Protein AF-A0A7S0QPC2-F1 (afdb_monomer)

InterPro domains:
  IPR026116 Glycosyltransferase family 18, catalytic domain [PF15024] (34-340)
  IPR052105 Alpha-1,6-mannosylglycoprotein 6-beta-N-acetylglucosaminyltransferase [PTHR15075] (93-345)

Foldseek 3Di:
DDPDDDDQDAAEEEEAEQLQPPVCVVVCCLPPVQLVQVVVQLLVLCVVVRHHYHYHPDLVVVLVVLVVCLVPVSSLVRYAYEYELVSLVVCLPPPSCVSNLLRYAYEYAQAFACDFPPTSNVVSVVSPRAQASYEYQFDDDRYHYQHGADAQDDQDAADLEEEEDDQAVVQCPPLLVLLLLVLVRHAYEYEYQDPDDDPSCVVSNYDYHYDDDPVVLLVVLLRHLAYEGRLPDAQGCVLLSSLSSQHAYAKEADPDFDDDPRRDTHRISYVRQVLLDPPRYHYDHSVPSVRVSVVSNCSSPDDGGGRDHQQCRHPVNSSVSSVCSVPVSRSPPDPRDDDDDDDDDDDRDNRPPRDPVVSVVVVVVPD

Structure (mmCIF, N/CA/C/O backbone):
data_AF-A0A7S0QPC2-F1
#
_entry.id   AF-A0A7S0QPC2-F1
#
loop_
_atom_site.group_PDB
_atom_site.id
_atom_site.type_symbol
_atom_site.label_atom_id
_atom_site.label_alt_id
_atom_site.label_comp_id
_atom_site.label_asym_id
_atom_site.label_entity_id
_atom_site.label_seq_id
_atom_site.pdbx_PDB_ins_code
_atom_site.Cartn_x
_atom_site.Cartn_y
_atom_site.Cartn_z
_atom_site.occupancy
_atom_site.B_iso_or_equiv
_atom_site.auth_seq_id
_atom_site.auth_comp_id
_atom_site.auth_asym_id
_atom_site.auth_atom_id
_atom_site.pdbx_PDB_model_num
ATOM 1 N N . GLY A 1 1 ? 50.950 -0.397 -15.034 1.00 32.41 1 GLY A N 1
ATOM 2 C CA . GLY A 1 1 ? 50.327 -1.667 -15.443 1.00 32.41 1 GLY A CA 1
ATOM 3 C C . GLY A 1 1 ? 48.891 -1.641 -14.996 1.00 32.41 1 GLY A C 1
ATOM 4 O O . GLY A 1 1 ? 48.644 -1.534 -13.806 1.00 32.41 1 GLY A O 1
ATOM 5 N N . SER A 1 2 ? 47.982 -1.620 -15.960 1.00 34.16 2 SER A N 1
ATOM 6 C CA . SER A 1 2 ? 46.530 -1.596 -15.806 1.00 34.16 2 SER A CA 1
ATOM 7 C C . SER A 1 2 ? 45.998 -2.786 -15.003 1.00 34.16 2 SER A C 1
ATOM 9 O O . SER A 1 2 ? 46.196 -3.928 -15.411 1.00 34.16 2 SER A O 1
ATOM 11 N N . SER A 1 3 ? 45.238 -2.530 -13.940 1.00 33.03 3 SER A N 1
ATOM 12 C CA . SER A 1 3 ? 44.296 -3.496 -13.365 1.00 33.03 3 SER A CA 1
ATOM 13 C C . SER A 1 3 ? 42.883 -3.163 -13.853 1.00 33.03 3 SER A C 1
ATOM 15 O O . SER A 1 3 ? 42.058 -2.625 -13.119 1.00 33.03 3 SER A O 1
ATOM 17 N N . GLY A 1 4 ? 42.637 -3.417 -15.137 1.00 39.22 4 GLY A N 1
ATOM 18 C CA . GLY A 1 4 ? 41.299 -3.494 -15.713 1.00 39.22 4 GLY A CA 1
ATOM 19 C C . GLY A 1 4 ? 40.951 -4.963 -15.927 1.00 39.22 4 GLY A C 1
ATOM 20 O O . GLY A 1 4 ? 41.639 -5.641 -16.683 1.00 39.22 4 GLY A O 1
ATOM 21 N N . GLY A 1 5 ? 39.919 -5.463 -15.250 1.00 34.91 5 GLY A N 1
ATOM 22 C CA . GLY A 1 5 ? 39.438 -6.832 -15.446 1.00 34.91 5 GLY A CA 1
ATOM 23 C C . GLY A 1 5 ? 38.620 -7.339 -14.264 1.00 34.91 5 GLY A C 1
ATOM 24 O O . GLY A 1 5 ? 39.170 -7.938 -13.350 1.00 34.91 5 GLY A O 1
ATOM 25 N N . GLY A 1 6 ? 37.306 -7.093 -14.276 1.00 33.53 6 GLY A N 1
ATOM 26 C CA . GLY A 1 6 ? 36.401 -7.659 -13.265 1.00 33.53 6 GLY A CA 1
ATOM 27 C C . GLY A 1 6 ? 34.941 -7.183 -13.278 1.00 33.53 6 GLY A C 1
ATOM 28 O O . GLY A 1 6 ? 34.157 -7.667 -12.472 1.00 33.53 6 GLY A O 1
ATOM 29 N N . GLY A 1 7 ? 34.545 -6.255 -14.159 1.00 41.00 7 GLY A N 1
ATOM 30 C CA . GLY A 1 7 ? 33.204 -5.643 -14.120 1.00 41.00 7 GLY A CA 1
ATOM 31 C C . GLY A 1 7 ? 32.109 -6.315 -14.963 1.00 41.00 7 GLY A C 1
ATOM 32 O O . GLY A 1 7 ? 30.962 -5.895 -14.900 1.00 41.00 7 GLY A O 1
ATOM 33 N N . GLY A 1 8 ? 32.426 -7.332 -15.771 1.00 46.69 8 GLY A N 1
ATOM 34 C CA . GLY A 1 8 ? 31.545 -7.767 -16.870 1.00 46.69 8 GLY A CA 1
ATOM 35 C C . GLY A 1 8 ? 30.385 -8.711 -16.527 1.00 46.69 8 GLY A C 1
ATOM 36 O O . GLY A 1 8 ? 29.610 -9.020 -17.422 1.00 46.69 8 GLY A O 1
ATOM 37 N N . ASN A 1 9 ? 30.259 -9.200 -15.287 1.00 61.09 9 ASN A N 1
ATOM 38 C CA . ASN A 1 9 ? 29.373 -10.341 -14.985 1.00 61.09 9 ASN A CA 1
ATOM 39 C C . ASN A 1 9 ? 28.439 -10.147 -13.778 1.00 61.09 9 ASN A C 1
ATOM 41 O O . ASN A 1 9 ? 27.847 -11.111 -13.294 1.00 61.09 9 ASN A O 1
ATOM 45 N N . ARG A 1 10 ? 28.328 -8.925 -13.242 1.00 81.62 10 ARG A N 1
ATOM 46 C CA . ARG A 1 10 ? 27.405 -8.639 -12.135 1.00 81.62 10 ARG A CA 1
ATOM 47 C C . ARG A 1 10 ? 26.031 -8.266 -12.676 1.00 81.62 10 ARG A C 1
ATOM 49 O O . ARG A 1 10 ? 25.919 -7.508 -13.633 1.00 81.62 10 ARG A O 1
ATOM 56 N N . ARG A 1 11 ? 24.995 -8.818 -12.047 1.00 91.62 11 ARG A N 1
ATOM 57 C CA . ARG A 1 11 ? 23.597 -8.503 -12.344 1.00 91.62 11 ARG A CA 1
ATOM 58 C C . ARG A 1 11 ? 23.274 -7.117 -11.791 1.00 91.62 11 ARG A C 1
ATOM 60 O O . ARG A 1 11 ? 23.555 -6.858 -10.621 1.00 91.62 11 ARG A O 1
ATOM 67 N N . ARG A 1 12 ? 22.701 -6.250 -12.623 1.00 92.56 12 ARG A N 1
ATOM 68 C CA . ARG A 1 12 ? 22.417 -4.847 -12.299 1.00 92.56 12 ARG A CA 1
ATOM 69 C C . ARG A 1 12 ? 20.920 -4.583 -12.316 1.00 92.56 12 ARG A C 1
ATOM 71 O O . ARG A 1 12 ? 20.208 -5.074 -13.194 1.00 92.56 12 ARG A O 1
ATOM 78 N N . ALA A 1 13 ? 20.455 -3.806 -11.353 1.00 93.56 13 ALA A N 1
ATOM 79 C CA . ALA A 1 13 ? 19.083 -3.340 -11.259 1.00 93.56 13 ALA A CA 1
ATOM 80 C C . ALA A 1 13 ? 19.103 -1.826 -11.080 1.00 93.56 13 ALA A C 1
ATOM 82 O O . ALA A 1 13 ? 19.592 -1.328 -10.070 1.00 93.56 13 ALA A O 1
ATOM 83 N N . LEU A 1 14 ? 18.604 -1.101 -12.075 1.00 91.38 14 LEU A N 1
ATOM 84 C CA . LEU A 1 14 ? 18.576 0.352 -12.033 1.00 91.38 14 LEU A CA 1
ATOM 85 C C . LEU A 1 14 ? 17.140 0.822 -11.848 1.00 91.38 14 LEU A C 1
ATOM 87 O O . LEU A 1 14 ? 16.267 0.466 -12.640 1.00 91.38 14 LEU A O 1
ATOM 91 N N . PHE A 1 15 ? 16.911 1.601 -10.801 1.00 90.75 15 PHE A N 1
ATOM 92 C CA . PHE A 1 15 ? 15.613 2.151 -10.443 1.00 90.75 15 PHE A CA 1
ATOM 93 C C . PHE A 1 15 ? 15.548 3.622 -10.835 1.00 90.75 15 PHE A C 1
ATOM 95 O O . PHE A 1 15 ? 16.399 4.419 -10.440 1.00 90.75 15 PHE A O 1
ATOM 102 N N . PHE A 1 16 ? 14.505 3.974 -11.583 1.00 83.50 16 PHE A N 1
ATOM 103 C CA . PHE A 1 16 ? 14.240 5.336 -12.032 1.00 83.50 16 PHE A CA 1
ATOM 104 C C . PHE A 1 16 ? 12.796 5.677 -11.738 1.00 83.50 16 PHE A C 1
ATOM 106 O O . PHE A 1 16 ? 11.876 5.223 -12.421 1.00 83.50 16 PHE A O 1
ATOM 113 N N . LEU A 1 17 ? 12.602 6.423 -10.663 1.00 78.06 17 LEU A N 1
ATOM 114 C CA . LEU A 1 17 ? 11.300 6.595 -10.045 1.00 78.06 17 LEU A CA 1
ATOM 115 C C . LEU A 1 17 ? 11.073 8.064 -9.743 1.00 78.06 17 LEU A C 1
ATOM 117 O O . LEU A 1 17 ? 11.996 8.745 -9.300 1.00 78.06 17 LEU A O 1
ATOM 121 N N . VAL A 1 18 ? 9.835 8.530 -9.910 1.00 70.06 18 VAL A N 1
ATOM 122 C CA . VAL A 1 18 ? 9.461 9.939 -9.692 1.00 70.06 18 VAL A CA 1
ATOM 123 C C . VAL A 1 18 ? 9.918 10.463 -8.327 1.00 70.06 18 VAL A C 1
ATOM 125 O O . VAL A 1 18 ? 10.309 11.615 -8.199 1.00 70.06 18 VAL A O 1
ATOM 128 N N . HIS A 1 19 ? 9.903 9.633 -7.285 1.00 65.62 19 HIS A N 1
ATOM 129 C CA . HIS A 1 19 ? 10.271 10.071 -5.938 1.00 65.62 19 HIS A CA 1
ATOM 130 C C . HIS A 1 19 ? 11.774 10.272 -5.715 1.00 65.62 19 HIS A C 1
ATOM 132 O O . HIS A 1 19 ? 12.151 10.801 -4.671 1.00 65.62 19 HIS A O 1
ATOM 138 N N . LEU A 1 20 ? 12.614 9.835 -6.655 1.00 62.03 20 LEU A N 1
ATOM 139 C CA . LEU A 1 20 ? 14.053 10.086 -6.632 1.00 62.03 20 LEU A CA 1
ATOM 140 C C . LEU A 1 20 ? 14.397 11.474 -7.195 1.00 62.03 20 LEU A C 1
ATOM 142 O O . LEU A 1 20 ? 15.501 11.951 -6.955 1.00 62.03 20 LEU A O 1
ATOM 146 N N . ASP A 1 21 ? 13.467 12.136 -7.896 1.00 67.62 21 ASP A N 1
ATOM 147 C CA . ASP A 1 21 ? 13.591 13.546 -8.284 1.00 67.62 21 ASP A CA 1
ATOM 148 C C . ASP A 1 21 ? 13.544 14.422 -7.013 1.00 67.62 21 ASP A C 1
ATOM 150 O O . ASP A 1 21 ? 12.507 14.458 -6.331 1.00 67.62 21 ASP A O 1
ATOM 154 N N . PRO A 1 22 ? 14.622 15.159 -6.672 1.00 67.56 22 PRO A N 1
ATOM 155 C CA . PRO A 1 22 ? 14.681 15.980 -5.462 1.00 67.56 22 PRO A CA 1
ATOM 156 C C . PRO A 1 22 ? 13.561 17.024 -5.366 1.00 67.56 22 PRO A C 1
ATOM 158 O O . PRO A 1 22 ? 13.160 17.406 -4.263 1.00 67.56 22 PRO A O 1
ATOM 161 N N . THR A 1 23 ? 13.029 17.476 -6.505 1.00 69.19 23 THR A N 1
ATOM 162 C CA . THR A 1 23 ? 11.945 18.464 -6.565 1.00 69.19 23 THR A CA 1
ATOM 163 C C . THR A 1 23 ? 10.582 17.858 -6.218 1.00 69.19 23 THR A C 1
ATOM 165 O O . THR A 1 23 ? 9.699 18.562 -5.721 1.00 69.19 23 THR A O 1
ATOM 168 N N . GLN A 1 24 ? 10.422 16.543 -6.396 1.00 66.81 24 GLN A N 1
ATOM 169 C CA . GLN A 1 24 ? 9.170 15.816 -6.168 1.00 66.81 24 GLN A CA 1
ATOM 170 C C . GLN A 1 24 ? 9.211 14.922 -4.923 1.00 66.81 24 GLN A C 1
ATOM 172 O O . GLN A 1 24 ? 8.157 14.619 -4.359 1.00 66.81 24 GLN A O 1
ATOM 177 N N . ALA A 1 25 ? 10.401 14.571 -4.428 1.00 68.62 25 ALA A N 1
ATOM 178 C CA . ALA A 1 25 ? 10.615 13.655 -3.309 1.00 68.62 25 ALA A CA 1
ATOM 179 C C . ALA A 1 25 ? 9.787 14.009 -2.060 1.00 68.62 25 ALA A C 1
ATOM 181 O O . ALA A 1 25 ? 9.115 13.151 -1.486 1.00 68.62 25 ALA A O 1
ATOM 182 N N . SER A 1 26 ? 9.767 15.286 -1.652 1.00 71.94 26 SER A N 1
ATOM 183 C CA . SER A 1 26 ? 9.012 15.718 -0.462 1.00 71.94 26 SER A CA 1
ATOM 184 C C . SER A 1 26 ? 7.496 15.604 -0.647 1.00 71.94 26 SER A C 1
ATOM 186 O O . SER A 1 26 ? 6.785 15.195 0.272 1.00 71.94 26 SER A O 1
ATOM 188 N N . TRP A 1 27 ? 6.983 15.969 -1.826 1.00 73.62 27 TRP A N 1
ATOM 189 C CA . TRP A 1 27 ? 5.561 15.847 -2.153 1.00 73.62 27 TRP A CA 1
ATOM 190 C C . TRP A 1 27 ? 5.144 14.375 -2.219 1.00 73.62 27 TRP A C 1
ATOM 192 O O . TRP A 1 27 ? 4.123 13.998 -1.637 1.00 73.62 27 TRP A O 1
ATOM 202 N N . PHE A 1 28 ? 5.977 13.547 -2.854 1.00 71.81 28 PHE A N 1
ATOM 203 C CA . PHE A 1 28 ? 5.722 12.127 -3.035 1.00 71.81 28 PHE A CA 1
ATOM 204 C C . PHE A 1 28 ? 5.739 11.393 -1.696 1.00 71.81 28 PHE A C 1
ATOM 206 O O . PHE A 1 28 ? 4.764 10.734 -1.358 1.00 71.81 28 PHE A O 1
ATOM 213 N N . ALA A 1 29 ? 6.771 11.584 -0.867 1.00 68.50 29 ALA A N 1
ATOM 214 C CA . ALA A 1 29 ? 6.882 10.922 0.434 1.00 68.50 29 ALA A CA 1
ATOM 215 C C . ALA A 1 29 ? 5.712 11.236 1.380 1.00 68.50 29 ALA A C 1
ATOM 217 O O . ALA A 1 29 ? 5.265 10.373 2.137 1.00 68.50 29 ALA A O 1
ATOM 218 N N . LYS A 1 30 ? 5.157 12.452 1.305 1.00 68.69 30 LYS A N 1
ATOM 219 C CA . LYS A 1 30 ? 3.980 12.833 2.099 1.00 68.69 30 LYS A CA 1
ATOM 220 C C . LYS A 1 30 ? 2.735 12.046 1.697 1.00 68.69 30 LYS A C 1
ATOM 222 O O . LYS A 1 30 ? 1.950 11.668 2.565 1.00 68.69 30 LYS A O 1
ATOM 227 N N . ARG A 1 31 ? 2.552 11.748 0.409 1.00 70.38 31 ARG A N 1
ATOM 228 C CA . ARG A 1 31 ? 1.316 11.145 -0.121 1.00 70.38 31 ARG A CA 1
ATOM 229 C C . ARG A 1 31 ? 1.423 9.638 -0.359 1.00 70.38 31 ARG A C 1
ATOM 231 O O . ARG A 1 31 ? 0.548 8.907 0.097 1.00 70.38 31 ARG A O 1
ATOM 238 N N . HIS A 1 32 ? 2.551 9.169 -0.869 1.00 78.12 32 HIS A N 1
ATOM 239 C CA . HIS A 1 32 ? 2.758 7.847 -1.466 1.00 78.12 32 HIS A CA 1
ATOM 240 C C . HIS A 1 32 ? 3.716 6.963 -0.650 1.00 78.12 32 HIS A C 1
ATOM 242 O O . HIS A 1 32 ? 4.691 6.400 -1.148 1.00 78.12 32 HIS A O 1
ATOM 248 N N . SER A 1 33 ? 3.474 6.872 0.660 1.00 80.69 33 SER A N 1
ATOM 249 C CA . SER A 1 33 ? 4.322 6.088 1.567 1.00 80.69 33 SER A CA 1
ATOM 250 C C . SER A 1 33 ? 4.280 4.584 1.270 1.00 80.69 33 SER A C 1
ATOM 252 O O . SER A 1 33 ? 5.255 3.894 1.543 1.00 80.69 33 SER A O 1
ATOM 254 N N . GLY A 1 34 ? 3.181 4.078 0.696 1.00 86.25 34 GLY A N 1
ATOM 255 C CA . GLY A 1 34 ? 3.071 2.663 0.340 1.00 86.25 34 GLY A CA 1
ATOM 256 C C . GLY A 1 34 ? 3.841 2.297 -0.922 1.00 86.25 34 GLY A C 1
ATOM 257 O O . GLY A 1 34 ? 4.481 1.251 -0.970 1.00 86.25 34 GLY A O 1
ATOM 258 N N . GLU A 1 35 ? 3.846 3.178 -1.916 1.00 87.94 35 GLU A N 1
ATOM 259 C CA . GLU A 1 35 ? 4.651 3.046 -3.125 1.00 87.94 35 GLU A CA 1
ATOM 260 C C . GLU A 1 35 ? 6.146 3.037 -2.787 1.00 87.94 35 GLU A C 1
ATOM 262 O O . GLU A 1 35 ? 6.891 2.217 -3.321 1.00 87.94 35 GLU A O 1
ATOM 267 N N . LEU A 1 36 ? 6.574 3.893 -1.850 1.00 88.56 36 LEU A N 1
ATOM 268 C CA . LEU A 1 36 ? 7.948 3.898 -1.343 1.00 88.56 36 LEU A CA 1
ATOM 269 C C . LEU A 1 36 ? 8.316 2.584 -0.649 1.00 88.56 36 LEU A C 1
ATOM 271 O O . LEU A 1 36 ? 9.370 2.022 -0.932 1.00 88.56 36 LEU A O 1
ATOM 275 N N . GLU A 1 37 ? 7.458 2.073 0.237 1.00 91.62 37 GLU A N 1
ATOM 276 C CA . GLU A 1 37 ? 7.691 0.789 0.909 1.00 91.62 37 GLU A CA 1
ATOM 277 C C . GLU A 1 37 ? 7.819 -0.356 -0.103 1.00 91.62 37 GLU A C 1
ATOM 279 O O . GLU A 1 37 ? 8.756 -1.153 -0.022 1.00 91.62 37 GLU A O 1
ATOM 284 N N . PHE A 1 38 ? 6.930 -0.399 -1.096 1.00 93.69 38 PHE A N 1
ATOM 285 C CA . PHE A 1 38 ? 6.945 -1.408 -2.151 1.00 93.69 38 PHE A CA 1
ATOM 286 C C . PHE A 1 38 ? 8.255 -1.390 -2.956 1.00 93.69 38 PHE A C 1
ATOM 288 O O . PHE A 1 38 ? 8.899 -2.428 -3.125 1.00 93.69 38 PHE A O 1
ATOM 295 N N . VAL A 1 39 ? 8.687 -0.209 -3.402 1.00 92.62 39 VAL A N 1
ATOM 296 C CA . VAL A 1 39 ? 9.934 -0.030 -4.159 1.00 92.62 39 VAL A CA 1
ATOM 297 C C . VAL A 1 39 ? 11.158 -0.392 -3.320 1.00 92.62 39 VAL A C 1
ATOM 299 O O . VAL A 1 39 ? 11.996 -1.190 -3.749 1.00 92.62 39 VAL A O 1
ATOM 302 N N . ASN A 1 40 ? 11.275 0.197 -2.128 1.00 92.88 40 ASN A N 1
ATOM 303 C CA . ASN A 1 40 ? 12.464 0.066 -1.284 1.00 92.88 40 ASN A CA 1
ATOM 304 C C . ASN A 1 40 ? 12.674 -1.382 -0.842 1.00 92.88 40 ASN A C 1
ATOM 306 O O . ASN A 1 40 ? 13.811 -1.846 -0.707 1.00 92.88 40 ASN A O 1
ATOM 310 N N . SER A 1 41 ? 11.574 -2.113 -0.667 1.00 95.62 41 SER A N 1
ATOM 311 C CA . SER A 1 41 ? 11.579 -3.542 -0.376 1.00 95.62 41 SER A CA 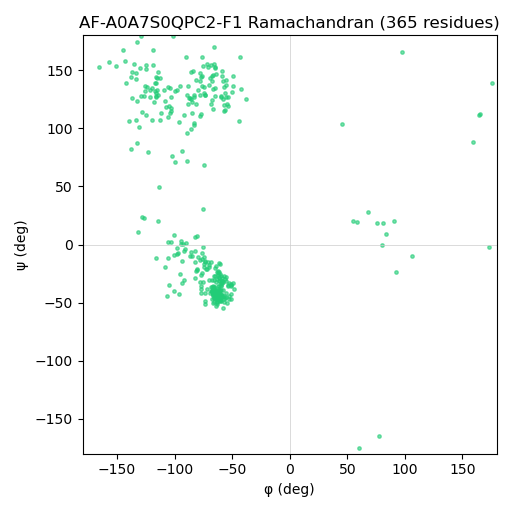1
ATOM 312 C C . SER A 1 41 ? 12.211 -4.361 -1.498 1.00 95.62 41 SER A C 1
ATOM 314 O O . SER A 1 41 ? 13.060 -5.216 -1.232 1.00 95.62 41 SER A O 1
ATOM 316 N N . LEU A 1 42 ? 11.860 -4.072 -2.754 1.00 97.31 42 LEU A N 1
ATOM 317 C CA . LEU A 1 42 ? 12.433 -4.755 -3.912 1.00 97.31 42 LEU A CA 1
ATOM 318 C C . LEU A 1 42 ? 13.918 -4.418 -4.073 1.00 97.31 42 LEU A C 1
ATOM 320 O O . LEU A 1 42 ? 14.739 -5.323 -4.226 1.00 97.31 42 LEU A O 1
ATOM 324 N N . ALA A 1 43 ? 14.275 -3.135 -3.985 1.00 96.00 43 ALA A N 1
ATOM 325 C CA . ALA A 1 43 ? 15.666 -2.692 -4.060 1.00 96.00 43 ALA A CA 1
ATOM 326 C C . ALA A 1 43 ? 16.529 -3.377 -2.983 1.00 96.00 43 ALA A C 1
ATOM 328 O O . ALA A 1 43 ? 17.607 -3.900 -3.274 1.00 96.00 43 ALA A O 1
ATOM 329 N N . SER A 1 44 ? 16.026 -3.461 -1.748 1.00 96.25 44 SER A N 1
ATOM 330 C CA . SER A 1 44 ? 16.700 -4.149 -0.640 1.00 96.25 44 SER A CA 1
ATOM 331 C C . SER A 1 44 ? 16.841 -5.655 -0.877 1.00 96.25 44 SER A C 1
ATOM 333 O O . SER A 1 44 ? 17.920 -6.210 -0.660 1.00 96.25 44 SER A O 1
ATOM 335 N N . ALA A 1 45 ? 15.796 -6.324 -1.375 1.00 97.06 45 ALA A N 1
ATOM 336 C CA . ALA A 1 45 ? 15.849 -7.751 -1.692 1.00 97.06 45 ALA A CA 1
ATOM 337 C C . ALA A 1 45 ? 16.852 -8.065 -2.814 1.00 97.06 45 ALA A C 1
ATOM 339 O O . ALA A 1 45 ? 17.600 -9.039 -2.718 1.00 97.06 45 ALA A O 1
ATOM 340 N N . LEU A 1 46 ? 16.926 -7.221 -3.847 1.00 96.75 46 LEU A N 1
ATOM 341 C CA . LEU A 1 46 ? 17.902 -7.365 -4.929 1.00 96.75 46 LEU A CA 1
ATOM 342 C C . LEU A 1 46 ? 19.339 -7.176 -4.422 1.00 96.75 46 LEU A C 1
ATOM 344 O O . LEU A 1 46 ? 20.198 -8.006 -4.730 1.00 96.75 46 LEU A O 1
ATOM 348 N N . ARG A 1 47 ? 19.598 -6.166 -3.577 1.00 96.38 47 ARG A N 1
ATOM 349 C CA . ARG A 1 47 ? 20.907 -5.989 -2.914 1.00 96.38 47 ARG A CA 1
ATOM 350 C C . ARG A 1 47 ? 21.296 -7.225 -2.103 1.00 96.38 47 ARG A C 1
ATOM 352 O O . ARG A 1 47 ? 22.406 -7.731 -2.249 1.00 96.38 47 ARG A O 1
ATOM 359 N N . ALA A 1 48 ? 20.370 -7.754 -1.302 1.00 95.56 48 ALA A N 1
ATOM 360 C CA . ALA A 1 48 ? 20.594 -8.963 -0.509 1.00 95.56 48 ALA A CA 1
ATOM 361 C C . ALA A 1 48 ? 20.853 -10.209 -1.379 1.00 95.56 48 ALA A C 1
ATOM 363 O O . ALA A 1 48 ? 21.595 -11.104 -0.978 1.00 95.56 48 ALA A O 1
ATOM 364 N N . ALA A 1 49 ? 20.290 -10.254 -2.589 1.00 94.19 49 ALA A N 1
ATOM 365 C CA . ALA A 1 49 ? 20.546 -11.289 -3.591 1.00 94.19 49 ALA A CA 1
ATOM 366 C C . ALA A 1 49 ? 21.835 -11.056 -4.417 1.00 94.19 49 ALA A C 1
ATOM 368 O O . ALA A 1 49 ? 22.098 -11.792 -5.374 1.00 94.19 49 ALA A O 1
ATOM 369 N N . GLY A 1 50 ? 22.644 -10.049 -4.066 1.00 94.38 50 GLY A N 1
ATOM 370 C CA . GLY A 1 50 ? 23.933 -9.753 -4.696 1.00 94.38 50 GLY A CA 1
ATOM 371 C C . GLY A 1 50 ? 23.842 -8.974 -6.010 1.00 94.38 50 GLY A C 1
ATOM 372 O O . GLY A 1 50 ? 24.796 -8.997 -6.790 1.00 94.38 50 GLY A O 1
ATOM 373 N N . TRP A 1 51 ? 22.711 -8.318 -6.281 1.00 94.69 51 TRP A N 1
ATOM 374 C CA . TRP A 1 51 ? 22.588 -7.396 -7.408 1.00 94.69 51 TRP A CA 1
ATOM 375 C C . TRP A 1 51 ? 23.257 -6.062 -7.083 1.00 94.69 51 TRP A C 1
ATOM 377 O O . TRP A 1 51 ? 23.187 -5.564 -5.960 1.00 94.69 51 TRP A O 1
ATOM 387 N N . GLU A 1 52 ? 23.870 -5.461 -8.095 1.00 95.12 52 GLU A N 1
ATOM 388 C CA . GLU A 1 52 ? 24.274 -4.061 -8.051 1.00 95.12 52 GLU A CA 1
ATOM 389 C C . GLU A 1 52 ? 23.031 -3.202 -8.294 1.00 95.12 52 GLU A C 1
ATOM 391 O O . GLU A 1 52 ? 22.445 -3.240 -9.378 1.00 95.12 52 GLU A O 1
ATOM 396 N N . VAL A 1 53 ? 22.588 -2.498 -7.252 1.00 94.38 53 VAL A N 1
ATOM 397 C CA . VAL A 1 53 ? 21.373 -1.679 -7.290 1.00 94.38 53 VAL A CA 1
ATOM 398 C C . VAL A 1 53 ? 21.742 -0.205 -7.301 1.00 94.38 53 VAL A C 1
ATOM 400 O O . VAL A 1 53 ? 22.318 0.294 -6.330 1.00 94.38 53 VAL A O 1
ATOM 403 N N . GLU A 1 54 ? 21.358 0.474 -8.375 1.00 89.88 54 GLU A N 1
ATOM 404 C CA . GLU A 1 54 ? 21.537 1.912 -8.579 1.00 89.88 54 GLU A CA 1
ATOM 405 C C . GLU A 1 54 ? 20.170 2.597 -8.644 1.00 89.88 54 GLU A C 1
ATOM 407 O O . GLU A 1 54 ? 19.207 2.043 -9.176 1.00 89.88 54 GLU A O 1
ATOM 412 N N . GLU A 1 55 ? 20.085 3.804 -8.099 1.00 87.88 55 GLU A N 1
ATOM 413 C CA . GLU A 1 55 ? 18.863 4.604 -8.018 1.00 87.88 55 GLU A CA 1
ATOM 414 C C . GLU A 1 55 ? 19.183 5.999 -8.573 1.00 87.88 55 GLU A C 1
ATOM 416 O O . GLU A 1 55 ? 20.171 6.604 -8.156 1.00 87.88 55 GLU A O 1
ATOM 421 N N . SER A 1 56 ? 18.393 6.504 -9.524 1.00 79.94 56 SER A N 1
ATOM 422 C CA . SER A 1 56 ? 18.542 7.871 -10.047 1.00 79.94 56 SER A CA 1
ATOM 423 C C . SER A 1 56 ? 17.183 8.512 -10.337 1.00 79.94 56 SER A C 1
ATOM 425 O O . SER A 1 56 ? 16.274 7.865 -10.859 1.00 79.94 56 SER A O 1
ATOM 427 N N . GLY A 1 57 ? 17.055 9.795 -9.993 1.00 72.50 57 GLY A N 1
ATOM 428 C CA . GLY A 1 57 ? 15.928 10.654 -10.372 1.00 72.50 57 GLY A CA 1
ATOM 429 C C . GLY A 1 57 ? 16.210 11.536 -11.592 1.00 72.50 57 GLY A C 1
ATOM 430 O O . GLY A 1 57 ? 15.296 12.173 -12.109 1.00 72.50 57 GLY A O 1
ATOM 431 N N . GLU A 1 58 ? 17.456 11.571 -12.070 1.00 80.62 58 GLU A N 1
ATOM 432 C CA . GLU A 1 58 ? 17.911 12.508 -13.099 1.00 80.62 58 GLU A CA 1
ATOM 433 C C . GLU A 1 58 ? 17.704 11.931 -14.497 1.00 80.62 58 GLU A C 1
ATOM 435 O O . GLU A 1 58 ? 18.526 11.177 -15.019 1.00 80.62 58 GLU A O 1
ATOM 440 N N . ILE A 1 59 ? 16.588 12.299 -15.127 1.00 76.56 59 ILE A N 1
ATOM 441 C CA . ILE A 1 59 ? 16.114 11.711 -16.386 1.00 76.56 59 ILE A CA 1
ATOM 442 C C . ILE A 1 59 ? 17.169 11.668 -17.505 1.00 76.56 59 ILE A C 1
ATOM 444 O O . ILE A 1 59 ? 17.204 10.707 -18.276 1.00 76.56 59 ILE A O 1
ATOM 448 N N . ASP A 1 60 ? 18.049 12.666 -17.585 1.00 81.19 60 ASP A N 1
ATOM 449 C CA . ASP A 1 60 ? 19.091 12.750 -18.610 1.00 81.19 60 ASP A CA 1
ATOM 450 C C . ASP A 1 60 ? 20.207 11.718 -18.390 1.00 81.19 60 ASP A C 1
ATOM 452 O O . ASP A 1 60 ? 20.666 11.088 -19.349 1.00 81.19 60 ASP A O 1
ATOM 456 N N . GLU A 1 61 ? 20.594 11.467 -17.135 1.00 80.19 61 GLU A N 1
ATOM 457 C CA . GLU A 1 61 ? 21.567 10.425 -16.785 1.00 80.19 61 GLU A CA 1
ATOM 458 C C . GLU A 1 61 ? 21.031 9.041 -17.157 1.00 80.19 61 GLU A C 1
ATOM 460 O O . GLU A 1 61 ? 21.730 8.221 -17.763 1.00 80.19 61 GLU A O 1
ATOM 465 N N . VAL A 1 62 ? 19.751 8.809 -16.860 1.00 78.00 62 VAL A N 1
ATOM 466 C CA . VAL A 1 62 ? 19.041 7.570 -17.186 1.00 78.00 62 VAL A CA 1
ATOM 467 C C . VAL A 1 62 ? 19.019 7.330 -18.691 1.00 78.00 62 VAL A C 1
ATOM 469 O O . VAL A 1 62 ? 19.344 6.234 -19.159 1.00 78.00 62 VAL A O 1
ATOM 472 N N . GLN A 1 63 ? 18.666 8.359 -19.467 1.00 84.06 63 GLN A N 1
ATOM 473 C CA . GLN A 1 63 ? 18.627 8.270 -20.924 1.00 84.06 63 GLN A CA 1
ATOM 474 C C . GLN A 1 63 ? 20.009 7.967 -21.509 1.00 84.06 63 GLN A C 1
ATOM 476 O O . GLN A 1 63 ? 20.119 7.119 -22.400 1.00 84.06 63 GLN A O 1
ATOM 481 N N . ALA A 1 64 ? 21.058 8.629 -21.009 1.00 84.50 64 ALA A N 1
ATOM 482 C CA . ALA A 1 64 ? 22.430 8.396 -21.445 1.00 84.50 64 ALA A CA 1
ATOM 483 C C . ALA A 1 64 ? 22.882 6.960 -21.137 1.00 84.50 64 ALA A C 1
ATOM 485 O O . ALA A 1 64 ? 23.443 6.282 -22.004 1.00 84.50 64 ALA A O 1
ATOM 486 N N . TYR A 1 65 ? 22.578 6.462 -19.935 1.00 84.75 65 TYR A N 1
ATOM 487 C CA . TYR A 1 65 ? 22.897 5.092 -19.550 1.00 84.75 65 TYR A CA 1
ATOM 488 C C . TYR A 1 65 ? 22.171 4.072 -20.434 1.00 84.75 65 TYR A C 1
ATOM 490 O O . TYR A 1 65 ? 22.798 3.142 -20.941 1.00 84.75 65 TYR A O 1
ATOM 498 N N . MET A 1 66 ? 20.865 4.242 -20.661 1.00 87.12 66 MET A N 1
ATOM 499 C CA . MET A 1 66 ? 20.078 3.322 -21.490 1.00 87.12 66 MET A CA 1
ATOM 500 C C . MET A 1 66 ? 20.559 3.284 -22.933 1.00 87.12 66 MET A C 1
ATOM 502 O O . MET A 1 66 ? 20.686 2.197 -23.497 1.00 87.12 66 MET A O 1
ATOM 506 N N . ALA A 1 67 ? 20.896 4.439 -23.511 1.00 88.38 67 ALA A N 1
ATOM 507 C CA . ALA A 1 67 ? 21.501 4.502 -24.836 1.00 88.38 67 ALA A CA 1
ATOM 508 C C . ALA A 1 67 ? 22.836 3.735 -24.881 1.00 88.38 67 ALA A C 1
ATOM 510 O O . ALA A 1 67 ? 23.067 2.932 -25.787 1.00 88.38 67 ALA A O 1
ATOM 511 N N . ALA A 1 68 ? 23.693 3.920 -23.870 1.00 87.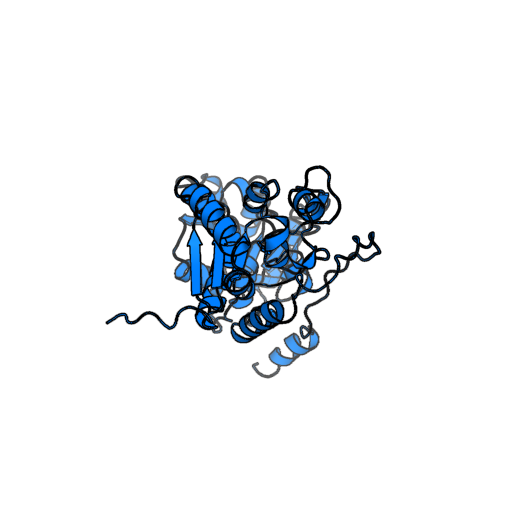62 68 ALA A N 1
ATOM 512 C CA . ALA A 1 68 ? 24.984 3.240 -23.773 1.00 87.62 68 ALA A CA 1
ATOM 513 C C . ALA A 1 68 ? 24.869 1.730 -23.484 1.00 87.62 68 ALA A C 1
ATOM 515 O O . ALA A 1 68 ? 25.742 0.957 -23.889 1.00 87.62 68 ALA A O 1
ATOM 516 N N . ALA A 1 69 ? 23.832 1.297 -22.764 1.00 87.12 69 ALA A N 1
ATOM 517 C CA . ALA A 1 69 ? 23.531 -0.112 -22.522 1.00 87.12 69 ALA A CA 1
ATOM 518 C C . ALA A 1 69 ? 22.967 -0.777 -23.783 1.00 87.12 69 ALA A C 1
ATOM 520 O O . ALA A 1 69 ? 23.396 -1.870 -24.137 1.00 87.12 69 ALA A O 1
ATOM 521 N N . ALA A 1 70 ? 22.078 -0.102 -24.516 1.00 87.81 70 ALA A N 1
ATOM 522 C CA . ALA A 1 70 ? 21.523 -0.606 -25.772 1.00 87.81 70 ALA A CA 1
ATOM 523 C C . ALA A 1 70 ? 22.593 -0.842 -26.852 1.00 87.81 70 ALA A C 1
ATOM 525 O O . ALA A 1 70 ? 22.468 -1.769 -27.648 1.00 87.81 70 ALA A O 1
ATOM 526 N N . ALA A 1 71 ? 23.668 -0.049 -26.848 1.00 89.94 71 ALA A N 1
ATOM 527 C CA . ALA A 1 71 ? 24.814 -0.232 -27.740 1.00 89.94 71 ALA A CA 1
ATOM 528 C C . ALA A 1 71 ? 25.751 -1.395 -27.337 1.00 89.94 71 ALA A C 1
ATOM 530 O O . ALA A 1 71 ? 26.682 -1.705 -28.078 1.00 89.94 71 ALA A O 1
ATOM 531 N N . ARG A 1 72 ? 25.535 -2.023 -26.171 1.00 89.88 72 ARG A N 1
ATOM 532 C CA . ARG A 1 72 ? 26.403 -3.053 -25.574 1.00 89.88 72 ARG A CA 1
ATOM 533 C C . ARG A 1 72 ? 25.585 -4.264 -25.104 1.00 89.88 72 ARG A C 1
ATOM 535 O O . ARG A 1 72 ? 25.171 -4.309 -23.940 1.00 89.88 72 ARG A O 1
ATOM 542 N N . PRO A 1 73 ? 25.326 -5.249 -25.986 1.00 85.50 73 PRO A N 1
ATOM 543 C CA . PRO A 1 73 ? 24.465 -6.395 -25.688 1.00 85.50 73 PRO A CA 1
ATOM 544 C C . PRO A 1 73 ? 24.853 -7.172 -24.423 1.00 85.50 73 PRO A C 1
ATOM 546 O O . PRO A 1 73 ? 23.981 -7.635 -23.694 1.00 85.50 73 PRO A O 1
ATOM 549 N N . GLU A 1 74 ? 26.147 -7.285 -24.130 1.00 86.81 74 GLU A N 1
ATOM 550 C CA . GLU A 1 74 ? 26.689 -7.954 -22.946 1.00 86.81 74 GLU A CA 1
ATOM 551 C C . GLU A 1 74 ? 26.349 -7.229 -21.638 1.00 86.81 74 GLU A C 1
ATOM 553 O O . GLU A 1 74 ? 26.074 -7.869 -20.622 1.00 86.81 74 GLU A O 1
ATOM 558 N N . VAL A 1 75 ? 26.314 -5.893 -21.669 1.00 86.44 75 VAL A N 1
ATOM 559 C CA . VAL A 1 75 ? 25.887 -5.075 -20.530 1.00 86.44 75 VAL A CA 1
ATOM 560 C C . VAL A 1 75 ? 24.376 -5.188 -20.377 1.00 86.44 75 VAL A C 1
ATOM 562 O O . VAL A 1 75 ? 23.886 -5.494 -19.294 1.00 86.44 75 VAL A O 1
ATOM 565 N N . LEU A 1 76 ? 23.634 -5.011 -21.472 1.00 87.62 76 LEU A N 1
ATOM 566 C CA . LEU A 1 76 ? 22.175 -5.084 -21.472 1.00 87.62 76 LEU A CA 1
ATOM 567 C C . LEU A 1 76 ? 21.646 -6.451 -21.013 1.00 87.62 76 LEU A C 1
ATOM 569 O O . LEU A 1 76 ? 20.619 -6.522 -20.342 1.00 87.62 76 LEU A O 1
ATOM 573 N N . ALA A 1 77 ? 22.344 -7.541 -21.338 1.00 87.56 77 ALA A N 1
ATOM 574 C CA . ALA A 1 77 ? 21.950 -8.890 -20.944 1.00 87.56 77 ALA A CA 1
ATOM 575 C C . ALA A 1 77 ? 21.914 -9.096 -19.419 1.00 87.56 77 ALA A C 1
ATOM 577 O O . ALA A 1 77 ? 21.131 -9.919 -18.940 1.00 87.56 77 ALA A O 1
ATOM 578 N N . ASN A 1 78 ? 22.723 -8.337 -18.674 1.00 88.25 78 ASN A N 1
ATOM 579 C CA . ASN A 1 78 ? 22.855 -8.427 -17.220 1.00 88.25 78 ASN A CA 1
ATOM 580 C C . ASN A 1 78 ? 22.126 -7.304 -16.467 1.00 88.25 78 ASN A C 1
ATOM 582 O O . ASN A 1 78 ? 22.179 -7.268 -15.236 1.00 88.25 78 ASN A O 1
ATOM 586 N N . THR A 1 79 ? 21.427 -6.417 -17.177 1.00 90.62 79 THR A N 1
ATOM 587 C CA . THR A 1 79 ? 20.808 -5.221 -16.604 1.00 90.62 79 THR A CA 1
ATOM 588 C C . THR A 1 79 ? 19.284 -5.266 -16.704 1.00 90.62 79 THR A C 1
ATOM 590 O O . THR A 1 79 ? 18.731 -5.549 -17.765 1.00 90.62 79 THR A O 1
ATOM 593 N N . HIS A 1 80 ? 18.606 -4.944 -15.601 1.00 93.06 80 HIS A N 1
ATOM 594 C CA . HIS A 1 80 ? 17.165 -4.692 -15.552 1.00 93.06 80 HIS A CA 1
ATOM 595 C C . HIS A 1 80 ? 16.888 -3.242 -15.151 1.00 93.06 80 HIS A C 1
ATOM 597 O O . HIS A 1 80 ? 17.612 -2.669 -14.335 1.00 93.06 80 HIS A O 1
ATOM 603 N N . PHE A 1 81 ? 15.834 -2.666 -15.728 1.00 92.31 81 PHE A N 1
ATOM 604 C CA . PHE A 1 81 ? 15.427 -1.281 -15.495 1.00 92.31 81 PHE A CA 1
ATOM 605 C C . PHE A 1 81 ? 14.045 -1.265 -14.840 1.00 92.31 81 PHE A C 1
ATOM 607 O O . PHE A 1 81 ? 13.118 -1.892 -15.355 1.00 92.31 81 PHE A O 1
ATOM 614 N N . PHE A 1 82 ? 13.908 -0.558 -13.725 1.00 93.62 82 PHE A N 1
ATOM 615 C CA . PHE A 1 82 ? 12.687 -0.461 -12.933 1.00 93.62 82 PHE A CA 1
ATOM 616 C C . PHE A 1 82 ? 12.154 0.968 -12.981 1.00 93.62 82 PHE A C 1
ATOM 618 O O . PHE A 1 82 ? 12.899 1.905 -12.702 1.00 93.62 82 PHE A O 1
ATOM 625 N N . PHE A 1 83 ? 10.872 1.132 -13.305 1.00 89.50 83 PHE A N 1
ATOM 626 C CA . PHE A 1 83 ? 10.214 2.440 -13.380 1.00 89.50 83 PHE A CA 1
ATOM 627 C C . PHE A 1 83 ? 8.858 2.418 -12.708 1.00 89.50 83 PHE A C 1
ATOM 629 O O . PHE A 1 83 ? 8.205 1.382 -12.718 1.00 89.50 83 PHE A O 1
ATOM 636 N N . ASP A 1 84 ? 8.368 3.560 -12.243 1.00 86.31 84 ASP A N 1
ATOM 637 C CA . ASP A 1 84 ? 6.932 3.737 -12.076 1.00 86.31 84 ASP A CA 1
ATOM 638 C C . ASP A 1 84 ? 6.268 3.966 -13.445 1.00 86.31 84 ASP A C 1
ATOM 640 O O . ASP A 1 84 ? 6.918 4.304 -14.444 1.00 86.31 84 ASP A O 1
ATOM 644 N N . VAL A 1 85 ? 4.951 3.767 -13.496 1.00 81.75 85 VAL A N 1
ATOM 645 C CA . VAL A 1 85 ? 4.172 3.839 -14.740 1.00 81.75 85 VAL A CA 1
ATOM 646 C C . VAL A 1 85 ? 4.271 5.205 -15.436 1.00 81.75 85 VAL A C 1
ATOM 648 O O . VAL A 1 85 ? 4.239 5.271 -16.666 1.00 81.75 85 VAL A O 1
ATOM 651 N N . GLY A 1 86 ? 4.430 6.291 -14.673 1.00 80.56 86 GLY A N 1
ATOM 652 C CA . GLY A 1 86 ? 4.594 7.643 -15.201 1.00 80.56 86 GLY A CA 1
ATOM 653 C C . GLY A 1 86 ? 5.972 7.844 -15.813 1.00 80.56 86 GLY A C 1
ATOM 654 O O . GLY A 1 86 ? 6.080 8.243 -16.974 1.00 80.56 86 GLY A O 1
ATOM 655 N N . THR A 1 87 ? 7.023 7.501 -15.071 1.00 81.38 87 THR A N 1
ATOM 656 C CA . THR A 1 87 ? 8.415 7.671 -15.502 1.00 81.38 87 THR A CA 1
ATOM 657 C C . THR A 1 87 ? 8.717 6.906 -16.785 1.00 81.38 87 THR A C 1
ATOM 659 O O . THR A 1 87 ? 9.372 7.449 -17.679 1.00 81.38 87 THR A O 1
ATOM 662 N N . ALA A 1 88 ? 8.175 5.693 -16.932 1.00 80.50 88 ALA A N 1
ATOM 663 C CA . ALA A 1 88 ? 8.369 4.866 -18.119 1.00 80.50 88 ALA A CA 1
ATOM 664 C C . ALA A 1 88 ? 7.968 5.585 -19.428 1.00 80.50 88 ALA A C 1
ATOM 666 O O . ALA A 1 88 ? 8.608 5.387 -20.463 1.00 80.50 88 ALA A O 1
ATOM 667 N N . THR A 1 89 ? 6.977 6.488 -19.380 1.00 82.81 89 THR A N 1
ATOM 668 C CA . THR A 1 89 ? 6.483 7.212 -20.566 1.00 82.81 89 THR A CA 1
ATOM 669 C C . THR A 1 89 ? 7.527 8.077 -21.262 1.00 82.81 89 THR A C 1
ATOM 671 O O . THR A 1 89 ? 7.446 8.271 -22.474 1.00 82.81 89 THR A O 1
ATOM 674 N N . ASN A 1 90 ? 8.554 8.526 -20.541 1.00 83.00 90 ASN A N 1
ATOM 675 C CA . ASN A 1 90 ? 9.596 9.391 -21.086 1.00 83.00 90 ASN A CA 1
ATOM 676 C C . ASN A 1 90 ? 10.540 8.690 -22.079 1.00 83.00 90 ASN A C 1
ATOM 678 O O . ASN A 1 90 ? 11.288 9.354 -22.804 1.00 83.00 90 ASN A O 1
ATOM 682 N N . PHE A 1 91 ? 10.537 7.354 -22.113 1.00 85.94 91 PHE A N 1
ATOM 683 C CA . PHE A 1 91 ? 11.511 6.572 -22.879 1.00 85.94 91 PHE A CA 1
ATOM 684 C C . PHE A 1 91 ? 10.930 5.944 -24.149 1.00 85.94 91 PHE A C 1
ATOM 686 O O . PHE A 1 91 ? 11.686 5.481 -25.000 1.00 85.94 91 PHE A O 1
ATOM 693 N N . TYR A 1 92 ? 9.606 5.951 -24.320 1.00 86.12 92 TYR A N 1
ATOM 694 C CA . TYR A 1 92 ? 8.931 5.182 -25.372 1.00 86.12 92 TYR A CA 1
ATOM 695 C C . TYR A 1 92 ? 9.232 5.628 -26.806 1.00 86.12 92 TYR A C 1
ATOM 697 O O . TYR A 1 92 ? 9.130 4.816 -27.725 1.00 86.12 92 TYR A O 1
ATOM 705 N N . ASP A 1 93 ? 9.578 6.900 -27.006 1.00 87.12 93 ASP A N 1
ATOM 706 C CA . ASP A 1 93 ? 9.915 7.466 -28.321 1.00 87.12 93 ASP A CA 1
ATOM 707 C C . ASP A 1 93 ? 11.426 7.458 -28.605 1.00 87.12 93 ASP A C 1
ATOM 709 O O . ASP A 1 93 ? 11.877 7.919 -29.654 1.00 87.12 93 ASP A O 1
ATOM 713 N N . LYS A 1 94 ? 12.240 6.945 -27.676 1.00 90.62 94 LYS A N 1
ATOM 714 C CA . LYS A 1 94 ? 13.696 6.916 -27.829 1.00 90.62 94 LYS A CA 1
ATOM 715 C C . LYS A 1 94 ? 14.103 5.782 -28.770 1.00 90.62 94 LYS A C 1
ATOM 717 O O . LYS A 1 94 ? 13.569 4.677 -28.702 1.00 90.62 94 LYS A O 1
ATOM 722 N N . SER A 1 95 ? 15.102 6.028 -29.619 1.00 90.94 95 SER A N 1
ATOM 723 C CA . SER A 1 95 ? 15.557 5.071 -30.645 1.00 90.94 95 SER A CA 1
ATOM 724 C C . SER A 1 95 ? 16.037 3.729 -30.079 1.00 90.94 95 SER A C 1
ATOM 726 O O . SER A 1 95 ? 15.937 2.709 -30.755 1.00 90.94 95 SER A O 1
ATOM 728 N N . TYR A 1 96 ? 16.518 3.711 -28.834 1.00 89.56 96 TYR A N 1
ATOM 729 C CA . TYR A 1 96 ? 16.972 2.508 -28.132 1.00 89.56 96 TYR A CA 1
ATOM 730 C C . TYR A 1 96 ? 15.851 1.732 -27.420 1.00 89.56 96 TYR A C 1
ATOM 732 O O . TYR A 1 96 ? 16.107 0.650 -26.890 1.00 89.56 96 TYR A O 1
ATOM 740 N N . TRP A 1 97 ? 14.615 2.249 -27.383 1.00 91.56 97 TRP A N 1
ATOM 741 C CA . TRP A 1 97 ? 13.507 1.651 -26.629 1.00 91.56 97 TRP A CA 1
ATOM 742 C C . TRP A 1 97 ? 13.247 0.193 -27.017 1.00 91.56 97 TRP A C 1
ATOM 744 O O . TRP A 1 97 ? 13.119 -0.680 -26.158 1.00 91.56 97 TRP A O 1
ATOM 754 N N . SER A 1 98 ? 13.219 -0.087 -28.321 1.00 89.38 98 SER A N 1
ATOM 755 C CA . SER A 1 98 ? 12.977 -1.428 -28.857 1.00 89.38 98 SER A CA 1
ATOM 756 C C . SER A 1 98 ? 14.007 -2.456 -28.380 1.00 89.38 98 SER A C 1
ATOM 758 O O . SER A 1 98 ? 13.643 -3.616 -28.197 1.00 89.38 98 SER A O 1
ATOM 760 N N . ALA A 1 99 ? 15.250 -2.029 -28.133 1.00 89.19 99 ALA A N 1
ATOM 761 C CA . ALA A 1 99 ? 16.322 -2.881 -27.631 1.00 89.19 99 ALA A CA 1
ATOM 762 C C . ALA A 1 99 ? 16.193 -3.160 -26.125 1.00 89.19 99 ALA A C 1
ATOM 764 O O . ALA A 1 99 ? 16.495 -4.265 -25.683 1.00 89.19 99 ALA A O 1
ATOM 765 N N . ILE A 1 100 ? 15.730 -2.187 -25.332 1.00 90.44 100 ILE A N 1
ATOM 766 C CA . ILE A 1 100 ? 15.720 -2.301 -23.863 1.00 90.44 100 ILE A CA 1
ATOM 767 C C . ILE A 1 100 ? 14.393 -2.787 -23.279 1.00 90.44 100 ILE A C 1
ATOM 769 O O . ILE A 1 100 ? 14.393 -3.355 -22.189 1.00 90.44 100 ILE A O 1
ATOM 773 N N . ARG A 1 101 ? 13.260 -2.583 -23.968 1.00 91.44 101 ARG A N 1
ATOM 774 C CA . ARG A 1 101 ? 11.908 -2.745 -23.393 1.00 91.44 101 ARG A CA 1
ATOM 775 C C . ARG A 1 101 ? 11.637 -4.112 -22.768 1.00 91.44 101 ARG A C 1
ATOM 777 O O . ARG A 1 101 ? 10.867 -4.194 -21.824 1.00 91.44 101 ARG A O 1
ATOM 784 N N . CYS A 1 102 ? 12.292 -5.180 -23.223 1.00 91.31 102 CYS A N 1
ATOM 785 C CA . CYS A 1 102 ? 12.144 -6.518 -22.642 1.00 91.31 102 CYS A CA 1
ATOM 786 C C . CYS A 1 102 ? 12.814 -6.678 -21.255 1.00 91.31 102 CYS A C 1
ATOM 788 O O . CYS A 1 102 ? 12.466 -7.560 -20.467 1.00 91.31 102 CYS A O 1
ATOM 790 N N . ARG A 1 103 ? 13.773 -5.808 -20.924 1.00 92.19 103 ARG A N 1
ATOM 791 C CA . ARG A 1 103 ? 14.472 -5.751 -19.627 1.00 92.19 103 ARG A CA 1
ATOM 792 C C . ARG A 1 103 ? 13.821 -4.786 -18.638 1.00 92.19 103 ARG A C 1
ATOM 794 O O . ARG A 1 103 ? 14.303 -4.635 -17.518 1.00 92.19 103 ARG A O 1
ATOM 801 N N . VAL A 1 104 ? 12.734 -4.142 -19.047 1.00 92.94 104 VAL A N 1
ATOM 802 C CA . VAL A 1 104 ? 11.991 -3.193 -18.224 1.00 92.94 104 VAL A CA 1
ATOM 803 C C . VAL A 1 104 ? 11.043 -3.931 -17.280 1.00 92.94 104 VAL A C 1
ATOM 805 O O . VAL A 1 104 ? 10.441 -4.937 -17.659 1.00 92.94 104 VAL A O 1
ATOM 808 N N . ARG A 1 105 ? 10.900 -3.437 -16.055 1.00 94.19 105 ARG A N 1
ATOM 809 C CA . ARG A 1 105 ? 9.837 -3.783 -15.109 1.00 94.19 105 ARG A CA 1
ATOM 810 C C . ARG A 1 105 ? 9.166 -2.490 -14.657 1.00 94.19 105 ARG A C 1
ATOM 812 O O . ARG A 1 105 ? 9.844 -1.522 -14.320 1.00 94.19 105 ARG A O 1
ATOM 819 N N . VAL A 1 106 ? 7.842 -2.464 -14.690 1.00 93.38 106 VAL A N 1
ATOM 820 C CA . VAL A 1 106 ? 7.036 -1.309 -14.295 1.00 93.38 106 VAL A CA 1
ATOM 821 C C . VAL A 1 106 ? 6.451 -1.594 -12.917 1.00 93.38 106 VAL A C 1
ATOM 823 O O . VAL A 1 106 ? 5.671 -2.522 -12.751 1.00 93.38 106 VAL A O 1
ATOM 826 N N . LEU A 1 107 ? 6.848 -0.825 -11.916 1.00 93.62 107 LEU A N 1
ATOM 827 C CA . LEU A 1 107 ? 6.325 -0.877 -10.561 1.00 93.62 107 LEU A CA 1
ATOM 828 C C . LEU A 1 107 ? 5.046 -0.041 -10.520 1.00 93.62 107 LEU A C 1
ATOM 830 O O . LEU A 1 107 ? 5.087 1.188 -10.558 1.00 93.62 107 LEU A O 1
ATOM 834 N N . ASP A 1 108 ? 3.905 -0.719 -10.481 1.00 90.62 108 ASP A N 1
ATOM 835 C CA . ASP A 1 108 ? 2.589 -0.094 -10.538 1.00 90.62 108 ASP A CA 1
ATOM 836 C C . ASP A 1 108 ? 1.763 -0.525 -9.326 1.00 90.62 108 ASP A C 1
ATOM 838 O O . ASP A 1 108 ? 1.400 -1.688 -9.167 1.00 90.62 108 ASP A O 1
ATOM 842 N N . PHE A 1 109 ? 1.491 0.419 -8.428 1.00 88.19 109 PHE A N 1
ATOM 843 C CA . PHE A 1 109 ? 0.872 0.116 -7.142 1.00 88.19 109 PHE A CA 1
ATOM 844 C C . PHE A 1 109 ? -0.569 -0.395 -7.277 1.00 88.19 109 PHE A C 1
ATOM 846 O O . PHE A 1 109 ? -0.973 -1.312 -6.559 1.00 88.19 109 PHE A O 1
ATOM 853 N N . PHE A 1 110 ? -1.339 0.182 -8.201 1.00 87.62 110 PHE A N 1
ATOM 854 C CA . PHE A 1 110 ? -2.743 -0.180 -8.420 1.00 87.62 110 PHE A CA 1
ATOM 855 C C . PHE A 1 110 ? -2.889 -1.263 -9.490 1.00 87.62 110 PHE A C 1
ATOM 857 O O . PHE A 1 110 ? -3.777 -2.117 -9.398 1.00 87.62 110 PHE A O 1
ATOM 864 N N . GLY A 1 111 ? -1.972 -1.267 -10.454 1.00 88.62 111 GLY A N 1
ATOM 865 C CA . GLY A 1 111 ? -2.041 -2.097 -11.639 1.00 88.62 111 GLY A CA 1
ATOM 866 C C . GLY A 1 111 ? -2.604 -1.342 -12.839 1.00 88.62 111 GLY A C 1
ATOM 867 O O . GLY A 1 111 ? -3.202 -0.276 -12.733 1.00 88.62 111 GLY A O 1
ATOM 868 N N . SER A 1 112 ? -2.409 -1.955 -13.994 1.00 87.31 112 SER A N 1
ATOM 869 C CA . SER A 1 112 ? -2.643 -1.410 -15.316 1.00 87.31 112 SER A CA 1
ATOM 870 C C . SER A 1 112 ? -3.409 -2.444 -16.145 1.00 87.31 112 SER A C 1
ATOM 872 O O . SER A 1 112 ? -2.821 -3.463 -16.535 1.00 87.31 112 SER A O 1
ATOM 874 N N . PRO A 1 113 ? -4.712 -2.240 -16.415 1.00 84.06 113 PRO A N 1
ATOM 875 C CA . PRO A 1 113 ? -5.447 -3.063 -17.368 1.00 84.06 113 PRO A CA 1
ATOM 876 C C . PRO A 1 113 ? -4.955 -2.816 -18.803 1.00 84.06 113 PRO A C 1
ATOM 878 O O . PRO A 1 113 ? -4.484 -1.736 -19.145 1.00 84.06 113 PRO A O 1
ATOM 881 N N . ALA A 1 114 ? -5.116 -3.801 -19.692 1.00 75.75 114 ALA A N 1
ATOM 882 C CA . ALA A 1 114 ? -4.729 -3.654 -21.103 1.00 75.75 114 ALA A CA 1
ATOM 883 C C . ALA A 1 114 ? -5.602 -2.656 -21.890 1.00 75.75 114 ALA A C 1
ATOM 885 O O . ALA A 1 114 ? -5.244 -2.240 -22.991 1.00 75.75 114 ALA A O 1
ATOM 886 N N . THR A 1 115 ? -6.755 -2.276 -21.341 1.00 69.06 115 THR A N 1
ATOM 887 C CA . THR A 1 115 ? -7.745 -1.415 -21.988 1.00 69.06 115 THR A CA 1
ATOM 888 C C . THR A 1 115 ? -7.924 -0.122 -21.199 1.00 69.06 115 THR A C 1
ATOM 890 O O . THR A 1 115 ? -8.312 -0.166 -20.035 1.00 69.06 115 THR A O 1
ATOM 893 N N . GLY A 1 116 ? -7.710 1.027 -21.844 1.00 64.81 116 GLY A N 1
ATOM 894 C CA . GLY A 1 116 ? -7.990 2.341 -21.260 1.00 64.81 116 GLY A CA 1
ATOM 895 C C . GLY A 1 116 ? -7.323 3.476 -22.035 1.00 64.81 116 GLY A C 1
ATOM 896 O O . GLY A 1 116 ? -6.109 3.619 -22.002 1.00 64.81 116 GLY A O 1
ATOM 897 N N . ALA A 1 117 ? -8.097 4.324 -22.719 1.00 56.28 117 ALA A N 1
ATOM 898 C CA . ALA A 1 117 ? -7.543 5.376 -23.587 1.00 56.28 117 ALA A CA 1
ATOM 899 C C . ALA A 1 117 ? -6.680 6.420 -22.842 1.00 56.28 117 ALA A C 1
ATOM 901 O O . ALA A 1 117 ? -5.784 7.029 -23.427 1.00 56.28 117 ALA A O 1
ATOM 902 N N . LEU A 1 118 ? -6.940 6.619 -21.546 1.00 65.19 118 LEU A N 1
ATOM 903 C CA . LEU A 1 118 ? -6.194 7.536 -20.678 1.00 65.19 118 LEU A CA 1
ATOM 904 C C . LEU A 1 118 ? -5.259 6.812 -19.700 1.00 65.19 118 LEU A C 1
ATOM 906 O O . LEU A 1 118 ? -4.599 7.472 -18.902 1.00 65.19 118 LEU A O 1
ATOM 910 N N . ASP A 1 119 ? -5.183 5.482 -19.768 1.00 78.25 119 ASP A N 1
ATOM 911 C CA . ASP A 1 119 ? -4.350 4.692 -18.871 1.00 78.25 119 ASP A CA 1
ATOM 912 C C . ASP A 1 119 ? -2.876 4.737 -19.291 1.00 78.25 119 ASP A C 1
ATOM 914 O O . ASP A 1 119 ? -2.530 4.493 -20.451 1.00 78.25 119 ASP A O 1
ATOM 918 N N . LEU A 1 120 ? -1.990 5.057 -18.345 1.00 81.81 120 LEU A N 1
ATOM 919 C CA . LEU A 1 120 ? -0.547 5.070 -18.598 1.00 81.81 120 LEU A CA 1
ATOM 920 C C . LEU A 1 120 ? -0.014 3.651 -18.841 1.00 81.81 120 LEU A C 1
ATOM 922 O O . LEU A 1 120 ? 0.897 3.474 -19.652 1.00 81.81 120 LEU A O 1
ATOM 926 N N . GLY A 1 121 ? -0.639 2.648 -18.225 1.00 84.62 121 GLY A N 1
ATOM 927 C CA . GLY A 1 121 ? -0.385 1.238 -18.479 1.00 84.62 121 GLY A CA 1
ATOM 928 C C . GLY A 1 121 ? -0.730 0.804 -19.896 1.00 84.62 121 GLY A C 1
ATOM 929 O O . GLY A 1 121 ? 0.120 0.264 -20.600 1.00 84.62 121 GLY A O 1
ATOM 930 N N . ALA A 1 122 ? -1.937 1.107 -20.369 1.00 84.19 122 ALA A N 1
ATOM 931 C CA . ALA A 1 122 ? -2.348 0.836 -21.744 1.00 84.19 122 ALA A CA 1
ATOM 932 C C . ALA A 1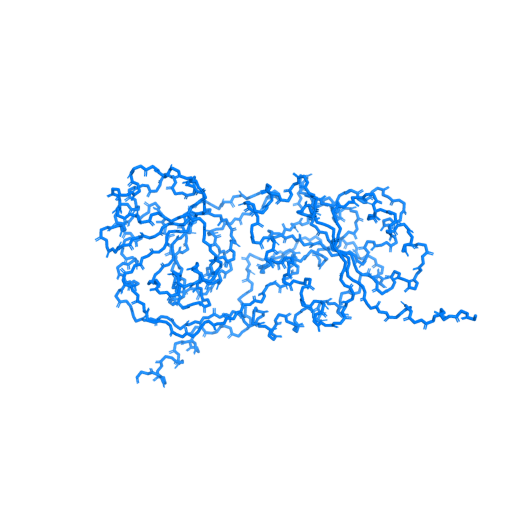 122 ? -1.421 1.529 -22.759 1.00 84.19 122 ALA A C 1
ATOM 934 O O . ALA A 1 122 ? -1.040 0.927 -23.766 1.00 84.19 122 ALA A O 1
ATOM 935 N N . LYS A 1 123 ? -0.976 2.764 -22.474 1.00 85.25 123 LYS A N 1
ATOM 936 C CA . LYS A 1 123 ? 0.044 3.453 -23.287 1.00 85.25 123 LYS A CA 1
ATOM 937 C C . LYS A 1 123 ? 1.377 2.704 -23.291 1.00 85.25 123 LYS A C 1
ATOM 939 O O . LYS A 1 123 ? 1.974 2.554 -24.352 1.00 85.25 123 LYS A O 1
ATOM 944 N N . ALA A 1 124 ? 1.839 2.219 -22.141 1.00 87.75 124 ALA A N 1
ATOM 945 C CA . ALA A 1 124 ? 3.057 1.420 -22.039 1.00 87.75 124 ALA A CA 1
ATOM 946 C C . ALA A 1 124 ? 2.944 0.095 -22.817 1.00 87.75 124 ALA A C 1
ATOM 948 O O . ALA A 1 124 ? 3.862 -0.283 -23.551 1.00 87.75 124 ALA A O 1
ATOM 949 N N . MET A 1 125 ? 1.791 -0.575 -22.737 1.00 88.19 125 MET A N 1
ATOM 950 C CA . MET A 1 125 ? 1.523 -1.809 -23.479 1.00 88.19 125 MET A CA 1
ATOM 951 C C . MET A 1 125 ? 1.486 -1.582 -24.991 1.00 88.19 125 MET A C 1
ATOM 953 O O . MET A 1 125 ? 2.092 -2.347 -25.740 1.00 88.19 125 MET A O 1
ATOM 957 N N . ALA A 1 126 ? 0.904 -0.470 -25.450 1.00 87.81 126 ALA A N 1
ATOM 958 C CA . ALA A 1 126 ? 0.951 -0.059 -26.857 1.00 87.81 126 ALA A CA 1
ATOM 959 C C . ALA A 1 126 ? 2.387 0.177 -27.376 1.00 87.81 126 ALA A C 1
ATOM 961 O O . ALA A 1 126 ? 2.620 0.199 -28.583 1.00 87.81 126 ALA A O 1
ATOM 962 N N . ARG A 1 127 ? 3.369 0.330 -26.478 1.00 89.75 127 ARG A N 1
ATOM 963 C CA . ARG A 1 127 ? 4.800 0.481 -26.795 1.00 89.75 127 ARG A CA 1
ATOM 964 C C . ARG A 1 127 ? 5.604 -0.810 -26.612 1.00 89.75 127 ARG A C 1
ATOM 966 O O . ARG A 1 127 ? 6.830 -0.809 -26.776 1.00 89.75 127 ARG A O 1
ATOM 973 N N . GLY A 1 128 ? 4.919 -1.926 -26.368 1.00 88.88 128 GLY A N 1
ATOM 974 C CA . GLY A 1 128 ? 5.497 -3.264 -26.301 1.00 88.88 128 GLY A CA 1
ATOM 975 C C . GLY A 1 128 ? 5.953 -3.693 -24.908 1.00 88.88 128 GLY A C 1
ATOM 976 O O . GLY A 1 128 ? 6.783 -4.593 -24.821 1.00 88.88 128 GLY A O 1
ATOM 977 N N . ILE A 1 129 ? 5.451 -3.068 -23.840 1.00 90.56 129 ILE A N 1
ATOM 978 C CA . ILE A 1 129 ? 5.536 -3.644 -22.490 1.00 90.56 129 ILE A CA 1
ATOM 979 C C . ILE A 1 129 ? 4.448 -4.707 -22.334 1.00 90.56 129 ILE A C 1
ATOM 981 O O . ILE A 1 129 ? 3.292 -4.483 -22.675 1.00 90.56 129 ILE A O 1
ATOM 985 N N . GLN A 1 130 ? 4.810 -5.873 -21.815 1.00 90.31 130 GLN A N 1
ATOM 986 C CA . GLN A 1 130 ? 3.872 -6.966 -21.576 1.00 90.31 130 GLN A CA 1
ATOM 987 C C . GLN A 1 130 ? 3.151 -6.794 -20.229 1.00 90.31 130 GLN A C 1
ATOM 989 O O . GLN A 1 130 ? 3.774 -6.319 -19.279 1.00 90.31 130 GLN A O 1
ATOM 994 N N . PRO A 1 131 ? 1.893 -7.251 -20.067 1.00 90.94 131 PRO A N 1
ATOM 995 C CA . PRO A 1 131 ? 1.170 -7.161 -18.791 1.00 90.94 131 PRO A CA 1
ATOM 996 C C . PRO A 1 131 ? 1.929 -7.743 -17.583 1.00 90.94 131 PRO A C 1
ATOM 998 O O . PRO A 1 131 ? 1.848 -7.199 -16.485 1.00 90.94 131 PRO A O 1
ATOM 1001 N N . LYS A 1 132 ? 2.732 -8.798 -17.791 1.00 92.25 132 LYS A N 1
ATOM 1002 C CA . LYS A 1 132 ? 3.577 -9.422 -16.753 1.00 92.25 132 LYS A CA 1
ATOM 1003 C C . LYS A 1 132 ? 4.818 -8.610 -16.361 1.00 92.25 132 LYS A C 1
ATOM 1005 O O . LYS A 1 132 ? 5.436 -8.896 -15.343 1.00 92.25 132 LYS A O 1
ATOM 1010 N N . GLN A 1 133 ? 5.197 -7.600 -17.147 1.00 93.56 133 GLN A N 1
ATOM 1011 C CA . GLN A 1 133 ? 6.268 -6.669 -16.776 1.00 93.56 133 GLN A CA 1
ATOM 1012 C C . GLN A 1 133 ? 5.800 -5.627 -15.756 1.00 93.56 133 GLN A C 1
ATOM 1014 O O . GLN A 1 133 ? 6.649 -4.946 -15.187 1.00 93.56 133 GLN A O 1
ATOM 1019 N N . PHE A 1 134 ? 4.489 -5.495 -15.528 1.00 93.50 134 PHE A N 1
ATOM 1020 C CA . PHE A 1 134 ? 3.937 -4.671 -14.459 1.00 93.50 134 PHE A CA 1
ATOM 1021 C C . PHE A 1 134 ? 3.883 -5.482 -13.174 1.00 93.50 134 PHE A C 1
ATOM 1023 O O . PHE A 1 134 ? 3.304 -6.569 -13.154 1.00 93.50 134 PHE A O 1
ATOM 1030 N N . TRP A 1 135 ? 4.487 -4.963 -12.115 1.00 95.50 135 TRP A N 1
ATOM 1031 C CA . TRP A 1 135 ? 4.605 -5.620 -10.824 1.00 95.50 135 TRP A CA 1
ATOM 1032 C C . TRP A 1 135 ? 3.878 -4.816 -9.758 1.00 95.50 135 TRP A C 1
ATOM 1034 O O . TRP A 1 135 ? 4.086 -3.606 -9.643 1.00 95.50 135 TRP A O 1
ATOM 1044 N N . THR A 1 136 ? 3.060 -5.502 -8.963 1.00 95.00 136 THR A N 1
ATOM 1045 C CA . THR A 1 136 ? 2.149 -4.873 -8.003 1.00 95.00 136 THR A CA 1
ATOM 1046 C C . THR A 1 136 ? 2.351 -5.402 -6.575 1.00 95.00 136 THR A C 1
ATOM 1048 O O . THR A 1 136 ? 2.732 -6.563 -6.371 1.00 95.00 136 THR A O 1
ATOM 1051 N N . PRO A 1 137 ? 2.068 -4.588 -5.541 1.00 95.69 137 PRO A N 1
ATOM 1052 C CA . PRO A 1 137 ? 2.159 -5.003 -4.140 1.00 95.69 137 PRO A CA 1
ATOM 1053 C C . PRO A 1 137 ? 1.021 -5.935 -3.709 1.00 95.69 137 PRO A C 1
ATOM 1055 O O . PRO A 1 137 ? 1.121 -6.568 -2.664 1.00 95.69 137 PRO A O 1
ATOM 1058 N N . TYR A 1 138 ? -0.057 -6.038 -4.489 1.00 95.50 138 TYR A N 1
ATOM 1059 C CA . TYR A 1 138 ? -1.203 -6.901 -4.198 1.00 95.50 138 TYR A CA 1
ATOM 1060 C C . TYR A 1 138 ? -1.677 -7.621 -5.453 1.00 95.50 138 TYR A C 1
ATOM 1062 O O . TYR A 1 138 ? -1.591 -7.056 -6.546 1.00 95.50 138 TYR A O 1
ATOM 1070 N N . PRO A 1 139 ? -2.213 -8.846 -5.322 1.00 93.81 139 PRO A N 1
ATOM 1071 C CA . PRO A 1 139 ? -2.696 -9.586 -6.471 1.00 93.81 139 PRO A CA 1
ATOM 1072 C C . PRO A 1 139 ? -3.887 -8.878 -7.113 1.00 93.81 139 PRO A C 1
ATOM 1074 O O . PRO A 1 139 ? -4.890 -8.585 -6.460 1.00 93.81 139 PRO A O 1
ATOM 1077 N N . ASN A 1 140 ? -3.781 -8.668 -8.419 1.00 87.88 140 ASN A N 1
ATOM 1078 C CA . ASN A 1 140 ? -4.873 -8.247 -9.283 1.00 87.88 140 ASN A CA 1
ATOM 1079 C C . ASN A 1 140 ? -4.949 -9.189 -10.500 1.00 87.88 140 ASN A C 1
ATOM 1081 O O . ASN A 1 140 ? -4.198 -10.160 -10.591 1.00 87.88 140 ASN A O 1
ATOM 1085 N N . ARG A 1 141 ? -5.906 -8.956 -11.403 1.00 85.44 141 ARG A N 1
ATOM 1086 C CA . ARG A 1 141 ? -6.138 -9.8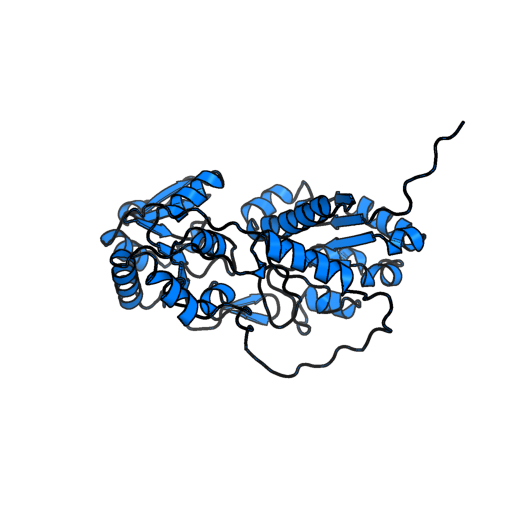38 -12.564 1.00 85.44 141 ARG A CA 1
ATOM 1087 C C . ARG A 1 141 ? -5.286 -9.499 -13.791 1.00 85.44 141 ARG A C 1
ATOM 1089 O O . ARG A 1 141 ? -5.334 -10.237 -14.767 1.00 85.44 141 ARG A O 1
ATOM 1096 N N . TRP A 1 142 ? -4.598 -8.362 -13.782 1.00 87.62 142 TRP A N 1
ATOM 1097 C CA . TRP A 1 142 ? -3.980 -7.783 -14.977 1.00 87.62 142 TRP A CA 1
ATOM 1098 C C . TRP A 1 142 ? -2.466 -7.977 -15.003 1.00 87.62 142 TRP A C 1
ATOM 1100 O O . TRP A 1 142 ? -1.885 -8.143 -16.073 1.00 87.62 142 TRP A O 1
ATOM 1110 N N . ASN A 1 143 ? -1.831 -7.941 -13.835 1.00 92.12 143 ASN A N 1
ATOM 1111 C CA . ASN A 1 143 ? -0.390 -7.780 -13.697 1.00 92.12 143 ASN A CA 1
ATOM 1112 C C . ASN A 1 143 ? 0.202 -8.791 -12.712 1.00 92.12 143 ASN A C 1
ATOM 1114 O O . ASN A 1 143 ? -0.514 -9.559 -12.067 1.00 92.12 143 ASN A O 1
ATOM 1118 N N . GLU A 1 144 ? 1.528 -8.797 -12.604 1.00 94.69 144 GLU A N 1
ATOM 1119 C CA . GLU A 1 144 ? 2.251 -9.753 -11.776 1.00 94.69 144 GLU A CA 1
ATOM 1120 C C . GLU A 1 144 ? 2.287 -9.307 -10.309 1.00 94.69 144 GLU A C 1
ATOM 1122 O O . GLU A 1 144 ? 2.684 -8.192 -9.970 1.00 94.69 144 GLU A O 1
ATOM 1127 N N . PHE A 1 145 ? 1.898 -10.209 -9.411 1.00 95.81 145 PHE A N 1
ATOM 1128 C CA . PHE A 1 145 ? 1.924 -9.958 -7.975 1.00 95.81 145 PHE A CA 1
ATOM 1129 C C . PHE A 1 145 ? 3.332 -10.166 -7.414 1.00 95.81 145 PHE A C 1
ATOM 1131 O O . PHE A 1 145 ? 3.851 -11.278 -7.467 1.00 95.81 145 PHE A O 1
ATOM 1138 N N . LEU A 1 146 ? 3.913 -9.133 -6.806 1.00 96.50 146 LEU A N 1
ATOM 1139 C CA . LEU A 1 146 ? 5.212 -9.197 -6.133 1.00 96.50 146 LEU A CA 1
ATOM 1140 C C . LEU A 1 146 ? 5.076 -9.173 -4.600 1.00 96.50 146 LEU A C 1
ATOM 1142 O O . LEU A 1 146 ? 5.716 -9.968 -3.912 1.00 96.50 146 LEU A O 1
ATOM 1146 N N . GLY A 1 147 ? 4.226 -8.297 -4.061 1.00 96.50 147 GLY A N 1
ATOM 1147 C CA . GLY A 1 147 ? 4.126 -8.085 -2.613 1.00 96.50 147 GLY A CA 1
ATOM 1148 C C . GLY A 1 147 ? 5.258 -7.231 -2.040 1.00 96.50 147 GLY A C 1
ATOM 1149 O O . GLY A 1 147 ? 5.977 -6.551 -2.768 1.00 96.50 147 GLY A O 1
ATOM 1150 N N . PHE A 1 148 ? 5.403 -7.267 -0.719 1.00 97.00 148 PHE A N 1
ATOM 1151 C CA . PHE A 1 148 ? 6.500 -6.663 0.041 1.00 97.00 148 PHE A CA 1
ATOM 1152 C C . PHE A 1 148 ? 6.719 -7.478 1.332 1.00 97.00 148 PHE A C 1
ATOM 1154 O O . PHE A 1 148 ? 5.787 -8.163 1.772 1.00 97.00 148 PHE A O 1
ATOM 1161 N N . PRO A 1 149 ? 7.936 -7.490 1.904 1.00 96.81 149 PRO A N 1
ATOM 1162 C CA . PRO A 1 149 ? 8.268 -8.292 3.064 1.00 96.81 149 PRO A CA 1
ATOM 1163 C C . PRO A 1 149 ? 7.702 -7.663 4.340 1.00 96.81 149 PRO A C 1
ATOM 1165 O O . PRO A 1 149 ? 7.824 -6.465 4.571 1.00 96.81 149 PRO A O 1
ATOM 1168 N N . LEU A 1 150 ? 7.125 -8.504 5.191 1.00 94.94 150 LEU A N 1
ATOM 1169 C CA . LEU A 1 150 ? 6.598 -8.174 6.506 1.00 94.94 150 LEU A CA 1
ATOM 1170 C C . LEU A 1 150 ? 6.970 -9.268 7.496 1.00 94.94 150 LEU A C 1
ATOM 1172 O O . LEU A 1 150 ? 6.946 -10.459 7.175 1.00 94.94 150 LEU A O 1
ATOM 1176 N N . GLU A 1 151 ? 7.245 -8.868 8.729 1.00 94.12 151 GLU A N 1
ATOM 1177 C CA . GLU A 1 151 ? 7.467 -9.794 9.832 1.00 94.12 151 GLU A CA 1
ATOM 1178 C C . GLU A 1 151 ? 6.246 -9.840 10.743 1.00 94.12 151 GLU A C 1
ATOM 1180 O O . GLU A 1 151 ? 5.670 -8.814 11.105 1.00 94.12 151 GLU A O 1
ATOM 1185 N N . ALA A 1 152 ? 5.844 -11.053 11.127 1.00 94.50 152 ALA A N 1
ATOM 1186 C CA . ALA A 1 152 ? 4.826 -11.214 12.151 1.00 94.50 152 ALA A CA 1
ATOM 1187 C C . ALA A 1 152 ? 5.402 -10.727 13.484 1.00 94.50 152 ALA A C 1
ATOM 1189 O O . ALA A 1 152 ? 6.443 -11.213 13.932 1.00 94.50 152 ALA A O 1
ATOM 1190 N N . ARG A 1 153 ? 4.717 -9.785 14.132 1.00 93.69 153 ARG A N 1
ATOM 1191 C CA . ARG A 1 153 ? 5.137 -9.288 15.442 1.00 93.69 153 ARG A CA 1
ATOM 1192 C C . ARG A 1 153 ? 4.904 -10.356 16.512 1.00 93.69 153 ARG A C 1
ATOM 1194 O O . ARG A 1 153 ? 3.988 -11.172 16.373 1.00 93.69 153 ARG A O 1
ATOM 1201 N N . PRO A 1 154 ? 5.684 -10.359 17.605 1.00 92.69 154 PRO A N 1
ATOM 1202 C CA . PRO A 1 154 ? 5.354 -11.181 18.760 1.00 92.69 154 PRO A CA 1
ATOM 1203 C C . PRO A 1 154 ? 3.968 -10.795 19.307 1.00 92.69 154 PRO A C 1
ATOM 1205 O O . PRO A 1 154 ? 3.581 -9.628 19.210 1.00 92.69 154 PRO A O 1
ATOM 1208 N N . PRO A 1 155 ? 3.210 -11.738 19.898 1.00 90.25 155 PRO A N 1
ATOM 1209 C CA . PRO A 1 155 ? 1.935 -11.419 20.527 1.00 90.25 155 PRO A CA 1
ATOM 1210 C C . PRO A 1 155 ? 2.079 -10.303 21.571 1.00 90.25 155 PRO A C 1
ATOM 1212 O O . PRO A 1 155 ? 2.819 -10.439 22.545 1.00 90.25 155 PRO A O 1
ATOM 1215 N N . THR A 1 156 ? 1.348 -9.207 21.375 1.00 92.25 156 THR A N 1
ATOM 1216 C CA . THR A 1 156 ? 1.345 -8.043 22.271 1.00 92.25 156 THR A CA 1
ATOM 1217 C C . THR A 1 156 ? 0.046 -8.000 23.085 1.00 92.25 156 THR A C 1
ATOM 1219 O O . THR A 1 156 ? -1.034 -8.194 22.511 1.00 92.25 156 THR A O 1
ATOM 1222 N N . PRO A 1 157 ? 0.100 -7.729 24.406 1.00 95.31 157 PRO A N 1
ATOM 1223 C CA . PRO A 1 157 ? -1.094 -7.460 25.201 1.00 95.31 157 PRO A CA 1
ATOM 1224 C C . PRO A 1 157 ? -1.921 -6.314 24.606 1.00 95.31 157 PRO A C 1
ATOM 1226 O O . PRO A 1 157 ? -1.411 -5.223 24.361 1.00 95.31 157 PRO A O 1
ATOM 1229 N N . LYS A 1 158 ? -3.213 -6.565 24.371 1.00 97.12 158 LYS A N 1
ATOM 1230 C CA . LYS A 1 158 ? -4.107 -5.592 23.734 1.00 97.12 158 LYS A CA 1
ATOM 1231 C C . LYS A 1 158 ? -4.739 -4.658 24.771 1.00 97.12 158 LYS A C 1
ATOM 1233 O O . LYS A 1 158 ? -5.410 -5.126 25.691 1.00 97.12 158 LYS A O 1
ATOM 1238 N N . LYS A 1 159 ? -4.596 -3.350 24.576 1.00 97.56 159 LYS A N 1
ATOM 1239 C CA . LYS A 1 159 ? -5.354 -2.284 25.239 1.00 97.56 159 LYS A CA 1
ATOM 1240 C C . LYS A 1 159 ? -6.739 -2.155 24.612 1.00 97.56 159 LYS A C 1
ATOM 1242 O O . LYS A 1 159 ? -6.917 -2.369 23.415 1.00 97.56 159 LYS A O 1
ATOM 1247 N N . HIS A 1 160 ? -7.728 -1.774 25.415 1.00 97.12 160 HIS A N 1
ATOM 1248 C CA . HIS A 1 160 ? -9.106 -1.548 24.964 1.00 97.12 160 HIS A CA 1
ATOM 1249 C C . HIS A 1 160 ? -9.220 -0.228 24.184 1.00 97.12 160 HIS A C 1
ATOM 1251 O O . HIS A 1 160 ? -9.792 0.734 24.677 1.00 97.12 160 HIS A O 1
ATOM 1257 N N . GLN A 1 161 ? -8.619 -0.160 22.995 1.00 97.88 161 GLN A N 1
ATOM 1258 C CA . GLN A 1 161 ? -8.557 1.039 22.152 1.00 97.88 161 GLN A CA 1
ATOM 1259 C C . GLN A 1 161 ? -8.661 0.691 20.661 1.00 97.88 161 GLN A C 1
ATOM 1261 O O . GLN A 1 161 ? -8.357 -0.438 20.257 1.00 97.88 161 GLN A O 1
ATOM 1266 N N . GLY A 1 162 ? -9.065 1.673 19.858 1.00 98.25 162 GLY A N 1
ATOM 1267 C CA . GLY A 1 162 ? -9.124 1.588 18.400 1.00 98.25 162 GLY A CA 1
ATOM 1268 C C . GLY A 1 162 ? -8.216 2.604 17.716 1.00 98.25 162 GLY A C 1
ATOM 1269 O O . GLY A 1 162 ? -7.932 3.668 18.269 1.00 98.25 162 GLY A O 1
ATOM 1270 N N . VAL A 1 163 ? -7.793 2.293 16.494 1.00 98.50 163 VAL A N 1
ATOM 1271 C CA . VAL A 1 163 ? -7.026 3.211 15.641 1.00 98.50 163 VAL A CA 1
ATOM 1272 C C . VAL A 1 163 ? -7.838 3.552 14.397 1.00 98.50 163 VAL A C 1
ATOM 1274 O O . VAL A 1 163 ? -8.290 2.661 13.677 1.00 98.50 163 VAL A O 1
ATOM 1277 N N . LEU A 1 164 ? -8.004 4.850 14.153 1.00 98.25 164 LEU A N 1
ATOM 1278 C CA . LEU A 1 164 ? -8.622 5.404 12.957 1.00 98.25 164 LEU A CA 1
ATOM 1279 C C . LEU A 1 164 ? -7.566 5.508 11.859 1.00 98.25 164 LEU A C 1
ATOM 1281 O O . LEU A 1 164 ? -6.531 6.157 12.038 1.00 98.25 164 LEU A O 1
ATOM 1285 N N . TRP A 1 165 ? -7.813 4.867 10.723 1.00 96.25 165 TRP A N 1
ATOM 1286 C CA . TRP A 1 165 ? -6.884 4.901 9.610 1.00 96.25 165 TRP A CA 1
ATOM 1287 C C . TRP A 1 165 ? -7.102 6.134 8.745 1.00 96.25 165 TRP A C 1
ATOM 1289 O O . TRP A 1 165 ? -8.104 6.251 8.046 1.00 96.25 165 TRP A O 1
ATOM 1299 N N . GLY A 1 166 ? -6.113 7.022 8.749 1.00 90.50 166 GLY A N 1
ATOM 1300 C CA . GLY A 1 166 ? -6.041 8.112 7.792 1.00 90.50 166 GLY A CA 1
ATOM 1301 C C . GLY A 1 166 ? -5.040 9.175 8.219 1.00 90.50 166 GLY A C 1
ATOM 1302 O O . GLY A 1 166 ? -5.263 9.873 9.200 1.00 90.50 166 GLY A O 1
ATOM 1303 N N . LYS A 1 167 ? -3.935 9.309 7.472 1.00 89.38 167 LYS A N 1
ATOM 1304 C CA . LYS A 1 167 ? -2.886 10.299 7.777 1.00 89.38 167 LYS A CA 1
ATOM 1305 C C . LYS A 1 167 ? -3.240 11.737 7.399 1.00 89.38 167 LYS A C 1
ATOM 1307 O O . LYS A 1 167 ? -2.518 12.642 7.796 1.00 89.38 167 LYS A O 1
ATOM 1312 N N . MET A 1 168 ? -4.301 11.930 6.620 1.00 90.19 168 MET A N 1
ATOM 1313 C CA . MET A 1 168 ? -4.843 13.239 6.269 1.00 90.19 168 MET A CA 1
ATOM 1314 C C . MET A 1 168 ? -6.253 13.344 6.836 1.00 90.19 168 MET A C 1
ATOM 1316 O O . MET A 1 168 ? -7.019 12.381 6.772 1.00 90.19 168 MET A O 1
ATOM 1320 N N . LEU A 1 169 ? -6.598 14.507 7.379 1.00 90.44 169 LEU A N 1
ATOM 1321 C CA . LEU A 1 169 ? -7.894 14.742 8.018 1.00 90.44 169 LEU A CA 1
ATOM 1322 C C . LEU A 1 169 ? -9.065 14.571 7.049 1.00 90.44 169 LEU A C 1
ATOM 1324 O O . LEU A 1 169 ? -10.150 14.187 7.478 1.00 90.44 169 LEU A O 1
ATOM 1328 N N . GLU A 1 170 ? -8.842 14.821 5.757 1.00 91.25 170 GLU A N 1
ATOM 1329 C CA . GLU A 1 170 ? -9.836 14.615 4.697 1.00 91.25 170 GLU A CA 1
ATOM 1330 C C . GLU A 1 170 ? -10.371 13.178 4.647 1.00 91.25 170 GLU A C 1
ATOM 1332 O O . GLU A 1 170 ? -11.540 12.981 4.341 1.00 91.25 170 GLU A O 1
ATOM 1337 N N . TYR A 1 171 ? -9.575 12.181 5.047 1.00 93.44 171 TYR A N 1
ATOM 1338 C CA . TYR A 1 171 ? -10.012 10.782 5.079 1.00 93.44 171 TYR A CA 1
ATOM 1339 C C . TYR A 1 171 ? -11.042 10.485 6.175 1.00 93.44 171 TYR A C 1
ATOM 1341 O O . TYR A 1 171 ? -11.703 9.455 6.124 1.00 93.44 171 TYR A O 1
ATOM 1349 N N . LEU A 1 172 ? -11.171 11.359 7.177 1.00 94.06 172 LEU A N 1
ATOM 1350 C CA . LEU A 1 172 ? -12.133 11.211 8.273 1.00 94.06 172 LEU A CA 1
ATOM 1351 C C . LEU A 1 172 ? -13.382 12.088 8.086 1.00 94.06 172 LEU A C 1
ATOM 1353 O O . LEU A 1 172 ? -14.325 11.976 8.870 1.00 94.06 172 LEU A O 1
ATOM 1357 N N . GLN A 1 173 ? -13.381 12.986 7.094 1.00 90.88 173 GLN A N 1
ATOM 1358 C CA . GLN A 1 173 ? -14.491 13.906 6.840 1.00 90.88 173 GLN A CA 1
ATOM 1359 C C . GLN A 1 173 ? -15.735 13.150 6.371 1.00 90.88 173 GLN A C 1
ATOM 1361 O O . GLN A 1 173 ? -15.640 12.200 5.599 1.00 90.88 173 GLN A O 1
ATOM 1366 N N . GLY A 1 174 ? -16.910 13.581 6.834 1.00 92.62 174 GLY A N 1
ATOM 1367 C CA . GLY A 1 174 ? -18.184 12.927 6.518 1.00 92.62 174 GLY A CA 1
ATOM 1368 C C . GLY A 1 174 ? -18.482 11.680 7.358 1.00 92.62 174 GLY A C 1
ATOM 1369 O O . GLY A 1 174 ? -19.540 11.076 7.194 1.00 92.62 174 GLY A O 1
ATOM 1370 N N . HIS A 1 175 ? -17.585 11.299 8.275 1.00 96.06 175 HIS A N 1
ATOM 1371 C CA . HIS A 1 175 ? -17.756 10.171 9.196 1.00 96.06 175 HIS A CA 1
ATOM 1372 C C . HIS A 1 175 ? -17.837 10.607 10.668 1.00 96.06 175 HIS A C 1
ATOM 1374 O O . HIS A 1 175 ? -17.612 9.807 11.577 1.00 96.06 175 HIS A O 1
ATOM 1380 N N . GLU A 1 176 ? -18.160 11.875 10.934 1.00 96.25 176 GLU A N 1
ATOM 1381 C CA . GLU A 1 176 ? -18.128 12.473 12.271 1.00 96.25 176 GLU A CA 1
ATOM 1382 C C . GLU A 1 176 ? -19.083 11.774 13.244 1.00 96.25 176 GLU A C 1
ATOM 1384 O O . GLU A 1 176 ? -18.716 11.525 14.393 1.00 96.25 176 GLU A O 1
ATOM 1389 N N . GLU A 1 177 ? -20.301 11.448 12.800 1.00 97.31 177 GLU A N 1
ATOM 1390 C CA . GLU A 1 177 ? -21.292 10.743 13.623 1.00 97.31 177 GLU A CA 1
ATOM 1391 C C . GLU A 1 177 ? -20.794 9.347 14.006 1.00 97.31 177 GLU A C 1
ATOM 1393 O O . GLU A 1 177 ? -20.758 9.005 15.190 1.00 97.31 177 GLU A O 1
ATOM 1398 N N . LEU A 1 178 ? -20.313 8.579 13.023 1.00 98.12 178 LEU A N 1
ATOM 1399 C CA . LEU A 1 178 ? -19.738 7.257 13.255 1.00 98.12 178 LEU A CA 1
ATOM 1400 C C . LEU A 1 178 ? -18.577 7.329 14.255 1.00 98.12 178 LEU A C 1
ATOM 1402 O O . LEU A 1 178 ? -18.558 6.585 15.234 1.00 98.12 178 LEU A O 1
ATOM 1406 N N . ILE A 1 179 ? -17.628 8.244 14.052 1.00 98.19 179 ILE A N 1
ATOM 1407 C CA . ILE A 1 179 ? -16.460 8.396 14.930 1.00 98.19 179 ILE A CA 1
ATOM 1408 C C . ILE A 1 179 ? -16.889 8.762 16.360 1.00 98.19 179 ILE A C 1
ATOM 1410 O O . ILE A 1 179 ? -16.346 8.199 17.313 1.00 98.19 179 ILE A O 1
ATOM 1414 N N . ARG A 1 180 ? -17.897 9.632 16.537 1.00 97.75 180 ARG A N 1
ATOM 1415 C CA . ARG A 1 180 ? -18.467 9.936 17.864 1.00 97.75 180 ARG A CA 1
ATOM 1416 C C . ARG A 1 180 ? -19.083 8.702 18.521 1.00 97.75 180 ARG A C 1
ATOM 1418 O O . ARG A 1 180 ? -18.878 8.505 19.716 1.00 97.75 180 ARG A O 1
ATOM 1425 N N . GLU A 1 181 ? -19.810 7.864 17.782 1.00 98.38 181 GLU A N 1
ATOM 1426 C CA . GLU A 1 181 ? -20.365 6.621 18.336 1.00 98.38 181 GLU A CA 1
ATOM 1427 C C . GLU A 1 181 ? -19.270 5.626 18.734 1.00 98.38 181 GLU A C 1
ATOM 1429 O O . GLU A 1 181 ? -19.353 5.011 19.798 1.00 98.38 181 GLU A O 1
ATOM 1434 N N . LEU A 1 182 ? -18.206 5.505 17.936 1.00 98.38 182 LEU A N 1
ATOM 1435 C CA . LEU A 1 182 ? -17.059 4.658 18.268 1.00 98.38 182 LEU A CA 1
ATOM 1436 C C . LEU A 1 182 ? -16.307 5.158 19.509 1.00 98.38 182 LEU A C 1
ATOM 1438 O O . LEU A 1 182 ? -15.909 4.348 20.350 1.00 98.38 182 LEU A O 1
ATOM 1442 N N . GLY A 1 183 ? -16.177 6.477 19.672 1.00 97.62 183 GLY A N 1
ATOM 1443 C CA . GLY A 1 183 ? -15.529 7.102 20.827 1.00 97.62 183 GLY A CA 1
ATOM 1444 C C . GLY A 1 183 ? -16.214 6.807 22.162 1.00 97.62 183 GLY A C 1
ATOM 1445 O O . GLY A 1 183 ? -15.566 6.807 23.208 1.00 97.62 183 GLY A O 1
ATOM 1446 N N . LYS A 1 184 ? -17.511 6.472 22.143 1.00 97.56 184 LYS A N 1
ATOM 1447 C CA . LYS A 1 184 ? -18.252 6.022 23.335 1.00 97.56 184 LYS A CA 1
ATOM 1448 C C . LYS A 1 184 ? -17.897 4.591 23.758 1.00 97.56 184 LYS A C 1
ATOM 1450 O O . LYS A 1 184 ? -18.194 4.207 24.886 1.00 97.56 184 LYS A O 1
ATOM 1455 N N . LEU A 1 185 ? -17.313 3.781 22.868 1.00 97.81 185 LEU A N 1
ATOM 1456 C CA . LEU A 1 185 ? -17.024 2.359 23.112 1.00 97.81 185 LEU A CA 1
ATOM 1457 C C . LEU A 1 185 ? -15.605 2.117 23.643 1.00 97.81 185 LEU A C 1
ATOM 1459 O O . LEU A 1 185 ? -15.375 1.163 24.393 1.00 97.81 185 LEU A O 1
ATOM 1463 N N . SER A 1 186 ? -14.648 2.939 23.211 1.00 96.56 186 SER A N 1
ATOM 1464 C CA . SER A 1 186 ? -13.225 2.822 23.544 1.00 96.56 186 SER A CA 1
ATOM 1465 C C . SER A 1 186 ? -12.477 4.111 23.185 1.00 96.56 186 SER A C 1
ATOM 1467 O O . SER A 1 186 ? -12.863 4.747 22.204 1.00 96.56 186 SER A O 1
ATOM 1469 N N . PRO A 1 187 ? -11.361 4.447 23.861 1.00 97.44 187 PRO A N 1
ATOM 1470 C CA . PRO A 1 187 ? -10.417 5.447 23.371 1.00 97.44 187 PRO A CA 1
ATOM 1471 C C . PRO A 1 187 ? -10.029 5.210 21.907 1.00 97.44 187 PRO A C 1
ATOM 1473 O O . PRO A 1 187 ? -9.755 4.074 21.502 1.00 97.44 187 PRO A O 1
ATOM 1476 N N . LEU A 1 188 ? -9.994 6.291 21.129 1.00 98.38 188 LEU A N 1
ATOM 1477 C CA . LEU A 1 188 ? -9.625 6.270 19.718 1.00 98.38 188 LEU A CA 1
ATOM 1478 C C . LEU A 1 188 ? -8.309 7.010 19.504 1.00 98.38 188 LEU A C 1
ATOM 1480 O O . LEU A 1 188 ? -8.070 8.051 20.115 1.00 98.38 188 LEU A O 1
ATOM 1484 N N . TYR A 1 189 ? -7.481 6.506 18.596 1.00 98.00 189 TYR A N 1
ATOM 1485 C CA . TYR A 1 189 ? -6.250 7.163 18.170 1.00 98.00 189 TYR A CA 1
ATOM 1486 C C . TYR A 1 189 ? -6.290 7.451 16.676 1.00 98.00 189 TYR A C 1
ATOM 1488 O O . TYR A 1 189 ? -6.635 6.580 15.885 1.00 98.00 189 TYR A O 1
ATOM 1496 N N . ALA A 1 190 ? -5.896 8.661 16.291 1.00 96.50 190 ALA A N 1
ATOM 1497 C CA . ALA A 1 190 ? -5.676 9.035 14.899 1.00 96.50 190 ALA A CA 1
ATOM 1498 C C . ALA A 1 190 ? -4.263 9.602 14.758 1.00 96.50 190 ALA A C 1
ATOM 1500 O O . ALA A 1 190 ? -3.822 10.381 15.603 1.00 96.50 190 ALA A O 1
ATOM 1501 N N . VAL A 1 191 ? -3.556 9.208 13.704 1.00 94.44 191 VAL A N 1
ATOM 1502 C CA . VAL A 1 191 ? -2.201 9.685 13.406 1.00 94.44 191 VAL A CA 1
ATOM 1503 C C . VAL A 1 191 ? -2.283 10.504 12.139 1.00 94.44 191 VAL A C 1
ATOM 1505 O O . VAL A 1 191 ? -2.489 9.932 11.075 1.00 94.44 191 VAL A O 1
ATOM 1508 N N . VAL A 1 192 ? -2.169 11.824 12.264 1.00 92.62 192 VAL A N 1
ATOM 1509 C CA . VAL A 1 192 ? -2.437 12.768 11.170 1.00 92.62 192 VAL A CA 1
ATOM 1510 C C . VAL A 1 192 ? -1.239 13.676 10.916 1.00 92.62 192 VAL A C 1
ATOM 1512 O O . VAL A 1 192 ? -0.410 13.914 11.798 1.00 92.62 192 VAL A O 1
ATOM 1515 N N . GLN A 1 193 ? -1.132 14.171 9.689 1.00 88.81 193 GLN A N 1
ATOM 1516 C CA . GLN A 1 193 ? -0.052 15.048 9.256 1.00 88.81 193 GLN A CA 1
ATOM 1517 C C . GLN A 1 193 ? -0.305 16.511 9.634 1.00 88.81 193 GLN A C 1
ATOM 1519 O O . GLN A 1 193 ? 0.638 17.282 9.824 1.00 88.81 193 GLN A O 1
ATOM 1524 N N . GLU A 1 194 ? -1.567 16.911 9.718 1.00 87.50 194 GLU A N 1
ATOM 1525 C CA . GLU A 1 194 ? -1.974 18.287 9.932 1.00 87.50 194 GLU A CA 1
ATOM 1526 C C . GLU A 1 194 ? -1.731 18.725 11.388 1.00 87.50 194 GLU A C 1
ATOM 1528 O O . GLU A 1 194 ? -2.179 18.060 12.324 1.00 87.50 194 GLU A O 1
ATOM 1533 N N . PRO A 1 195 ? -1.077 19.881 11.616 1.00 82.06 195 PRO A N 1
ATOM 1534 C CA . PRO A 1 195 ? -0.708 20.324 12.964 1.00 82.06 195 PRO A CA 1
ATOM 1535 C C . PRO A 1 195 ? -1.901 20.792 13.812 1.00 82.06 195 PRO A C 1
ATOM 1537 O O . PRO A 1 195 ? -1.808 20.825 15.038 1.00 82.06 195 PRO A O 1
ATOM 1540 N N . HIS A 1 196 ? -3.019 21.157 13.177 1.00 87.06 196 HIS A N 1
ATOM 1541 C CA . HIS A 1 196 ? -4.200 21.711 13.841 1.00 87.06 196 HIS A CA 1
ATOM 1542 C C . HIS A 1 196 ? -5.441 20.866 13.524 1.00 87.06 196 HIS A C 1
ATOM 1544 O O . HIS A 1 196 ? -6.228 21.235 12.650 1.00 87.06 196 HIS A O 1
ATOM 1550 N N . PRO A 1 197 ? -5.627 19.719 14.202 1.00 88.81 197 PRO A N 1
ATOM 1551 C CA . PRO A 1 197 ? -6.824 18.913 14.023 1.00 88.81 197 PRO A CA 1
ATOM 1552 C C . PRO A 1 197 ? -8.071 19.650 14.534 1.00 88.81 197 PRO A C 1
ATOM 1554 O O . PRO A 1 197 ? -7.993 20.373 15.533 1.00 88.81 197 PRO A O 1
ATOM 1557 N N . PRO A 1 198 ? -9.234 19.464 13.888 1.00 91.50 198 PRO A N 1
ATOM 1558 C CA . PRO A 1 198 ? -10.472 20.111 14.295 1.00 91.50 198 PRO A CA 1
ATOM 1559 C C . PRO A 1 198 ? -10.921 19.646 15.687 1.00 91.50 198 PRO A C 1
ATOM 1561 O O . PRO A 1 198 ? -10.749 18.485 16.063 1.00 91.50 198 PRO A O 1
ATOM 1564 N N . ALA A 1 199 ? -11.544 20.555 16.447 1.00 91.88 199 ALA A N 1
ATOM 1565 C CA . ALA A 1 199 ? -11.954 20.309 17.833 1.00 91.88 199 ALA A CA 1
ATOM 1566 C C . ALA A 1 199 ? -12.904 19.107 17.985 1.00 91.88 199 ALA A C 1
ATOM 1568 O O . ALA A 1 199 ? -12.804 18.373 18.971 1.00 91.88 199 ALA A O 1
ATOM 1569 N N . TRP A 1 200 ? -13.746 18.849 16.976 1.00 93.44 200 TRP A N 1
ATOM 1570 C CA . TRP A 1 200 ? -14.724 17.760 17.001 1.00 93.44 200 TRP A CA 1
ATOM 1571 C C . TRP A 1 200 ? -14.086 16.376 17.188 1.00 93.44 200 TRP A C 1
ATOM 1573 O O . TRP A 1 200 ? -14.713 15.506 17.783 1.00 93.44 200 TRP A O 1
ATOM 1583 N N . LEU A 1 201 ? -12.838 16.164 16.744 1.00 94.38 201 LEU A N 1
ATOM 1584 C CA . LEU A 1 201 ? -12.132 14.895 16.962 1.00 94.38 201 LEU A CA 1
ATOM 1585 C C . LEU A 1 201 ? -11.906 14.647 18.455 1.00 94.38 201 LEU A C 1
ATOM 1587 O O . LEU A 1 201 ? -12.165 13.555 18.955 1.00 94.38 201 LEU A O 1
ATOM 1591 N N . ARG A 1 202 ? -11.480 15.676 19.195 1.00 91.94 202 ARG A N 1
ATOM 1592 C CA . ARG A 1 202 ? -11.297 15.574 20.649 1.00 91.94 202 ARG A CA 1
ATOM 1593 C C . ARG A 1 202 ? -12.632 15.394 21.365 1.00 91.94 202 ARG A C 1
ATOM 1595 O O . ARG A 1 202 ? -12.717 14.582 22.279 1.00 91.94 202 ARG A O 1
ATOM 1602 N N . GLU A 1 203 ? -13.672 16.104 20.927 1.00 91.25 203 GLU A N 1
ATOM 1603 C CA . GLU A 1 203 ? -15.042 15.929 21.436 1.00 91.25 203 GLU A CA 1
ATOM 1604 C C . GLU A 1 203 ? -15.575 14.509 21.196 1.00 91.25 203 GLU A C 1
ATOM 1606 O O . GLU A 1 203 ? -16.339 13.990 22.005 1.00 91.25 203 GLU A O 1
ATOM 1611 N N . ALA A 1 204 ? -15.142 13.863 20.113 1.00 92.69 204 ALA A N 1
ATOM 1612 C CA . ALA A 1 204 ? -15.441 12.472 19.793 1.00 92.69 204 ALA A CA 1
ATOM 1613 C C . ALA A 1 204 ? -14.548 11.460 20.541 1.00 92.69 204 ALA A C 1
ATOM 1615 O O . ALA A 1 204 ? -14.599 10.272 20.243 1.00 92.69 204 ALA A O 1
ATOM 1616 N N . GLY A 1 205 ? -13.712 11.894 21.492 1.00 91.12 205 GLY A N 1
ATOM 1617 C CA . GLY A 1 205 ? -12.823 11.006 22.249 1.00 91.12 205 GLY A CA 1
ATOM 1618 C C . GLY A 1 205 ? -11.591 10.527 21.472 1.00 91.12 205 GLY A C 1
ATOM 1619 O O . GLY A 1 205 ? -10.959 9.543 21.867 1.00 91.12 205 GLY A O 1
ATOM 1620 N N . VAL A 1 206 ? -11.230 11.205 20.377 1.00 97.06 206 VAL A N 1
ATOM 1621 C CA . VAL A 1 206 ? -10.059 10.870 19.558 1.00 97.06 206 VAL A CA 1
ATOM 1622 C C . VAL A 1 206 ? -8.815 11.581 20.085 1.00 97.06 206 VAL A C 1
ATOM 1624 O O . VAL A 1 206 ? -8.717 12.811 20.103 1.00 97.06 206 VAL A O 1
ATOM 1627 N N . THR A 1 207 ? -7.812 10.790 20.456 1.00 96.44 207 THR A N 1
ATOM 1628 C CA . THR A 1 207 ? -6.451 11.262 20.708 1.00 96.44 207 THR A CA 1
ATOM 1629 C C . THR A 1 207 ? -5.705 11.365 19.385 1.00 96.44 207 THR A C 1
ATOM 1631 O O . THR A 1 207 ? -5.253 10.368 18.820 1.00 96.44 207 THR A O 1
ATOM 1634 N N . VAL A 1 208 ? -5.568 12.592 18.890 1.00 94.81 208 VAL A N 1
ATOM 1635 C CA . VAL A 1 208 ? -4.818 12.876 17.666 1.00 94.81 208 VAL A CA 1
ATOM 1636 C C . VAL A 1 208 ? -3.328 12.989 17.981 1.00 94.81 208 VAL A C 1
ATOM 1638 O O . VAL A 1 208 ? -2.933 13.763 18.855 1.00 94.81 208 VAL A O 1
ATOM 1641 N N . ARG A 1 209 ? -2.503 12.226 17.264 1.00 93.25 209 ARG A N 1
ATOM 1642 C CA . ARG A 1 209 ? -1.039 12.257 17.329 1.00 93.25 209 ARG A CA 1
ATOM 1643 C C . ARG A 1 209 ? -0.464 12.750 15.993 1.00 93.25 209 ARG A C 1
ATOM 1645 O O . ARG A 1 209 ? -1.071 12.484 14.954 1.00 93.25 209 ARG A O 1
ATOM 1652 N N . PRO A 1 210 ? 0.686 13.448 16.001 1.00 91.69 210 PRO A N 1
ATOM 1653 C CA . PRO A 1 210 ? 1.403 13.761 14.768 1.00 91.69 210 PRO A CA 1
ATOM 1654 C C . PRO A 1 210 ? 1.939 12.480 14.118 1.00 91.69 210 PRO A C 1
ATOM 1656 O O . PRO A 1 210 ? 1.946 11.415 14.744 1.00 91.69 210 PRO A O 1
ATOM 1659 N N . LEU A 1 211 ? 2.442 12.598 12.885 1.00 89.44 211 LEU A N 1
ATOM 1660 C CA . LEU A 1 211 ? 3.240 11.539 12.266 1.00 89.44 211 LEU A CA 1
ATOM 1661 C C . LEU A 1 211 ? 4.352 11.099 13.224 1.00 89.44 211 LEU A C 1
ATOM 1663 O O . LEU A 1 211 ? 5.068 11.928 13.788 1.00 89.44 211 LEU A O 1
ATOM 1667 N N . MET A 1 212 ? 4.464 9.791 13.403 1.00 90.06 212 MET A N 1
ATOM 1668 C CA . MET A 1 212 ? 5.365 9.154 14.359 1.00 90.06 212 MET A CA 1
ATOM 1669 C C . MET A 1 212 ? 6.373 8.266 13.639 1.00 90.06 212 MET A C 1
ATOM 1671 O O . MET A 1 212 ? 6.217 7.979 12.449 1.00 90.06 212 MET A O 1
ATOM 1675 N N . GLN A 1 213 ? 7.412 7.839 14.355 1.00 90.56 213 GLN A N 1
ATOM 1676 C CA . GLN A 1 213 ? 8.374 6.891 13.804 1.00 90.56 213 GLN A CA 1
ATOM 1677 C C . GLN A 1 213 ? 7.697 5.539 13.526 1.00 90.56 213 GLN A C 1
ATOM 1679 O O . GLN A 1 213 ? 6.739 5.184 14.222 1.00 90.56 213 GLN A O 1
ATOM 1684 N N . PRO A 1 214 ? 8.189 4.748 12.551 1.00 88.62 214 PRO A N 1
ATOM 1685 C CA . PRO A 1 214 ? 7.599 3.451 12.219 1.00 88.62 214 PRO A CA 1
ATOM 1686 C C . PRO A 1 214 ? 7.407 2.534 13.435 1.00 88.62 214 PRO A C 1
ATOM 1688 O O . PRO A 1 214 ? 6.328 1.981 13.614 1.00 88.62 214 PRO A O 1
ATOM 1691 N N . SER A 1 215 ? 8.391 2.459 14.336 1.00 90.88 215 SER A N 1
ATOM 1692 C CA . SER A 1 215 ? 8.307 1.628 15.544 1.00 90.88 215 SER A CA 1
ATOM 1693 C C . SER A 1 215 ? 7.183 2.048 16.497 1.00 90.88 215 SER A C 1
ATOM 1695 O O . SER A 1 215 ? 6.498 1.188 17.049 1.00 90.88 215 SER A O 1
ATOM 1697 N N . GLU A 1 216 ? 6.965 3.354 16.670 1.00 94.69 216 GLU A N 1
ATOM 1698 C CA . GLU A 1 216 ? 5.894 3.903 17.513 1.00 94.69 216 GLU A CA 1
ATOM 1699 C C . GLU A 1 216 ? 4.514 3.631 16.902 1.00 94.69 216 GLU A C 1
ATOM 1701 O O . GLU A 1 216 ? 3.567 3.284 17.611 1.00 94.69 216 GLU A O 1
ATOM 1706 N N . TRP A 1 217 ? 4.404 3.752 15.574 1.00 93.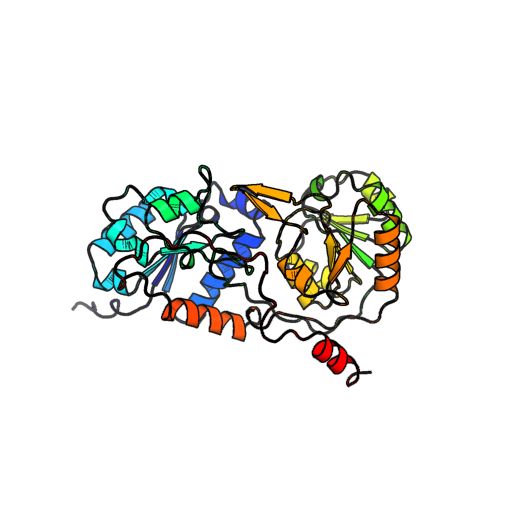81 217 TRP A N 1
ATOM 1707 C CA . TRP A 1 217 ? 3.184 3.423 14.837 1.00 93.81 217 TRP A CA 1
ATOM 1708 C C . TRP A 1 217 ? 2.842 1.945 14.964 1.00 93.81 217 TRP A C 1
ATOM 1710 O O . TRP A 1 217 ? 1.716 1.584 15.309 1.00 93.81 217 TRP A O 1
ATOM 1720 N N . GLU A 1 218 ? 3.821 1.083 14.715 1.00 93.81 218 GLU A N 1
ATOM 1721 C CA . GLU A 1 218 ? 3.631 -0.351 14.819 1.00 93.81 218 GLU A CA 1
ATOM 1722 C C . GLU A 1 218 ? 3.281 -0.759 16.253 1.00 93.81 218 GLU A C 1
ATOM 1724 O O . GLU A 1 218 ? 2.517 -1.705 16.435 1.00 93.81 218 GLU A O 1
ATOM 1729 N N . GLU A 1 219 ? 3.848 -0.110 17.279 1.00 96.12 219 GLU A N 1
ATOM 1730 C CA . GLU A 1 219 ? 3.513 -0.368 18.685 1.00 96.12 219 GLU A CA 1
ATOM 1731 C C . GLU A 1 219 ? 2.068 0.032 18.990 1.00 96.12 219 GLU A C 1
ATOM 1733 O O . GLU A 1 219 ? 1.312 -0.802 19.487 1.00 96.12 219 GLU A O 1
ATOM 1738 N N . LEU A 1 220 ? 1.653 1.247 18.603 1.00 97.19 220 LEU A N 1
ATOM 1739 C CA . LEU A 1 220 ? 0.268 1.715 18.726 1.00 97.19 220 LEU A CA 1
ATOM 1740 C C . LEU A 1 220 ? -0.712 0.728 18.080 1.00 97.19 220 LEU A C 1
ATOM 1742 O O . LEU A 1 220 ? -1.737 0.374 18.667 1.00 97.19 220 LEU A O 1
ATOM 1746 N N . VAL A 1 221 ? -0.405 0.272 16.868 1.00 96.69 221 VAL A N 1
ATOM 1747 C CA . VAL A 1 221 ? -1.223 -0.713 16.163 1.00 96.69 221 VAL A CA 1
ATOM 1748 C C . VAL A 1 221 ? -1.208 -2.054 16.897 1.00 96.69 221 VAL A C 1
ATOM 1750 O O . VAL A 1 221 ? -2.274 -2.635 17.100 1.00 96.69 221 VAL A O 1
ATOM 1753 N N . ALA A 1 222 ? -0.044 -2.542 17.334 1.00 97.25 222 ALA A N 1
ATOM 1754 C CA . ALA A 1 222 ? 0.099 -3.840 17.993 1.00 97.25 222 ALA A CA 1
ATOM 1755 C C . ALA A 1 222 ? -0.599 -3.914 19.352 1.00 97.25 222 ALA A C 1
ATOM 1757 O O . ALA A 1 222 ? -1.093 -4.978 19.717 1.00 97.25 222 ALA A O 1
ATOM 1758 N N . GLU A 1 223 ? -0.704 -2.815 20.089 1.00 97.62 223 GLU A N 1
ATOM 1759 C CA . GLU A 1 223 ? -1.450 -2.784 21.347 1.00 97.62 223 GLU A CA 1
ATOM 1760 C C . GLU A 1 223 ? -2.955 -2.537 21.154 1.00 97.62 223 GLU A C 1
ATOM 1762 O O . GLU A 1 223 ? -3.719 -2.693 22.100 1.00 97.62 223 GLU A O 1
ATOM 1767 N N . SER A 1 224 ? -3.422 -2.178 19.957 1.00 98.31 224 SER A N 1
ATOM 1768 C CA . SER A 1 224 ? -4.830 -1.827 19.724 1.00 98.31 224 SER A CA 1
ATOM 1769 C C . SER A 1 224 ? -5.715 -3.041 19.436 1.00 98.31 224 SER A C 1
ATOM 1771 O O . SER A 1 224 ? -5.283 -4.034 18.848 1.00 98.31 224 SER A O 1
ATOM 1773 N N . LYS A 1 225 ? -6.990 -2.968 19.837 1.00 98.31 225 LYS A N 1
ATOM 1774 C CA . LYS A 1 225 ? -7.977 -4.039 19.610 1.00 98.31 225 LYS A CA 1
ATOM 1775 C C . LYS A 1 225 ? -8.495 -4.083 18.180 1.00 98.31 225 LYS A C 1
ATOM 1777 O O . LYS A 1 225 ? -8.927 -5.147 17.751 1.00 98.31 225 LYS A O 1
ATOM 1782 N N . TYR A 1 226 ? -8.483 -2.957 17.474 1.00 98.69 226 TYR A N 1
ATOM 1783 C CA . TYR A 1 226 ? -8.908 -2.880 16.083 1.00 98.69 226 TYR A CA 1
ATOM 1784 C C . TYR A 1 226 ? -8.302 -1.676 15.364 1.00 98.69 226 TYR A C 1
ATOM 1786 O O . TYR A 1 226 ? -7.937 -0.671 15.978 1.00 98.69 226 TYR A O 1
ATOM 1794 N N . PHE A 1 227 ? -8.247 -1.797 14.045 1.00 98.69 227 PHE A N 1
ATOM 1795 C CA . PHE A 1 227 ? -7.878 -0.762 13.094 1.00 98.69 227 PHE A CA 1
ATOM 1796 C C . PHE A 1 227 ? -9.053 -0.573 12.135 1.00 98.69 227 PHE A C 1
ATOM 1798 O O . PHE A 1 227 ? -9.537 -1.562 11.590 1.00 98.69 227 PHE A O 1
ATOM 1805 N N . ILE A 1 228 ? -9.553 0.645 11.939 1.00 98.75 228 ILE A N 1
ATOM 1806 C CA . ILE A 1 228 ? -10.725 0.897 11.083 1.00 98.75 228 ILE A CA 1
ATOM 1807 C C . ILE A 1 228 ? -10.390 1.855 9.948 1.00 98.75 228 ILE A C 1
ATOM 1809 O O . ILE A 1 228 ? -9.772 2.895 10.162 1.00 98.75 228 ILE A O 1
ATOM 1813 N N . GLY A 1 229 ? -10.806 1.481 8.740 1.00 98.31 229 GLY A N 1
ATOM 1814 C CA . GLY A 1 229 ? -10.706 2.312 7.552 1.00 98.31 229 GLY A CA 1
ATOM 1815 C C . GLY A 1 229 ? -11.930 3.196 7.317 1.00 98.31 229 GLY A C 1
ATOM 1816 O O . GLY A 1 229 ? -13.012 2.911 7.825 1.00 98.31 229 GLY A O 1
ATOM 1817 N N . PHE A 1 230 ? -11.753 4.236 6.501 1.00 97.19 230 PHE A N 1
ATOM 1818 C CA . PHE A 1 230 ? -12.803 5.190 6.116 1.00 97.19 230 PHE A CA 1
ATOM 1819 C C . PHE A 1 230 ? -12.945 5.339 4.588 1.00 97.19 230 PHE A C 1
ATOM 1821 O O . PHE A 1 230 ? -13.438 6.331 4.074 1.00 97.19 230 PHE A O 1
ATOM 1828 N N . GLY A 1 231 ? -12.498 4.333 3.829 1.00 94.50 231 GLY A N 1
ATOM 1829 C CA . GLY A 1 231 ? -12.623 4.286 2.369 1.00 94.50 231 GLY A CA 1
ATOM 1830 C C . GLY A 1 231 ? -11.434 4.862 1.596 1.00 94.50 231 GLY A C 1
ATOM 1831 O O . GLY A 1 231 ? -11.197 4.431 0.467 1.00 94.50 231 GLY A O 1
ATOM 1832 N N . ASP A 1 232 ? -10.650 5.751 2.208 1.00 92.50 232 ASP A N 1
ATOM 1833 C CA . ASP A 1 232 ? -9.332 6.180 1.731 1.00 92.50 232 ASP A CA 1
ATOM 1834 C C . ASP A 1 232 ? -8.266 6.100 2.837 1.00 92.50 232 ASP A C 1
ATOM 1836 O O . ASP A 1 232 ? -8.592 6.199 4.023 1.00 92.50 232 ASP A O 1
ATOM 1840 N N . PRO A 1 233 ? -6.985 5.893 2.478 1.00 92.25 233 PRO A N 1
ATOM 1841 C CA . PRO A 1 233 ? -6.504 5.559 1.135 1.00 92.25 233 PRO A CA 1
ATOM 1842 C C . PRO A 1 233 ? -6.861 4.112 0.743 1.00 92.25 233 PRO A C 1
ATOM 1844 O O . PRO A 1 233 ? -7.036 3.247 1.604 1.00 92.25 233 PRO A O 1
ATOM 1847 N N . LEU A 1 234 ? -6.957 3.834 -0.559 1.00 92.31 234 LEU A N 1
ATOM 1848 C CA . LEU A 1 234 ? -7.136 2.475 -1.084 1.00 92.31 234 LEU A CA 1
ATOM 1849 C C . LEU A 1 234 ? -5.829 1.676 -1.029 1.00 92.31 234 LEU A C 1
ATOM 1851 O O . LEU A 1 234 ? -4.757 2.229 -1.268 1.00 92.31 234 LEU A O 1
ATOM 1855 N N . LEU A 1 235 ? -5.924 0.366 -0.764 1.00 92.44 235 LEU A N 1
ATOM 1856 C CA . LEU A 1 235 ? -4.797 -0.585 -0.827 1.00 92.44 235 LEU A CA 1
ATOM 1857 C C . LEU A 1 235 ? -3.558 -0.209 0.020 1.00 92.44 235 LEU A C 1
ATOM 1859 O O . LEU A 1 235 ? -2.459 -0.689 -0.235 1.00 92.44 235 LEU A O 1
ATOM 1863 N N . GLY A 1 236 ? -3.670 0.651 1.031 1.00 93.06 236 GLY A N 1
ATOM 1864 C CA . GLY A 1 236 ? -2.474 1.059 1.773 1.00 93.06 236 GLY A CA 1
ATOM 1865 C C . GLY A 1 236 ? -1.866 -0.077 2.623 1.00 93.06 236 GLY A C 1
ATOM 1866 O O . GLY A 1 236 ? -2.602 -0.862 3.229 1.00 93.06 236 GLY A O 1
ATOM 1867 N N . PRO A 1 237 ? -0.523 -0.148 2.732 1.00 95.19 237 PRO A N 1
ATOM 1868 C CA . PRO A 1 237 ? 0.191 -1.238 3.411 1.00 95.19 237 PRO A CA 1
ATOM 1869 C C . PRO A 1 237 ? -0.070 -1.316 4.912 1.00 95.19 237 PRO A C 1
ATOM 1871 O O . PRO A 1 237 ? 0.087 -2.385 5.500 1.00 95.19 237 PRO A O 1
ATOM 1874 N N . SER A 1 238 ? -0.534 -0.227 5.538 1.00 95.44 238 SER A N 1
ATOM 1875 C CA . SER A 1 238 ? -0.876 -0.185 6.964 1.00 95.44 238 SER A CA 1
ATOM 1876 C C . SER A 1 238 ? -1.808 -1.324 7.379 1.00 95.44 238 SER A C 1
ATOM 1878 O O . SER A 1 238 ? -1.664 -1.846 8.479 1.00 95.44 238 SER A O 1
ATOM 1880 N N . VAL A 1 239 ? -2.714 -1.761 6.496 1.00 97.31 239 VAL A N 1
ATOM 1881 C CA . VAL A 1 239 ? -3.593 -2.906 6.764 1.00 97.31 239 VAL A CA 1
ATOM 1882 C C . VAL A 1 239 ? -2.786 -4.188 6.966 1.00 97.31 239 VAL A C 1
ATOM 1884 O O . VAL A 1 239 ? -3.032 -4.913 7.926 1.00 97.31 239 VAL A O 1
ATOM 1887 N N . MET A 1 240 ? -1.786 -4.458 6.124 1.00 97.75 240 MET A N 1
ATOM 1888 C CA . MET A 1 240 ? -0.940 -5.646 6.272 1.00 97.75 240 MET A CA 1
ATOM 1889 C C . MET A 1 240 ? -0.080 -5.578 7.538 1.00 97.75 240 MET A C 1
ATOM 1891 O O . MET A 1 240 ? 0.044 -6.587 8.228 1.00 97.75 240 MET A O 1
ATOM 1895 N N . HIS A 1 241 ? 0.419 -4.392 7.902 1.00 96.75 241 HIS A N 1
ATOM 1896 C CA . HIS A 1 241 ? 1.095 -4.159 9.189 1.00 96.75 241 HIS A CA 1
ATOM 1897 C C . HIS A 1 241 ? 0.179 -4.443 10.391 1.00 96.75 241 HIS A C 1
ATOM 1899 O O . HIS A 1 241 ? 0.605 -5.062 11.365 1.00 96.75 241 HIS A O 1
ATOM 1905 N N . CYS A 1 242 ? -1.105 -4.075 10.315 1.00 97.19 242 CYS A N 1
ATOM 1906 C CA . CYS A 1 242 ? -2.083 -4.387 11.363 1.00 97.19 242 CYS A CA 1
ATOM 1907 C C . CYS A 1 242 ? -2.298 -5.893 11.519 1.00 97.19 242 CYS A C 1
ATOM 1909 O O . CYS A 1 242 ? -2.268 -6.412 12.638 1.00 97.19 242 CYS A O 1
ATOM 1911 N N . LEU A 1 243 ? -2.453 -6.612 10.405 1.00 98.19 243 LEU A N 1
ATOM 1912 C CA . LEU A 1 243 ? -2.597 -8.068 10.431 1.00 98.19 243 LEU A CA 1
ATOM 1913 C C . LEU A 1 243 ? -1.327 -8.744 10.961 1.00 98.19 243 LEU A C 1
ATOM 1915 O O . LEU A 1 243 ? -1.420 -9.637 11.808 1.00 98.19 243 LEU A O 1
ATOM 1919 N N . ALA A 1 244 ? -0.151 -8.262 10.555 1.00 97.75 244 ALA A N 1
ATOM 1920 C CA . ALA A 1 244 ? 1.142 -8.726 11.049 1.00 97.75 244 ALA A CA 1
ATOM 1921 C C . ALA A 1 244 ? 1.322 -8.482 12.557 1.00 97.75 244 ALA A C 1
ATOM 1923 O O . ALA A 1 244 ? 2.074 -9.204 13.204 1.00 97.75 244 ALA A O 1
ATOM 1924 N N . ALA A 1 245 ? 0.596 -7.524 13.139 1.00 97.69 245 ALA A N 1
ATOM 1925 C CA . ALA A 1 245 ? 0.565 -7.250 14.574 1.00 97.69 245 ALA A CA 1
ATOM 1926 C C . ALA A 1 245 ? -0.594 -7.942 15.329 1.00 97.69 245 ALA A C 1
ATOM 1928 O O . ALA A 1 245 ? -0.787 -7.733 16.532 1.00 97.69 245 ALA A O 1
ATOM 1929 N N . GLY A 1 246 ? -1.403 -8.755 14.642 1.00 97.62 246 GLY A N 1
ATOM 1930 C CA . GLY A 1 246 ? -2.571 -9.415 15.233 1.00 97.62 246 GLY A CA 1
ATOM 1931 C C . GLY A 1 246 ? -3.685 -8.435 15.617 1.00 97.62 246 GLY A C 1
ATOM 1932 O O . GLY A 1 246 ? -4.414 -8.668 16.584 1.00 97.62 246 GLY A O 1
ATOM 1933 N N . THR A 1 247 ? -3.782 -7.306 14.916 1.00 98.50 247 THR A N 1
ATOM 1934 C CA . THR A 1 247 ? -4.813 -6.283 15.112 1.00 98.50 247 THR A CA 1
ATOM 1935 C C . THR A 1 247 ? -5.847 -6.393 13.990 1.00 98.50 247 THR A C 1
ATOM 1937 O O . THR A 1 247 ? -5.508 -6.137 12.833 1.00 98.50 247 THR A O 1
ATOM 1940 N N . PRO A 1 248 ? -7.096 -6.788 14.302 1.00 98.50 248 PRO A N 1
ATOM 1941 C CA . PRO A 1 248 ? -8.165 -6.894 13.317 1.00 98.50 248 PRO A CA 1
ATOM 1942 C C . PRO A 1 248 ? -8.396 -5.597 12.546 1.00 98.50 248 PRO A C 1
ATOM 1944 O O . PRO A 1 248 ? -8.450 -4.518 13.140 1.00 98.50 248 PRO A O 1
ATOM 1947 N N . TYR A 1 249 ? -8.592 -5.722 11.236 1.00 98.81 249 TYR A N 1
ATOM 1948 C CA . TYR A 1 249 ? -8.954 -4.613 10.359 1.00 98.81 249 TYR A CA 1
ATOM 1949 C C . TYR A 1 249 ? -10.463 -4.590 10.099 1.00 98.81 249 TYR A C 1
ATOM 1951 O O . TYR A 1 249 ? -11.050 -5.619 9.772 1.00 98.81 249 TYR A O 1
ATOM 1959 N N . LEU A 1 250 ? -11.098 -3.429 10.223 1.00 98.75 250 LEU A N 1
ATOM 1960 C CA . LEU A 1 250 ? -12.468 -3.187 9.782 1.00 98.75 250 LEU A CA 1
ATOM 1961 C C . LEU A 1 250 ? -12.404 -2.547 8.390 1.00 98.75 250 LEU A C 1
ATOM 1963 O O . LEU A 1 250 ? -12.033 -1.380 8.276 1.00 98.75 250 LEU A O 1
ATOM 1967 N N . ASP A 1 251 ? -12.724 -3.338 7.363 1.00 98.62 251 ASP A N 1
ATOM 1968 C CA . ASP A 1 251 ? -12.639 -3.001 5.937 1.00 98.62 251 ASP A CA 1
ATOM 1969 C C . ASP A 1 251 ? -13.967 -2.418 5.432 1.00 98.62 251 ASP A C 1
ATOM 1971 O O . ASP A 1 251 ? -14.958 -3.160 5.340 1.00 98.62 251 ASP A O 1
ATOM 1975 N N . PRO A 1 252 ? -14.008 -1.121 5.080 1.00 98.12 252 PRO A N 1
ATOM 1976 C CA . PRO A 1 252 ? -15.159 -0.512 4.434 1.00 98.12 252 PRO A CA 1
ATOM 1977 C C . PRO A 1 252 ? -15.478 -1.181 3.104 1.00 98.12 252 PRO A C 1
ATOM 1979 O O . PRO A 1 252 ? -14.630 -1.262 2.214 1.00 98.12 252 PRO A O 1
ATOM 1982 N N . VAL A 1 253 ? -16.725 -1.614 2.944 1.00 97.19 253 VAL A N 1
ATOM 1983 C CA . VAL A 1 253 ? -17.273 -2.058 1.662 1.00 97.19 253 VAL A CA 1
ATOM 1984 C C . VAL A 1 253 ? -18.087 -0.941 1.044 1.00 97.19 253 VAL A C 1
ATOM 1986 O O . VAL A 1 253 ? -18.940 -0.336 1.692 1.00 97.19 253 VAL A O 1
ATOM 1989 N N . PHE A 1 254 ? -17.830 -0.692 -0.235 1.00 94.50 254 PHE A N 1
ATOM 1990 C CA . PHE A 1 254 ? -18.493 0.369 -0.967 1.00 94.50 254 PHE A CA 1
ATOM 1991 C C . PHE A 1 254 ? -19.806 -0.134 -1.557 1.00 94.50 254 PHE A C 1
ATOM 1993 O O . PHE A 1 254 ? -19.828 -1.116 -2.301 1.00 94.50 254 PHE A O 1
ATOM 2000 N N . SER A 1 255 ? -20.896 0.572 -1.257 1.00 90.31 255 SER A N 1
ATOM 2001 C CA . SER A 1 255 ? -22.216 0.311 -1.845 1.00 90.31 255 SER A CA 1
ATOM 2002 C C . SER A 1 255 ? -22.189 0.451 -3.371 1.00 90.31 255 SER A C 1
ATOM 2004 O O . SER A 1 255 ? -22.820 -0.329 -4.078 1.00 90.31 255 SER A O 1
ATOM 2006 N N . ASN A 1 256 ? -21.389 1.396 -3.874 1.00 89.56 256 ASN A N 1
ATOM 2007 C CA . ASN A 1 256 ? -21.051 1.537 -5.286 1.00 89.56 256 ASN A CA 1
ATOM 2008 C C . ASN A 1 256 ? -19.543 1.318 -5.462 1.00 89.56 256 ASN A C 1
ATOM 2010 O O . ASN A 1 256 ? -18.780 1.959 -4.738 1.00 89.56 256 ASN A O 1
ATOM 2014 N N . PRO A 1 257 ? -19.086 0.470 -6.405 1.00 88.94 257 PRO A N 1
ATOM 2015 C CA . PRO A 1 257 ? -17.661 0.271 -6.630 1.00 88.94 257 PRO A CA 1
ATOM 2016 C C . PRO A 1 257 ? -16.933 1.599 -6.861 1.00 88.94 257 PRO A C 1
ATOM 2018 O O . PRO A 1 257 ? -17.308 2.390 -7.727 1.00 88.94 257 PRO A O 1
ATOM 2021 N N . LYS A 1 258 ? -15.877 1.841 -6.086 1.00 87.81 258 LYS A N 1
ATOM 2022 C CA . LYS A 1 258 ? -15.072 3.053 -6.177 1.00 87.81 258 LYS A CA 1
ATOM 2023 C C . LYS A 1 258 ? -14.156 2.961 -7.386 1.00 87.81 258 LYS A C 1
ATOM 2025 O O . LYS A 1 258 ? -13.246 2.133 -7.409 1.00 87.81 258 LYS A O 1
ATOM 2030 N N . ALA A 1 259 ? -14.403 3.794 -8.390 1.00 82.31 259 ALA A N 1
ATOM 2031 C CA . ALA A 1 259 ? -13.505 3.925 -9.523 1.00 82.31 259 ALA A CA 1
ATOM 2032 C C . ALA A 1 259 ? -12.252 4.703 -9.103 1.00 82.31 259 ALA A C 1
ATOM 2034 O O . ALA A 1 259 ? -12.350 5.796 -8.545 1.00 82.31 259 ALA A O 1
ATOM 2035 N N . VAL A 1 260 ? -11.082 4.150 -9.390 1.00 74.50 260 VAL A N 1
ATOM 2036 C CA . VAL A 1 260 ? -9.851 4.940 -9.496 1.00 74.50 260 VAL A CA 1
ATOM 2037 C C . VAL A 1 260 ? -9.563 5.155 -10.978 1.00 74.50 260 VAL A C 1
ATOM 2039 O O . VAL A 1 260 ? -10.340 4.711 -11.823 1.00 74.50 260 VAL A O 1
ATOM 2042 N N . GLY A 1 261 ? -8.489 5.872 -11.308 1.00 64.12 261 GLY A N 1
ATOM 2043 C CA . GLY A 1 261 ? -8.086 6.106 -12.695 1.00 64.12 261 GLY A CA 1
ATOM 2044 C C . GLY A 1 261 ? -8.172 4.862 -13.597 1.00 64.12 261 GLY A C 1
ATOM 2045 O O . GLY A 1 261 ? -8.254 3.719 -13.142 1.00 64.12 261 GLY A O 1
ATOM 2046 N N . SER A 1 262 ? -8.193 5.108 -14.908 1.00 59.78 262 SER A N 1
ATOM 2047 C CA . SER A 1 262 ? -8.098 4.059 -15.935 1.00 59.78 262 SER A CA 1
ATOM 2048 C C . SER A 1 262 ? -9.157 2.944 -15.923 1.00 59.78 262 SER A C 1
ATOM 2050 O O . SER A 1 262 ? -8.993 1.923 -16.585 1.00 59.78 262 SER A O 1
ATOM 2052 N N . GLY A 1 263 ? -10.302 3.166 -15.269 1.00 65.00 263 GLY A N 1
ATOM 2053 C CA . GLY A 1 263 ? -11.448 2.250 -15.310 1.00 65.00 263 GLY A CA 1
ATOM 2054 C C . GLY A 1 263 ? -11.357 1.087 -14.319 1.00 65.00 263 GLY A C 1
ATOM 2055 O O . GLY A 1 263 ? -12.185 0.178 -14.369 1.00 65.00 263 GLY A O 1
ATOM 2056 N N . MET A 1 264 ? -10.386 1.111 -13.404 1.00 78.19 264 MET A N 1
ATOM 2057 C CA . MET A 1 264 ? -10.326 0.163 -12.296 1.00 78.19 264 MET A CA 1
ATOM 2058 C C . MET A 1 264 ? -11.367 0.510 -11.235 1.00 78.19 264 MET A C 1
ATOM 2060 O O . MET A 1 264 ? -11.492 1.663 -10.828 1.00 78.19 264 MET A O 1
ATOM 2064 N N . THR A 1 265 ? -12.082 -0.499 -10.740 1.00 86.69 265 THR A N 1
ATOM 2065 C CA . THR A 1 265 ? -13.094 -0.332 -9.691 1.00 86.69 265 THR A CA 1
ATOM 2066 C C . THR A 1 265 ? -12.815 -1.231 -8.497 1.00 86.69 265 THR A C 1
ATOM 2068 O O . THR A 1 265 ? -12.573 -2.428 -8.659 1.00 86.69 265 THR A O 1
ATOM 2071 N N . PHE A 1 266 ? -12.935 -0.672 -7.299 1.00 90.19 266 PHE A N 1
ATOM 2072 C CA . PHE A 1 266 ? -12.735 -1.347 -6.023 1.00 90.19 266 PHE A CA 1
ATOM 2073 C C . PHE A 1 266 ? -14.068 -1.524 -5.296 1.00 90.19 266 PHE A C 1
ATOM 2075 O O . PHE A 1 266 ? -14.850 -0.585 -5.201 1.00 90.19 266 PHE A O 1
ATOM 2082 N N . THR A 1 267 ? -14.345 -2.719 -4.772 1.00 93.56 267 THR A N 1
ATOM 2083 C CA . THR A 1 267 ? -15.576 -3.003 -4.003 1.00 93.56 267 THR A CA 1
ATOM 2084 C C . THR A 1 267 ? -15.394 -2.838 -2.494 1.00 93.56 267 THR A C 1
ATOM 2086 O O . THR A 1 267 ? -16.374 -2.798 -1.757 1.00 93.56 267 THR A O 1
ATOM 2089 N N . SER A 1 268 ? -14.153 -2.752 -2.019 1.00 96.44 268 SER A N 1
ATOM 2090 C CA . SER A 1 268 ? -13.814 -2.426 -0.633 1.00 96.44 268 SER A CA 1
ATOM 2091 C C . SER A 1 268 ? -12.532 -1.603 -0.585 1.00 96.44 268 SER A C 1
ATOM 2093 O O . SER A 1 268 ? -11.833 -1.498 -1.600 1.00 96.44 268 SER A O 1
ATOM 2095 N N . GLN A 1 269 ? -12.225 -1.014 0.570 1.00 97.06 269 GLN A N 1
ATOM 2096 C CA . GLN A 1 269 ? -11.026 -0.195 0.730 1.00 97.06 269 GLN A CA 1
ATOM 2097 C C . GLN A 1 269 ? -9.744 -1.004 0.488 1.00 97.06 269 GLN A C 1
ATOM 2099 O O . GLN A 1 269 ? -8.779 -0.493 -0.090 1.00 97.06 269 GLN A O 1
ATOM 2104 N N . HIS A 1 270 ? -9.738 -2.282 0.884 1.00 97.12 270 HIS A N 1
ATOM 2105 C CA . HIS A 1 270 ? -8.605 -3.171 0.655 1.00 97.12 270 HIS A CA 1
ATOM 2106 C C . HIS A 1 270 ? -9.030 -4.589 0.209 1.00 97.12 270 HIS A C 1
ATOM 2108 O O . HIS A 1 270 ? -8.984 -5.525 1.011 1.00 97.12 270 HIS A O 1
ATOM 2114 N N . PRO A 1 271 ? -9.324 -4.836 -1.087 1.00 94.81 271 PRO A N 1
ATOM 2115 C CA . PRO A 1 271 ? -9.862 -6.127 -1.547 1.00 94.81 271 PRO A CA 1
ATOM 2116 C C . PRO A 1 271 ? -8.979 -7.344 -1.256 1.00 94.81 271 PRO A C 1
ATOM 2118 O O . PRO A 1 271 ? -9.486 -8.436 -1.005 1.00 94.81 271 PRO A O 1
ATOM 2121 N N . TYR A 1 272 ? -7.652 -7.181 -1.273 1.00 95.50 272 TYR A N 1
ATOM 2122 C CA . TYR A 1 272 ? -6.758 -8.280 -0.907 1.00 95.50 272 TYR A 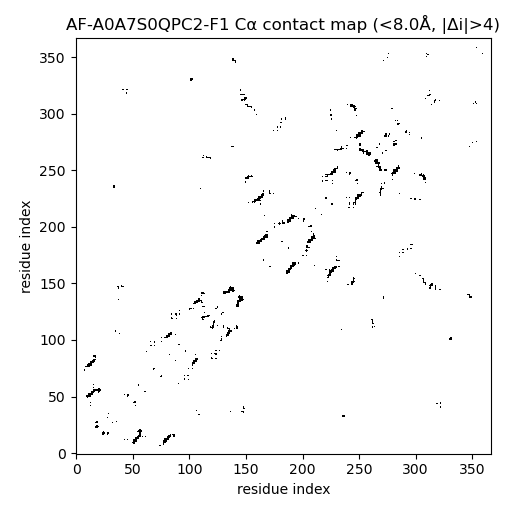CA 1
ATOM 2123 C C . TYR A 1 272 ? -6.931 -8.687 0.566 1.00 95.50 272 TYR A C 1
ATOM 2125 O O . TYR A 1 272 ? -7.124 -9.870 0.847 1.00 95.50 272 TYR A O 1
ATOM 2133 N N . ALA A 1 273 ? -6.971 -7.721 1.492 1.00 96.69 273 ALA A N 1
ATOM 2134 C CA . ALA A 1 273 ? -7.250 -7.968 2.903 1.00 96.69 273 ALA A CA 1
ATOM 2135 C C . ALA A 1 273 ? -8.673 -8.504 3.118 1.00 96.69 273 ALA A C 1
ATOM 2137 O O . ALA A 1 273 ? -8.863 -9.451 3.881 1.00 96.69 273 ALA A O 1
ATOM 2138 N N . HIS A 1 274 ? -9.655 -7.968 2.386 1.00 96.00 274 HIS A N 1
ATOM 2139 C CA . HIS A 1 274 ? -11.049 -8.418 2.415 1.00 96.00 274 HIS A CA 1
ATOM 2140 C C . HIS A 1 274 ? -11.178 -9.941 2.277 1.00 96.00 274 HIS A C 1
ATOM 2142 O O . HIS A 1 274 ? -11.996 -10.576 2.943 1.00 96.00 274 HIS A O 1
ATOM 2148 N N . SER A 1 275 ? -10.330 -10.548 1.437 1.00 94.31 275 SER A N 1
ATOM 2149 C CA . SER A 1 275 ? -10.342 -11.988 1.171 1.00 94.31 275 SER A CA 1
ATOM 2150 C C . SER A 1 275 ? -9.999 -12.868 2.383 1.00 94.31 275 SER A C 1
ATOM 2152 O O . SER A 1 275 ? -10.334 -14.057 2.375 1.00 94.31 275 SER A O 1
ATOM 2154 N N . PHE A 1 276 ? -9.367 -12.311 3.424 1.00 95.94 276 PHE A N 1
ATOM 2155 C CA . PHE A 1 276 ? -8.990 -13.046 4.634 1.00 95.94 276 PHE A CA 1
ATOM 2156 C C . PHE A 1 276 ? -10.171 -13.269 5.581 1.00 95.94 276 PHE A C 1
ATOM 2158 O O . PHE A 1 276 ? -10.243 -14.315 6.226 1.00 95.94 276 PHE A O 1
ATOM 2165 N N . GLY A 1 277 ? -11.119 -12.328 5.619 1.00 96.75 277 GLY A N 1
ATOM 2166 C CA . GLY A 1 277 ? -12.312 -12.401 6.458 1.00 96.75 277 GLY A CA 1
ATOM 2167 C C . GLY A 1 277 ? -12.031 -12.482 7.964 1.00 96.75 277 GLY A C 1
ATOM 2168 O O . GLY A 1 277 ? -10.898 -12.372 8.441 1.00 96.75 277 GLY A O 1
ATOM 2169 N N . ALA A 1 278 ? -13.101 -12.656 8.740 1.00 96.00 278 ALA A N 1
ATOM 2170 C CA . ALA A 1 278 ? -13.013 -12.698 10.194 1.00 96.00 278 ALA A CA 1
ATOM 2171 C C . ALA A 1 278 ? -12.249 -13.957 10.666 1.00 96.00 278 ALA A C 1
ATOM 2173 O O . ALA A 1 278 ? -12.392 -15.021 10.058 1.00 96.00 278 ALA A O 1
ATOM 2174 N N . PRO A 1 279 ? -11.468 -13.878 11.762 1.00 97.00 279 PRO A N 1
ATOM 2175 C CA . PRO A 1 279 ? -11.369 -12.754 12.703 1.00 97.00 279 PRO A CA 1
ATOM 2176 C C . PRO A 1 279 ? -10.303 -11.700 12.346 1.00 97.00 279 PRO A C 1
ATOM 2178 O O . PRO A 1 279 ? -10.103 -10.765 13.111 1.00 97.00 279 PRO A O 1
ATOM 2181 N N . LEU A 1 280 ? -9.585 -11.858 11.231 1.00 98.06 280 LEU A N 1
ATOM 2182 C CA . LEU A 1 280 ? -8.521 -10.932 10.822 1.00 98.06 280 LEU A CA 1
ATOM 2183 C C . LEU A 1 280 ? -9.091 -9.648 10.216 1.00 98.06 280 LEU A C 1
ATOM 2185 O O . LEU A 1 280 ? -8.605 -8.556 10.498 1.00 98.06 280 LEU A O 1
ATOM 2189 N N . VAL A 1 281 ? -10.125 -9.788 9.387 1.00 98.69 281 VAL A N 1
ATOM 2190 C CA . VAL A 1 281 ? -10.747 -8.685 8.658 1.00 98.69 281 VAL A CA 1
ATOM 2191 C C . VAL A 1 281 ? -12.262 -8.749 8.799 1.00 98.69 281 VAL A C 1
ATOM 2193 O O . VAL A 1 281 ? -12.900 -9.745 8.461 1.00 98.69 281 VAL A O 1
ATOM 2196 N N . HIS A 1 282 ? -12.853 -7.672 9.294 1.00 98.56 282 HIS A N 1
ATOM 2197 C CA . HIS A 1 282 ? -14.288 -7.504 9.438 1.00 98.56 282 HIS A CA 1
ATOM 2198 C C . HIS A 1 282 ? -14.786 -6.554 8.357 1.00 98.56 282 HIS A C 1
ATOM 2200 O O . HIS A 1 282 ? -14.384 -5.399 8.310 1.00 98.56 282 HIS A O 1
ATOM 2206 N N . ARG A 1 283 ? -15.677 -7.031 7.492 1.00 98.00 283 ARG A N 1
ATOM 2207 C CA . ARG A 1 283 ? -16.403 -6.157 6.570 1.00 98.00 283 ARG A CA 1
ATOM 2208 C C . ARG A 1 283 ? -17.306 -5.218 7.364 1.00 98.00 283 ARG A C 1
ATOM 2210 O O . ARG A 1 283 ? -18.047 -5.712 8.209 1.00 98.00 283 ARG A O 1
ATOM 2217 N N . VAL A 1 284 ? -17.302 -3.938 7.007 1.00 98.25 284 VAL A N 1
ATOM 2218 C CA . VAL A 1 284 ? -18.235 -2.937 7.537 1.00 98.25 284 VAL A CA 1
ATOM 2219 C C . VAL A 1 284 ? -18.821 -2.073 6.422 1.00 98.25 284 VAL A C 1
ATOM 2221 O O . VAL A 1 284 ? -18.150 -1.803 5.425 1.00 98.25 284 VAL A O 1
ATOM 2224 N N . HIS A 1 285 ? -20.068 -1.637 6.582 1.00 97.12 285 HIS A N 1
ATOM 2225 C CA . HIS A 1 285 ? -20.684 -0.625 5.717 1.00 97.12 285 HIS A CA 1
ATOM 2226 C C . HIS A 1 285 ? -20.748 0.690 6.492 1.00 97.12 285 HIS A C 1
ATOM 2228 O O . HIS A 1 285 ? -21.503 0.793 7.450 1.00 97.12 285 HIS A O 1
ATOM 2234 N N . LEU A 1 286 ? -19.944 1.689 6.108 1.00 96.44 286 LEU A N 1
ATOM 2235 C CA . LEU A 1 286 ? -19.793 2.923 6.899 1.00 96.44 286 LEU A CA 1
ATOM 2236 C C . LEU A 1 286 ? -21.090 3.740 7.019 1.00 96.44 286 LEU A C 1
ATOM 2238 O O . LEU A 1 286 ? -21.249 4.465 7.997 1.00 96.44 286 LEU A O 1
ATOM 2242 N N . ASP A 1 287 ? -22.015 3.573 6.071 1.00 93.94 287 ASP A N 1
ATOM 2243 C CA . ASP A 1 287 ? -23.346 4.194 6.098 1.00 93.94 287 ASP A CA 1
ATOM 2244 C C . ASP A 1 287 ? -24.296 3.516 7.111 1.00 93.94 287 ASP A C 1
ATOM 2246 O O . ASP A 1 287 ? -25.310 4.091 7.499 1.00 93.94 287 ASP A O 1
ATOM 2250 N N . ASP A 1 288 ? -23.974 2.299 7.564 1.00 97.38 288 ASP A N 1
ATOM 2251 C CA . ASP A 1 288 ? -24.712 1.562 8.594 1.00 97.38 288 ASP A CA 1
ATOM 2252 C C . ASP A 1 288 ? -23.964 1.646 9.932 1.00 97.38 288 ASP A C 1
ATOM 2254 O O . ASP A 1 288 ? -23.299 0.711 10.387 1.00 97.38 288 ASP A O 1
ATOM 2258 N N . ILE A 1 289 ? -24.076 2.806 10.585 1.00 98.00 289 ILE A N 1
ATOM 2259 C CA . ILE A 1 289 ? -23.417 3.091 11.871 1.00 98.00 289 ILE A CA 1
ATOM 2260 C C . ILE A 1 289 ? -23.750 2.025 12.926 1.00 98.00 289 ILE A C 1
ATOM 2262 O O . ILE A 1 289 ? -22.891 1.655 13.731 1.00 98.00 289 ILE A O 1
ATOM 2266 N N . VAL A 1 290 ? -24.980 1.498 12.922 1.00 98.31 290 VAL A N 1
ATOM 2267 C CA . VAL A 1 290 ? -25.423 0.471 13.875 1.00 98.31 290 VAL A CA 1
ATOM 2268 C C . VAL A 1 290 ? -24.643 -0.827 13.669 1.00 98.31 290 VAL A C 1
ATOM 2270 O O . VAL A 1 290 ? -24.177 -1.420 14.649 1.00 98.31 290 VAL A O 1
ATOM 2273 N N . GLU A 1 291 ? -24.460 -1.253 12.418 1.00 98.00 291 GLU A N 1
ATOM 2274 C CA . GLU A 1 291 ? -23.638 -2.413 12.070 1.00 98.00 291 GLU A CA 1
ATOM 2275 C C . GLU A 1 291 ? -22.184 -2.212 12.501 1.00 98.00 291 GLU A C 1
ATOM 2277 O O . GLU A 1 291 ? -21.638 -3.079 13.195 1.00 98.00 291 GLU A O 1
ATOM 2282 N N . VAL A 1 292 ? -21.583 -1.056 12.196 1.00 98.62 292 VAL A N 1
ATOM 2283 C CA . VAL A 1 292 ? -20.185 -0.777 12.562 1.00 98.62 292 VAL A CA 1
ATOM 2284 C C . VAL A 1 292 ? -19.997 -0.800 14.081 1.00 98.62 292 VAL A C 1
ATOM 2286 O O . VAL A 1 292 ? -19.099 -1.478 14.588 1.00 98.62 292 VAL A O 1
ATOM 2289 N N . VAL A 1 293 ? -20.878 -0.135 14.835 1.00 98.75 293 VAL A N 1
ATOM 2290 C CA . VAL A 1 293 ? -20.870 -0.133 16.309 1.00 98.75 293 VAL A CA 1
ATOM 2291 C C . VAL A 1 293 ? -21.013 -1.550 16.864 1.00 98.75 293 VAL A C 1
ATOM 2293 O O . VAL A 1 293 ? -20.301 -1.931 17.800 1.00 98.75 293 VAL A O 1
ATOM 2296 N N . ALA A 1 294 ? -21.908 -2.363 16.298 1.00 98.69 294 ALA A N 1
ATOM 2297 C CA . ALA A 1 294 ? -22.075 -3.752 16.707 1.00 98.69 294 ALA A CA 1
ATOM 2298 C C . ALA A 1 294 ? -20.824 -4.595 16.402 1.00 98.69 294 ALA A C 1
ATOM 2300 O O . ALA A 1 294 ? -20.425 -5.422 17.228 1.00 98.69 294 ALA A O 1
ATOM 2301 N N . THR A 1 295 ? -20.178 -4.377 15.254 1.00 98.69 295 THR A N 1
ATOM 2302 C CA . THR A 1 295 ? -18.911 -5.022 14.885 1.00 98.69 295 THR A CA 1
ATOM 2303 C C . THR A 1 295 ? -17.788 -4.643 15.847 1.00 98.69 295 THR A C 1
ATOM 2305 O O . THR A 1 295 ? -17.121 -5.539 16.368 1.00 98.69 295 THR A O 1
ATOM 2308 N N . VAL A 1 296 ? -17.629 -3.360 16.177 1.00 98.69 296 VAL A N 1
ATOM 2309 C CA . VAL A 1 296 ? -16.609 -2.899 17.133 1.00 98.69 296 VAL A CA 1
ATOM 2310 C C . VAL A 1 296 ? -16.843 -3.483 18.525 1.00 98.69 296 VAL A C 1
ATOM 2312 O O . VAL A 1 296 ? -15.900 -3.994 19.127 1.00 98.69 296 VAL A O 1
ATOM 2315 N N . LYS A 1 297 ? -18.089 -3.520 19.021 1.00 98.69 297 LYS A N 1
ATOM 2316 C CA . LYS A 1 297 ? -18.413 -4.185 20.299 1.00 98.69 297 LYS A CA 1
ATOM 2317 C C . LYS A 1 297 ? -17.968 -5.650 20.309 1.00 98.69 297 LYS A C 1
ATOM 2319 O O . LYS A 1 297 ? -17.340 -6.089 21.269 1.00 98.69 297 LYS A O 1
ATOM 2324 N N . ARG A 1 298 ? -18.238 -6.398 19.230 1.00 98.31 298 ARG A N 1
ATOM 2325 C CA . ARG A 1 298 ? -17.795 -7.798 19.106 1.00 98.31 298 ARG A CA 1
ATOM 2326 C C . ARG A 1 298 ? -16.274 -7.922 19.122 1.00 98.31 298 ARG A C 1
ATOM 2328 O O . ARG A 1 298 ? -15.760 -8.796 19.811 1.00 98.31 298 ARG A O 1
ATOM 2335 N N . VAL A 1 299 ? -15.564 -7.068 18.385 1.00 98.25 299 VAL A N 1
ATOM 2336 C CA . VAL A 1 299 ? -14.094 -7.112 18.297 1.00 98.25 299 VAL A CA 1
ATOM 2337 C C . VAL A 1 299 ? -13.447 -6.758 19.639 1.00 98.25 299 VAL A C 1
ATOM 2339 O O . VAL A 1 299 ? -12.521 -7.441 20.074 1.00 98.25 299 VAL A O 1
ATOM 2342 N N . LEU A 1 300 ? -13.967 -5.750 20.343 1.00 98.25 300 LEU A N 1
ATOM 2343 C CA . LEU A 1 300 ? -13.488 -5.359 21.672 1.00 98.25 300 LEU A CA 1
ATOM 2344 C C . LEU A 1 300 ? -13.610 -6.506 22.690 1.00 98.25 300 LEU A C 1
ATOM 2346 O O . LEU A 1 300 ? -12.669 -6.760 23.447 1.00 98.25 300 LEU A O 1
ATOM 2350 N N . SER A 1 301 ? -14.732 -7.233 22.669 1.00 97.12 301 SER A N 1
ATOM 2351 C CA . SER A 1 301 ? -14.983 -8.384 23.548 1.00 97.12 301 SER A CA 1
ATOM 2352 C C . SER A 1 301 ? -14.308 -9.685 23.098 1.00 97.12 301 SER A C 1
ATOM 2354 O O . SER A 1 301 ? -14.287 -10.653 23.857 1.00 97.12 301 SER A O 1
ATOM 2356 N N . ALA A 1 302 ? -13.762 -9.743 21.881 1.00 96.06 302 ALA A N 1
ATOM 2357 C CA . ALA A 1 302 ? -13.136 -10.946 21.352 1.00 96.06 302 ALA A CA 1
ATOM 2358 C C . ALA A 1 302 ? -11.746 -11.203 21.978 1.00 96.06 302 ALA A C 1
ATOM 2360 O O . ALA A 1 302 ? -11.039 -10.263 22.380 1.00 96.06 302 ALA A O 1
ATOM 2361 N N . PRO A 1 303 ? -11.302 -12.476 22.020 1.00 94.56 303 PRO A N 1
ATOM 2362 C CA . PRO A 1 303 ? -9.930 -12.786 22.390 1.00 94.56 303 PRO A CA 1
ATOM 2363 C C . PRO A 1 303 ? -8.961 -12.223 21.339 1.00 94.56 303 PRO A C 1
ATOM 2365 O O . PRO A 1 303 ? -9.342 -12.132 20.165 1.00 94.56 303 PRO A O 1
ATOM 2368 N N . PRO A 1 304 ? -7.707 -11.898 21.719 1.00 93.19 304 PRO A N 1
ATOM 2369 C CA . PRO A 1 304 ? -6.690 -11.443 20.778 1.00 93.19 304 PRO A CA 1
ATOM 2370 C C . PRO A 1 304 ? -6.572 -12.354 19.551 1.00 93.19 304 PRO A C 1
ATOM 2372 O O . PRO A 1 304 ? -6.756 -13.577 19.627 1.00 93.19 304 PRO A O 1
ATOM 2375 N N . VAL A 1 305 ? -6.290 -11.728 18.414 1.00 94.06 305 VAL A N 1
ATOM 2376 C CA . VAL A 1 305 ? -6.109 -12.390 17.125 1.00 94.06 305 VAL A CA 1
ATOM 2377 C C . VAL A 1 305 ? -4.617 -12.622 16.917 1.00 94.06 305 VAL A C 1
ATOM 2379 O O . VAL A 1 305 ? -3.798 -11.760 17.234 1.00 94.06 305 VAL A O 1
ATOM 2382 N N . ALA A 1 306 ? -4.251 -13.812 16.443 1.00 95.12 306 ALA A N 1
ATOM 2383 C CA . ALA A 1 306 ? -2.851 -14.144 16.224 1.00 95.12 306 ALA A CA 1
ATOM 2384 C C . ALA A 1 306 ? -2.295 -13.336 15.035 1.00 95.12 306 ALA A C 1
ATOM 2386 O O . ALA A 1 306 ? -2.980 -13.267 14.005 1.00 95.12 306 ALA A O 1
ATOM 2387 N N . PRO A 1 307 ? -1.072 -12.784 15.153 1.00 97.12 307 PRO A N 1
ATOM 2388 C CA . PRO A 1 307 ? -0.314 -12.202 14.050 1.00 97.12 307 PRO A CA 1
ATOM 2389 C C . PRO A 1 307 ? -0.385 -13.034 12.768 1.00 97.12 307 PRO A C 1
ATOM 2391 O O . PRO A 1 307 ? -0.227 -14.258 12.793 1.00 97.12 307 PRO A O 1
ATOM 2394 N N . PHE A 1 308 ? -0.624 -12.369 11.642 1.00 97.31 308 PHE A N 1
ATOM 2395 C CA . PHE A 1 308 ? -0.773 -13.006 10.343 1.00 97.31 308 PHE A CA 1
ATOM 2396 C C . PHE A 1 308 ? -0.022 -12.236 9.259 1.00 97.31 308 PHE A C 1
ATOM 2398 O O . PHE A 1 308 ? -0.265 -11.054 9.040 1.00 97.31 308 PHE A O 1
ATOM 2405 N N . VAL A 1 309 ? 0.837 -12.951 8.534 1.00 97.69 309 VAL A N 1
ATOM 2406 C CA . VAL A 1 309 ? 1.510 -12.463 7.329 1.00 97.69 309 VAL A CA 1
ATOM 2407 C C . VAL A 1 309 ? 1.253 -13.469 6.203 1.00 97.69 309 VAL A C 1
ATOM 2409 O O . VAL A 1 309 ? 1.487 -14.667 6.404 1.00 97.69 309 VAL A O 1
ATOM 2412 N N . PRO A 1 310 ? 0.769 -13.037 5.022 1.00 96.69 310 PRO A N 1
ATOM 2413 C CA . PRO A 1 310 ? 0.655 -13.916 3.863 1.00 96.69 310 PRO A CA 1
ATOM 2414 C C . PRO A 1 310 ? 2.002 -14.555 3.516 1.00 96.69 310 PRO A C 1
ATOM 2416 O O . PRO A 1 310 ? 3.032 -13.893 3.563 1.00 96.69 310 PRO A O 1
ATOM 2419 N N . SER A 1 311 ? 2.010 -15.826 3.112 1.00 96.00 311 SER A N 1
ATOM 2420 C CA . SER A 1 311 ? 3.251 -16.581 2.866 1.00 96.00 311 SER A CA 1
ATOM 2421 C C . SER A 1 311 ? 4.219 -15.869 1.914 1.00 96.00 311 SER A C 1
ATOM 2423 O O . SER A 1 311 ? 5.400 -15.760 2.234 1.00 96.00 311 SER A O 1
ATOM 2425 N N . VAL A 1 312 ? 3.711 -15.319 0.804 1.00 96.12 312 VAL A N 1
ATOM 2426 C CA . VAL A 1 312 ? 4.484 -14.541 -0.189 1.00 96.12 312 VAL A CA 1
ATOM 2427 C C . VAL A 1 312 ? 5.102 -13.268 0.401 1.00 96.12 312 VAL A C 1
ATOM 2429 O O . VAL A 1 312 ? 6.111 -12.798 -0.099 1.00 96.12 312 VAL A O 1
ATOM 2432 N N . MET A 1 313 ? 4.529 -12.728 1.475 1.00 97.75 313 MET A N 1
ATOM 2433 C CA . MET A 1 313 ? 4.991 -11.504 2.134 1.00 97.75 313 MET A CA 1
ATOM 2434 C C . MET A 1 313 ? 5.867 -11.778 3.361 1.00 97.75 313 MET A C 1
ATOM 2436 O O . MET A 1 313 ? 6.379 -10.846 3.956 1.00 97.75 313 MET A O 1
ATOM 2440 N N . THR A 1 314 ? 6.085 -13.032 3.763 1.00 97.88 314 THR A N 1
ATOM 2441 C CA . THR A 1 314 ? 7.127 -13.333 4.766 1.00 97.88 314 THR A CA 1
ATOM 2442 C C . THR A 1 314 ? 8.514 -13.015 4.191 1.00 97.88 314 THR A C 1
ATOM 2444 O O . THR A 1 314 ? 8.667 -13.101 2.971 1.00 97.88 314 THR A O 1
ATOM 2447 N N . PRO A 1 315 ? 9.560 -12.731 4.995 1.00 96.69 315 PRO A N 1
ATOM 2448 C CA . PRO A 1 315 ? 10.881 -12.406 4.444 1.00 96.69 315 PRO A CA 1
ATOM 2449 C C . PRO A 1 315 ? 11.417 -13.489 3.494 1.00 96.69 315 PRO A C 1
ATOM 2451 O O . PRO A 1 315 ? 11.912 -13.192 2.407 1.00 96.69 315 PRO A O 1
ATOM 2454 N N . GLY A 1 316 ? 11.243 -14.764 3.863 1.00 97.00 316 GLY A N 1
ATOM 2455 C CA . GLY A 1 316 ? 11.630 -15.899 3.021 1.00 97.00 316 GLY A CA 1
ATOM 2456 C C . GLY A 1 316 ? 10.762 -16.053 1.769 1.00 97.00 316 GLY A C 1
ATOM 2457 O O . GLY A 1 316 ? 11.291 -16.306 0.688 1.00 97.00 316 GLY A O 1
ATOM 2458 N N . GLY A 1 317 ? 9.444 -15.873 1.891 1.00 97.88 317 GLY A N 1
ATOM 2459 C CA . GLY A 1 317 ? 8.525 -15.965 0.755 1.00 97.88 317 GLY A CA 1
ATOM 2460 C C . GLY A 1 317 ? 8.715 -14.838 -0.256 1.00 97.88 317 GLY A C 1
ATOM 2461 O O . GLY A 1 317 ? 8.720 -15.096 -1.458 1.00 97.88 317 GLY A O 1
ATOM 2462 N N . TYR A 1 318 ? 8.954 -13.619 0.225 1.00 98.25 318 TYR A N 1
ATOM 2463 C CA . TYR A 1 318 ? 9.209 -12.459 -0.619 1.00 98.25 318 TYR A CA 1
ATOM 2464 C C . TYR A 1 318 ? 10.520 -12.625 -1.382 1.00 98.25 318 TYR A C 1
ATOM 2466 O O . TYR A 1 318 ? 10.554 -12.464 -2.600 1.00 98.25 318 TYR A O 1
ATOM 2474 N N . LYS A 1 319 ? 11.584 -13.055 -0.688 1.00 97.44 319 LYS A N 1
ATOM 2475 C CA . LYS A 1 319 ? 12.865 -13.388 -1.319 1.00 97.44 319 LYS A CA 1
ATOM 2476 C C . LYS A 1 319 ? 12.690 -14.421 -2.436 1.00 97.44 319 LYS A C 1
ATOM 2478 O O . LYS A 1 319 ? 13.151 -14.190 -3.551 1.00 97.44 319 LYS A O 1
ATOM 2483 N N . ALA A 1 320 ? 11.995 -15.524 -2.155 1.00 96.62 320 ALA A N 1
ATOM 2484 C CA . ALA A 1 320 ? 11.741 -16.566 -3.147 1.00 96.62 320 ALA A CA 1
ATOM 2485 C C . ALA A 1 320 ? 10.935 -16.035 -4.345 1.00 96.62 320 ALA A C 1
ATOM 2487 O O . ALA A 1 320 ? 11.234 -16.381 -5.486 1.00 96.62 320 ALA A O 1
ATOM 2488 N N . LYS A 1 321 ? 9.950 -15.159 -4.106 1.00 96.75 321 LYS A N 1
ATOM 2489 C CA . LYS A 1 321 ? 9.154 -14.539 -5.171 1.00 96.75 321 LYS A CA 1
ATOM 2490 C C . LYS A 1 321 ? 9.989 -13.604 -6.048 1.00 96.75 321 LYS A C 1
ATOM 2492 O O . LYS A 1 321 ? 9.877 -13.682 -7.267 1.00 96.75 321 LYS A O 1
ATOM 2497 N N . VAL A 1 322 ? 10.851 -12.771 -5.460 1.00 96.81 322 VAL A N 1
ATOM 2498 C CA . VAL A 1 322 ? 11.784 -11.910 -6.209 1.00 96.81 322 VAL A CA 1
ATOM 2499 C C . VAL A 1 322 ? 12.726 -12.759 -7.063 1.00 96.81 322 VAL A C 1
ATOM 2501 O O . VAL A 1 322 ? 12.861 -12.507 -8.257 1.00 96.81 322 VAL A O 1
ATOM 2504 N N . GLU A 1 323 ? 13.349 -13.791 -6.485 1.00 94.00 323 GLU A N 1
ATOM 2505 C CA . GLU A 1 323 ? 14.240 -14.698 -7.221 1.00 94.00 323 GLU A CA 1
ATOM 2506 C C . GLU A 1 323 ? 13.511 -15.379 -8.387 1.00 94.00 323 GLU A C 1
ATOM 2508 O O . GLU A 1 323 ? 14.037 -15.397 -9.499 1.00 94.00 323 GLU A O 1
ATOM 2513 N N . GLN A 1 324 ? 12.286 -15.862 -8.157 1.00 93.62 324 GLN A N 1
ATOM 2514 C CA . GLN A 1 324 ? 11.440 -16.465 -9.185 1.00 93.62 324 GLN A CA 1
ATOM 2515 C C . GLN A 1 324 ? 11.175 -15.494 -10.344 1.00 93.62 324 GLN A C 1
ATOM 2517 O O . GLN A 1 324 ? 11.461 -15.828 -11.493 1.00 93.62 324 GLN A O 1
ATOM 2522 N N . LEU A 1 325 ? 10.666 -14.289 -10.060 1.00 93.50 325 LEU A N 1
ATOM 2523 C CA . LEU A 1 325 ? 10.333 -13.309 -11.100 1.00 93.50 325 LEU A CA 1
ATOM 2524 C C . LEU A 1 325 ? 11.567 -12.881 -11.900 1.00 93.50 325 LEU A C 1
ATOM 2526 O O . LEU A 1 325 ? 11.508 -12.750 -13.118 1.00 93.50 325 LEU A O 1
ATOM 2530 N N . MET A 1 326 ? 12.720 -12.733 -11.247 1.00 91.00 326 MET A N 1
ATOM 2531 C CA . MET A 1 326 ? 13.961 -12.396 -11.948 1.00 91.00 326 MET A CA 1
ATOM 2532 C C . MET A 1 326 ? 14.503 -13.542 -12.825 1.00 91.00 326 MET A C 1
ATOM 2534 O O . MET A 1 326 ? 15.323 -13.276 -13.705 1.00 91.00 326 MET A O 1
ATOM 2538 N N . MET A 1 327 ? 14.086 -14.797 -12.604 1.00 83.19 327 MET A N 1
ATOM 2539 C CA . MET A 1 327 ? 14.510 -15.967 -13.392 1.00 83.19 327 MET A CA 1
ATOM 2540 C C . MET A 1 327 ? 13.529 -16.344 -14.512 1.00 83.19 327 MET A C 1
ATOM 2542 O O . MET A 1 327 ? 13.968 -16.688 -15.608 1.00 83.19 327 MET A O 1
ATOM 2546 N N . GLU A 1 328 ? 12.221 -16.315 -14.245 1.00 73.12 328 GLU A N 1
ATOM 2547 C CA . GLU A 1 328 ? 11.179 -16.813 -15.161 1.00 73.12 328 GLU A CA 1
ATOM 2548 C C . GLU A 1 328 ? 10.804 -15.802 -16.262 1.00 73.12 328 GLU A C 1
ATOM 2550 O O . GLU A 1 328 ? 10.346 -16.186 -17.341 1.00 73.12 328 GLU A O 1
ATOM 2555 N N . ASP A 1 329 ? 11.052 -14.511 -16.037 1.00 65.44 329 ASP A N 1
ATOM 2556 C CA . ASP A 1 329 ? 10.598 -13.431 -16.913 1.00 65.44 329 ASP A CA 1
ATOM 2557 C C . ASP A 1 329 ? 11.604 -13.086 -18.030 1.00 65.44 329 ASP A C 1
ATOM 2559 O O . ASP A 1 329 ? 12.246 -12.026 -18.037 1.00 65.44 329 ASP A O 1
ATOM 2563 N N . ASN A 1 330 ? 11.738 -13.968 -19.026 1.00 73.88 330 ASN A N 1
ATOM 2564 C CA . ASN A 1 330 ? 12.534 -13.682 -20.223 1.00 73.88 330 ASN A CA 1
ATOM 2565 C C . ASN A 1 330 ? 11.685 -13.116 -21.373 1.00 73.88 330 ASN A C 1
ATOM 2567 O O . ASN A 1 330 ? 11.353 -13.803 -22.341 1.00 73.88 330 ASN A O 1
ATOM 2571 N N . PHE A 1 331 ? 11.399 -11.817 -21.308 1.00 87.88 331 PHE A N 1
ATOM 2572 C CA . PHE A 1 331 ? 10.706 -11.091 -22.380 1.00 87.88 331 PHE A CA 1
ATOM 2573 C C . PHE A 1 331 ? 11.598 -10.802 -23.605 1.00 87.88 331 PHE A C 1
ATOM 2575 O O . PHE A 1 331 ? 11.138 -10.190 -24.562 1.00 87.88 331 PHE A O 1
ATOM 2582 N N . CYS A 1 332 ? 12.885 -11.177 -23.575 1.00 84.06 332 CYS A N 1
ATOM 2583 C CA . CYS A 1 332 ? 13.866 -10.826 -24.610 1.00 84.06 332 CYS A CA 1
ATOM 2584 C C . CYS A 1 332 ? 14.087 -11.923 -25.666 1.00 84.06 332 CYS A C 1
ATOM 2586 O O . CYS A 1 332 ? 14.816 -11.694 -26.626 1.00 84.06 332 CYS A O 1
ATOM 2588 N N . THR A 1 333 ? 13.510 -13.117 -25.487 1.00 70.25 333 THR A N 1
ATOM 2589 C CA . THR A 1 333 ? 13.716 -14.284 -26.376 1.00 70.25 333 THR A CA 1
ATOM 2590 C C . THR A 1 333 ? 12.453 -14.750 -27.093 1.00 70.25 333 THR A C 1
ATOM 2592 O O . THR A 1 333 ? 12.531 -15.555 -28.018 1.00 70.25 333 THR A O 1
ATOM 2595 N N . THR A 1 334 ? 11.287 -14.245 -26.698 1.00 54.47 334 THR A N 1
ATOM 2596 C CA . THR A 1 334 ? 10.020 -14.533 -27.365 1.00 54.47 334 THR A CA 1
ATOM 2597 C C . THR A 1 334 ? 9.790 -13.513 -28.476 1.00 54.47 334 THR A C 1
ATOM 2599 O O . THR A 1 334 ? 9.853 -12.305 -28.248 1.00 54.47 334 THR A O 1
ATOM 2602 N N . ASN A 1 335 ? 9.500 -13.988 -29.693 1.00 47.72 335 ASN A N 1
ATOM 2603 C CA . ASN A 1 335 ? 8.789 -13.157 -30.661 1.00 47.72 335 ASN A CA 1
ATOM 2604 C C . ASN A 1 335 ? 7.484 -12.740 -29.984 1.00 47.72 335 ASN A C 1
ATOM 2606 O O . ASN A 1 335 ? 6.685 -13.601 -29.622 1.00 47.72 335 ASN A O 1
ATOM 2610 N N . MET A 1 336 ? 7.349 -11.436 -29.752 1.00 48.59 336 MET A N 1
ATOM 2611 C CA . MET A 1 336 ? 6.244 -10.785 -29.052 1.00 48.59 336 MET A CA 1
ATOM 2612 C C . MET A 1 336 ? 4.900 -11.362 -29.530 1.00 48.59 336 MET A C 1
ATOM 2614 O O . MET A 1 336 ? 4.507 -11.059 -30.658 1.00 48.59 336 MET A O 1
ATOM 2618 N N . PRO A 1 337 ? 4.195 -12.190 -28.735 1.00 40.62 337 PRO A N 1
ATOM 2619 C CA . PRO A 1 337 ? 2.843 -12.568 -29.098 1.00 40.62 337 PRO A CA 1
ATOM 2620 C C . PRO A 1 337 ? 1.964 -11.319 -29.008 1.00 40.62 337 PRO A C 1
ATOM 2622 O O . PRO A 1 337 ? 2.058 -10.551 -28.046 1.00 40.62 337 PRO A O 1
ATOM 2625 N N . GLU A 1 338 ? 1.136 -11.100 -30.027 1.00 41.91 338 GLU A N 1
ATOM 2626 C CA . GLU A 1 338 ? 0.085 -10.090 -29.970 1.00 41.91 338 GLU A CA 1
ATOM 2627 C C . GLU A 1 338 ? -0.853 -10.381 -28.790 1.00 41.91 338 GLU A C 1
ATOM 2629 O O . GLU A 1 338 ? -1.141 -11.532 -28.454 1.00 41.91 338 GLU A O 1
ATOM 2634 N N . ASN A 1 339 ? -1.267 -9.301 -28.133 1.00 42.16 339 ASN A N 1
ATOM 2635 C CA . ASN A 1 339 ? -2.010 -9.284 -26.879 1.00 42.16 339 ASN A CA 1
ATOM 2636 C C . ASN A 1 339 ? -3.279 -10.164 -26.977 1.00 42.16 339 ASN A C 1
ATOM 2638 O O . ASN A 1 339 ? -4.139 -9.863 -27.810 1.00 42.16 339 ASN A O 1
ATOM 2642 N N . PRO A 1 340 ? -3.450 -11.229 -26.166 1.00 38.25 340 PRO A N 1
ATOM 2643 C CA . PRO A 1 340 ? -4.697 -11.978 -26.166 1.00 38.25 340 PRO A CA 1
ATOM 2644 C C . PRO A 1 340 ? -5.797 -11.093 -25.579 1.00 38.25 340 PRO A C 1
ATOM 2646 O O . PRO A 1 340 ? -5.693 -10.624 -24.445 1.00 38.25 340 PRO A O 1
ATOM 2649 N N . ALA A 1 341 ? -6.844 -10.857 -26.367 1.00 38.16 341 ALA A N 1
ATOM 2650 C CA . ALA A 1 341 ? -8.042 -10.182 -25.903 1.00 38.16 341 ALA A CA 1
ATOM 2651 C C . ALA A 1 341 ? -8.687 -10.937 -24.724 1.00 38.16 341 ALA A C 1
ATOM 2653 O O . ALA A 1 341 ? -8.672 -12.167 -24.651 1.00 38.16 341 ALA A O 1
ATOM 2654 N N . ASP A 1 342 ? -9.240 -10.129 -23.823 1.00 43.72 342 ASP A N 1
ATOM 2655 C CA . ASP A 1 342 ? -9.921 -10.429 -22.563 1.00 43.72 342 ASP A CA 1
ATOM 2656 C C . ASP A 1 342 ? -10.806 -11.695 -22.621 1.00 43.72 342 ASP A C 1
ATOM 2658 O O . ASP A 1 342 ? -11.728 -11.794 -23.432 1.00 43.72 342 ASP A O 1
ATOM 2662 N N . SER A 1 343 ? -10.577 -12.645 -21.708 1.00 30.73 343 SER A N 1
ATOM 2663 C CA . SER A 1 343 ? -11.611 -13.604 -21.302 1.00 30.73 343 SER A CA 1
ATOM 2664 C C . SER A 1 343 ? -11.568 -13.846 -19.788 1.00 30.73 343 SER A C 1
ATOM 2666 O O . SER A 1 343 ? -10.661 -14.465 -19.247 1.00 30.73 343 SER A O 1
ATOM 2668 N N . ASP A 1 344 ? -12.572 -13.265 -19.128 1.00 36.31 344 ASP A N 1
ATOM 2669 C CA . ASP A 1 344 ? -13.292 -13.742 -17.941 1.00 36.31 344 ASP A CA 1
ATOM 2670 C C . ASP A 1 344 ? -12.507 -14.323 -16.736 1.00 36.31 344 ASP A C 1
ATOM 2672 O O . ASP A 1 344 ? -12.157 -15.500 -16.714 1.00 36.31 344 ASP A O 1
ATOM 2676 N N . ASN A 1 345 ? -12.364 -13.546 -15.646 1.00 38.69 345 ASN A N 1
ATOM 2677 C CA . ASN A 1 345 ? -13.141 -13.769 -14.405 1.00 38.69 345 ASN A CA 1
ATOM 2678 C C . ASN A 1 345 ? -12.743 -12.838 -13.240 1.00 38.69 345 ASN A C 1
ATOM 2680 O O . ASN A 1 345 ? -11.577 -12.612 -12.922 1.00 38.69 345 ASN A O 1
ATOM 2684 N N . THR A 1 346 ? -13.759 -12.370 -12.523 1.00 36.22 346 THR A N 1
ATOM 2685 C CA . THR A 1 346 ? -13.770 -11.383 -11.425 1.00 36.22 346 THR A CA 1
ATOM 2686 C C . THR A 1 346 ? -13.247 -11.892 -10.072 1.00 36.22 346 THR A C 1
ATOM 2688 O O . THR A 1 346 ? -13.689 -11.438 -9.016 1.00 36.22 346 THR A O 1
ATOM 2691 N N . ARG A 1 347 ? -12.305 -12.840 -10.042 1.00 38.00 347 ARG A N 1
ATOM 2692 C CA . ARG A 1 347 ? -11.843 -13.449 -8.782 1.00 38.00 347 ARG A CA 1
ATOM 2693 C C . ARG A 1 347 ? -10.353 -13.228 -8.559 1.00 38.00 347 ARG A C 1
ATOM 2695 O O . ARG A 1 347 ? -9.525 -13.901 -9.161 1.00 38.00 347 ARG A O 1
ATOM 2702 N N . VAL A 1 348 ? -10.023 -12.343 -7.614 1.00 44.75 348 VAL A N 1
ATOM 2703 C CA . VAL A 1 348 ? -8.702 -12.338 -6.968 1.00 44.75 348 VAL A CA 1
ATOM 2704 C C . VAL A 1 348 ? -8.507 -13.725 -6.354 1.00 44.75 348 VAL A C 1
ATOM 2706 O O . VAL A 1 348 ? -9.278 -14.145 -5.485 1.00 44.75 348 VAL A O 1
ATOM 2709 N N . ALA A 1 349 ? -7.531 -14.479 -6.857 1.00 39.31 349 ALA A N 1
ATOM 2710 C CA . ALA A 1 349 ? -7.239 -15.809 -6.345 1.00 39.31 349 ALA A CA 1
ATOM 2711 C C . ALA A 1 349 ? -6.873 -15.709 -4.856 1.00 39.31 349 ALA A C 1
ATOM 2713 O O . ALA A 1 3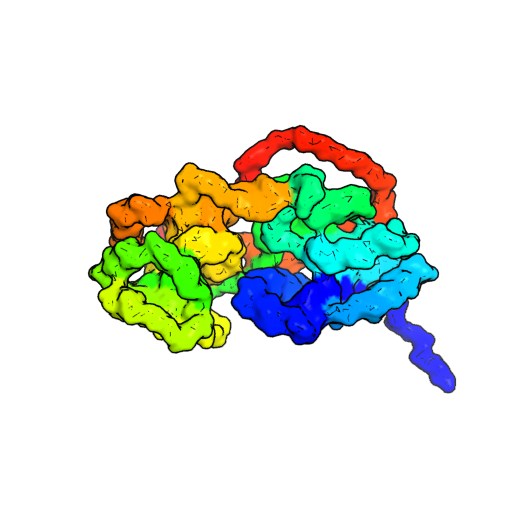49 ? -5.995 -14.935 -4.473 1.00 39.31 349 ALA A O 1
ATOM 2714 N N . ARG A 1 350 ? -7.544 -16.498 -4.005 1.00 40.88 350 ARG A N 1
ATOM 2715 C CA . ARG A 1 35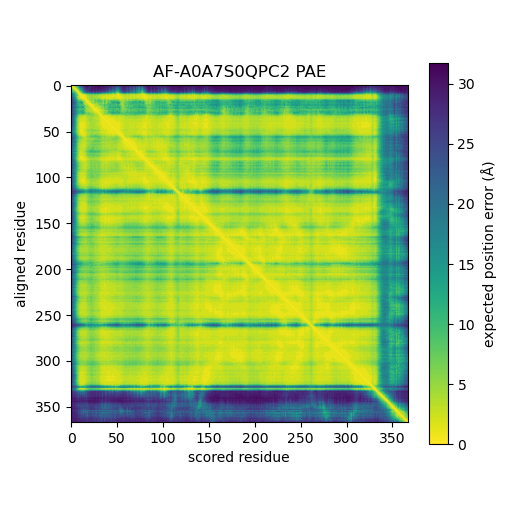0 ? -7.164 -16.618 -2.590 1.00 40.88 350 ARG A CA 1
ATOM 2716 C C . ARG A 1 350 ? -5.702 -17.076 -2.511 1.00 40.88 350 ARG A C 1
ATOM 2718 O O . ARG A 1 350 ? -5.343 -18.005 -3.242 1.00 40.88 350 ARG A O 1
ATOM 2725 N N . PRO A 1 351 ? -4.863 -16.485 -1.642 1.00 41.12 351 PRO A N 1
ATOM 2726 C CA . PRO A 1 351 ? -3.474 -16.906 -1.533 1.00 41.12 351 PRO A CA 1
ATOM 2727 C C . PRO A 1 351 ? -3.385 -18.404 -1.222 1.00 41.12 351 PRO A C 1
ATOM 2729 O O . PRO A 1 351 ? -4.054 -18.916 -0.318 1.00 41.12 351 PRO A O 1
ATOM 2732 N N . ARG A 1 352 ? -2.556 -19.121 -1.993 1.00 38.38 352 ARG A N 1
ATOM 2733 C CA . ARG A 1 352 ? -2.289 -20.549 -1.779 1.00 38.38 352 ARG A CA 1
ATOM 2734 C C . ARG A 1 352 ? -1.754 -20.743 -0.353 1.00 38.38 352 ARG A C 1
ATOM 2736 O O . ARG A 1 352 ? -0.730 -20.172 0.006 1.00 38.38 352 ARG A O 1
ATOM 2743 N N . GLY A 1 353 ? -2.464 -21.535 0.455 1.00 36.41 353 GLY A N 1
ATOM 2744 C CA . GLY A 1 353 ? -2.088 -21.864 1.838 1.00 36.41 353 GLY A CA 1
ATOM 2745 C C . GLY A 1 353 ? -2.910 -21.183 2.941 1.00 36.41 353 GLY A C 1
ATOM 2746 O O . GLY A 1 353 ? -2.812 -21.604 4.092 1.00 36.41 353 GLY A O 1
ATOM 2747 N N . PHE A 1 354 ? -3.769 -20.203 2.629 1.00 39.38 354 PHE A N 1
ATOM 2748 C CA . PHE A 1 354 ? -4.695 -19.646 3.622 1.00 39.38 354 PHE A CA 1
ATOM 2749 C C . PHE A 1 354 ? -5.986 -20.476 3.690 1.00 39.38 354 PHE A C 1
ATOM 2751 O O . PHE A 1 354 ? -6.887 -20.344 2.861 1.00 39.38 354 PHE A O 1
ATOM 2758 N N . ASN A 1 355 ? -6.073 -21.355 4.690 1.00 47.53 355 ASN A N 1
ATOM 2759 C CA . ASN A 1 355 ? -7.295 -22.077 5.038 1.00 47.53 355 ASN A CA 1
ATOM 2760 C C . ASN A 1 355 ? -7.802 -21.574 6.396 1.00 47.53 355 ASN A C 1
ATOM 2762 O O . ASN A 1 355 ? -7.166 -21.827 7.420 1.00 47.53 355 ASN A O 1
ATOM 2766 N N . LEU A 1 356 ? -8.966 -20.913 6.409 1.00 44.22 356 LEU A N 1
ATOM 2767 C CA . L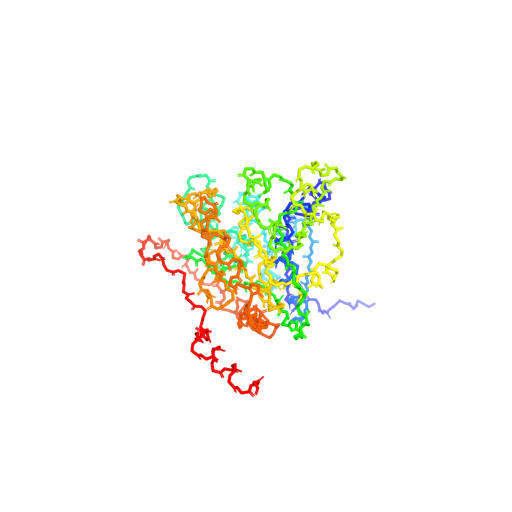EU A 1 356 ? -9.649 -20.445 7.626 1.00 44.22 356 LEU A CA 1
ATOM 2768 C C . LEU A 1 356 ? -9.783 -21.547 8.695 1.00 44.22 356 LEU A C 1
ATOM 2770 O O . LEU A 1 356 ? -9.669 -21.261 9.884 1.00 44.22 356 LEU A O 1
ATOM 2774 N N . ARG A 1 357 ? -9.952 -22.816 8.288 1.00 39.81 357 ARG A N 1
ATOM 2775 C CA . ARG A 1 357 ? -10.018 -23.960 9.215 1.00 39.81 357 ARG A CA 1
ATOM 2776 C C . ARG A 1 357 ? -8.683 -24.225 9.916 1.00 39.81 357 ARG A C 1
ATOM 2778 O O . ARG A 1 357 ? -8.682 -24.530 11.101 1.00 39.81 357 ARG A O 1
ATOM 2785 N N . ASN A 1 358 ? -7.557 -24.046 9.224 1.00 40.81 358 ASN A N 1
ATOM 2786 C CA . ASN A 1 358 ? -6.221 -24.245 9.801 1.00 40.81 358 ASN A CA 1
ATOM 2787 C C . ASN A 1 358 ? -5.825 -23.089 10.733 1.00 40.81 358 ASN A C 1
ATOM 2789 O O . ASN A 1 358 ? -5.127 -23.308 11.719 1.00 40.81 358 ASN A O 1
ATOM 2793 N N . TYR A 1 359 ? -6.290 -21.867 10.445 1.00 35.03 359 TYR A N 1
ATOM 2794 C CA . TYR A 1 359 ? -6.120 -20.723 11.346 1.00 35.03 359 TYR A CA 1
ATOM 2795 C C . TYR A 1 359 ? -6.921 -20.909 12.645 1.00 35.03 359 TYR A C 1
ATOM 2797 O O . TYR A 1 359 ? -6.393 -20.685 13.730 1.00 35.03 359 TYR A O 1
ATOM 2805 N N . ALA A 1 360 ? -8.165 -21.395 12.551 1.00 33.72 360 ALA A N 1
ATOM 2806 C CA . ALA A 1 360 ? -8.981 -21.723 13.721 1.00 33.72 360 ALA A CA 1
ATOM 2807 C C . ALA A 1 360 ? -8.409 -22.897 14.543 1.00 33.72 360 ALA A C 1
ATOM 2809 O O . ALA A 1 360 ? -8.457 -22.848 15.768 1.00 33.72 360 ALA A O 1
ATOM 2810 N N . ALA A 1 361 ? -7.825 -23.911 13.890 1.00 32.22 361 ALA A N 1
ATOM 2811 C CA . ALA A 1 361 ? -7.218 -25.069 14.555 1.00 32.22 361 ALA A CA 1
ATOM 2812 C C . ALA A 1 361 ? -5.947 -24.719 15.352 1.00 32.22 361 ALA A C 1
ATOM 2814 O O . ALA A 1 361 ? -5.769 -25.213 16.454 1.00 32.22 361 ALA A O 1
ATOM 2815 N N . LYS A 1 362 ? -5.106 -23.785 14.881 1.00 38.16 362 LYS A N 1
ATOM 2816 C CA . LYS A 1 362 ? -3.956 -23.299 15.676 1.00 38.16 362 LYS A CA 1
ATOM 2817 C C . LYS A 1 362 ? -4.359 -22.626 16.996 1.00 38.16 362 LYS A C 1
ATOM 2819 O O . LYS A 1 362 ? -3.513 -22.448 17.861 1.00 38.16 362 LYS A O 1
ATOM 2824 N N . ARG A 1 363 ? -5.633 -22.245 17.151 1.00 36.38 363 ARG A N 1
ATOM 2825 C CA . ARG A 1 363 ? -6.171 -21.604 18.357 1.00 36.38 363 ARG A CA 1
ATOM 2826 C C . ARG A 1 363 ? -6.502 -22.599 19.477 1.00 36.38 363 ARG A C 1
ATOM 2828 O O . ARG A 1 363 ? -6.596 -22.163 20.617 1.00 36.38 363 ARG A O 1
ATOM 2835 N N . SER A 1 364 ? -6.701 -23.889 19.177 1.00 32.84 364 SER A N 1
ATOM 2836 C CA . SER A 1 364 ? -7.014 -24.901 20.203 1.00 32.84 364 SER A CA 1
ATOM 2837 C C . SER A 1 364 ? -5.785 -25.405 20.950 1.00 32.84 364 SER A C 1
ATOM 2839 O O . SER A 1 364 ? -5.921 -25.876 22.071 1.00 32.84 364 SER A O 1
ATOM 2841 N N . ASP A 1 365 ? -4.599 -25.275 20.355 1.00 31.19 365 ASP A N 1
ATOM 2842 C CA . ASP A 1 365 ? -3.363 -25.839 20.911 1.00 31.19 365 ASP A CA 1
ATOM 2843 C C . ASP A 1 365 ? -2.622 -24.855 21.835 1.00 31.19 365 ASP A C 1
ATOM 2845 O O . ASP A 1 365 ? -1.610 -25.203 22.438 1.00 31.19 365 ASP A O 1
ATOM 2849 N N . THR A 1 366 ? -3.118 -23.618 21.954 1.00 31.11 366 THR A N 1
ATOM 2850 C CA . THR A 1 366 ? -2.529 -22.550 22.782 1.00 31.11 366 THR A CA 1
ATOM 2851 C C . THR A 1 366 ? -3.536 -21.903 23.740 1.00 31.11 366 THR A C 1
ATOM 2853 O O . THR A 1 366 ? -3.362 -20.736 24.094 1.00 31.11 366 THR A O 1
ATOM 2856 N N . ALA A 1 367 ? -4.611 -22.611 24.101 1.00 28.47 367 ALA A N 1
ATOM 2857 C CA . ALA A 1 367 ? -5.585 -22.169 25.103 1.00 28.47 367 ALA A CA 1
ATOM 2858 C C . ALA A 1 367 ? -5.262 -22.744 26.486 1.00 28.47 367 ALA A C 1
ATOM 2860 O O . ALA A 1 367 ? -4.998 -23.965 26.558 1.00 28.47 367 ALA A O 1
#

Secondary structure (DSSP, 8-state):
-------TT--EEEEE-GGGSTTTHHHHHHH-HHHHHHHHHHHHHHHHTT-EEEEE--HHHHHHHHHHHHT-HHHHHTEEEEEEHHHHGGGTTSTTHHHHGGGEEEE-SS---S--TT-HHHHHHHTT--GGGEEESS--SSSEE------PPPP-PPEEEEEE--SSGGGGTT-HHHHHHHHTTS-EEEEES-SS--HHHHHTTEEEEE---HHHHHHHHHHEEEEE--S-STT-THHHHHHHTT--EEEEEEEEEEE-GGG-EEEES-HHHHTT-TTTEEEE-TT-HHHHHHHHHHHHHSPPPP----GGGSHHHHHHHHHHHHHH--TTSS--PPPPP-------PPPTT--HHHHHHTTTTT-

Organism: NCBI:txid1411642

Mean predicted aligned error: 8.15 Å

pLDDT: mean 84.49, std 18.5, range [28.47, 98.81]

Radius of gyration: 22.51 Å; Cα contacts (8 Å, |Δi|>4): 616; chains: 1; bounding box: 76×48×56 Å

Solvent-accessible surface area (backbone atoms only — not comparable to full-atom values): 20477 Å² total; per-residue (Å²): 134,86,92,79,87,84,81,82,80,66,42,33,39,39,39,38,35,67,57,55,23,78,90,38,24,69,65,37,57,74,73,42,54,50,58,50,50,39,50,53,42,50,54,51,50,41,42,75,72,66,31,50,69,47,78,48,36,54,67,65,62,53,52,53,50,50,49,58,29,55,76,30,66,71,56,42,74,37,39,35,41,37,21,30,54,72,54,50,62,79,45,70,87,42,91,47,31,84,73,45,45,46,41,42,35,31,51,28,76,89,62,46,52,85,62,35,100,84,21,55,42,20,54,43,39,77,71,65,43,54,53,72,35,29,37,15,54,55,73,56,95,51,36,31,62,56,34,47,64,47,70,61,44,75,95,51,78,64,45,82,29,37,34,50,45,36,53,45,70,76,33,54,61,96,40,61,69,51,48,36,59,48,27,75,76,29,54,29,35,32,46,24,68,66,91,75,72,64,68,66,45,52,77,24,40,33,49,76,39,62,76,68,56,71,70,58,50,52,48,56,43,23,28,19,43,31,37,37,53,56,55,34,73,62,69,50,53,66,60,57,54,25,29,10,29,21,14,25,34,35,38,24,41,45,95,60,61,47,70,51,79,56,81,44,67,36,55,33,26,36,60,74,58,58,73,67,29,72,83,54,21,40,83,32,44,80,90,40,48,68,59,41,52,53,50,49,54,51,48,66,73,44,77,88,48,76,48,42,60,59,64,53,21,25,61,69,33,22,50,51,46,53,55,45,54,74,67,72,64,63,56,77,79,55,82,80,75,77,80,80,77,90,78,90,79,98,63,71,75,76,64,91,87,78,47,74,68,60,61,57,54,62,55,69,82,75,111

Nearest PDB structures (foldseek):
  5zib-assembly1_A  TM=7.928E-01  e=2.544E-21  Homo sapiens
  6yjr-assembly2_BBB  TM=7.948E-01  e=4.628E-21  Homo sapiens
  6yjr-assembly1_AAA  TM=7.798E-01  e=4.628E-21  Homo sapiens
  5zic-assembly1_A  TM=7.990E-01  e=1.488E-19  Homo sapiens
  6tka-assembly1_AAA  TM=4.072E-01  e=2.758E-03  Homo sapiens

Sequence (367 aa):
GSSGGGGGNRRRALFFLVHLDPTQASWFAKRHSGELEFVNSLASALRAAGWEVEESGEIDEVQAYMAAAAARPEVLANTHFFFDVGTATNFYDKSYWSAIRCRVRVLDFFGSPATGALDLGAKAMARGIQPKQFWTPYPNRWNEFLGFPLEARPPTPKKHQGVLWGKMLEYLQGHEELIRELGKLSPLYAVVQEPHPPAWLREAGVTVRPLMQPSEWEELVAESKYFIGFGDPLLGPSVMHCLAAGTPYLDPVFSNPKAVGSGMTFTSQHPYAHSFGAPLVHRVHLDDIVEVVATVKRVLSAPPVAPFVPSVMTPGGYKAKVEQLMMEDNFCTTNMPENPADSDNTRVARPRGFNLRNYAAKRSDTA